Protein AF-S2JLK7-F1 (afdb_monomer)

Sequence (401 aa):
MAGFITQMRSQLANAAAAGDPSKQTARLAKLKKDISDSDHEYRQGIRILEFLRKKQVETAAHAMRHVEAILLGKSDAVKAVMVTLCKHEEDTLMSQVDLAKRSLDVVHRMDGKKDTDQFLLEYEKLGFIKPKPIYYDNFYYGRCKEILFGSNLNEYATEHQRTVPLLVTKCIEAVEVQGGLEKEGIYRISGRQSSIDQLKNEFERDEEAVELESKDVFIIAAVLKVYLRELKQPLFNLSMQDRIEYSKIKDDAQRRIMLQTKLSELSTPQRDTLEAVITHLAKVEGCSHVNKMTMKNLSVIFTPALFHDHNQAENNGEWYSDKVLEDLVLQHETLFENAEKQQHQLHMNTSPSASVLSLPFSVGVVGRKSSITRRPTVLKTPSSIPNFHNTTINTNNNPIQ

Structure (mmCIF, N/CA/C/O backbone):
data_AF-S2JLK7-F1
#
_entry.id   AF-S2JLK7-F1
#
loop_
_atom_site.group_PDB
_atom_site.id
_atom_site.type_symbol
_atom_site.label_atom_id
_atom_site.label_alt_id
_atom_site.label_comp_id
_atom_site.label_asym_id
_atom_site.label_entity_id
_atom_site.label_seq_id
_atom_site.pdbx_PDB_ins_code
_atom_site.Cartn_x
_atom_site.Cartn_y
_atom_site.Cartn_z
_atom_site.occupancy
_atom_site.B_iso_or_equiv
_atom_site.auth_seq_id
_atom_site.auth_comp_id
_atom_site.auth_asym_id
_atom_site.auth_atom_id
_atom_site.pdbx_PDB_model_num
ATOM 1 N N . MET A 1 1 ? 74.880 49.142 -81.798 1.00 57.38 1 MET A N 1
ATOM 2 C CA . MET A 1 1 ? 74.733 49.081 -83.273 1.00 57.38 1 MET A CA 1
ATOM 3 C C . MET A 1 1 ? 74.645 50.444 -83.947 1.00 57.38 1 MET A C 1
ATOM 5 O O . MET A 1 1 ? 75.381 50.649 -84.902 1.00 57.38 1 MET A O 1
ATOM 9 N N . ALA A 1 2 ? 73.822 51.382 -83.459 1.00 56.44 2 ALA A N 1
ATOM 10 C CA . ALA A 1 2 ? 73.712 52.723 -84.051 1.00 56.44 2 ALA A CA 1
ATOM 11 C C . ALA A 1 2 ? 75.075 53.436 -84.221 1.00 56.44 2 ALA A C 1
ATOM 13 O O . ALA A 1 2 ? 75.345 53.982 -85.283 1.00 56.44 2 ALA A O 1
ATOM 14 N N . GLY A 1 3 ? 75.977 53.341 -83.234 1.00 68.06 3 GLY A N 1
ATOM 15 C CA . GLY A 1 3 ? 77.322 53.932 -83.320 1.00 68.06 3 GLY A CA 1
ATOM 16 C C . GLY A 1 3 ? 78.235 53.323 -84.397 1.00 68.06 3 GLY A C 1
ATOM 17 O O . GLY A 1 3 ? 78.963 54.052 -85.062 1.00 68.06 3 GLY A O 1
ATOM 18 N N . PHE A 1 4 ? 78.149 52.010 -84.633 1.00 65.75 4 PHE A N 1
ATOM 19 C CA . PHE A 1 4 ? 78.971 51.311 -85.631 1.00 65.75 4 PHE A CA 1
ATOM 20 C C . PHE A 1 4 ? 78.533 51.641 -87.067 1.00 65.75 4 PHE A C 1
ATOM 22 O O . PHE A 1 4 ? 79.365 51.886 -87.938 1.00 65.75 4 PHE A O 1
ATOM 29 N N . ILE A 1 5 ? 77.219 51.749 -87.298 1.00 64.12 5 ILE A N 1
ATOM 30 C CA . ILE A 1 5 ? 76.653 52.163 -88.592 1.00 64.12 5 ILE A CA 1
ATOM 31 C C . ILE A 1 5 ? 77.060 53.608 -88.922 1.00 64.12 5 ILE A C 1
ATOM 33 O O . ILE A 1 5 ? 77.427 53.903 -90.059 1.00 64.12 5 ILE A O 1
ATOM 37 N N . THR A 1 6 ? 77.055 54.505 -87.933 1.00 70.19 6 THR A N 1
ATOM 38 C CA . THR A 1 6 ? 77.513 55.895 -88.101 1.00 70.19 6 THR A CA 1
ATOM 39 C C . THR A 1 6 ? 79.012 55.973 -88.414 1.00 70.19 6 THR A C 1
ATOM 41 O O . THR A 1 6 ? 79.416 56.727 -89.300 1.00 70.19 6 THR A O 1
ATOM 44 N N . GLN A 1 7 ? 79.835 55.150 -87.757 1.00 71.00 7 GLN A N 1
ATOM 45 C CA . GLN A 1 7 ? 81.278 55.067 -88.006 1.00 71.00 7 GLN A CA 1
ATOM 46 C C . GLN A 1 7 ? 81.595 54.542 -89.419 1.00 71.00 7 GLN A C 1
ATOM 48 O O . GLN A 1 7 ? 82.425 55.121 -90.118 1.00 71.00 7 GLN A O 1
ATOM 53 N N . MET A 1 8 ? 80.881 53.513 -89.883 1.00 65.62 8 MET A N 1
ATOM 54 C CA . MET A 1 8 ? 81.000 52.973 -91.246 1.00 65.62 8 MET A CA 1
ATOM 55 C C . MET A 1 8 ? 80.558 53.977 -92.322 1.00 65.62 8 MET A C 1
ATOM 57 O O . MET A 1 8 ? 81.232 54.121 -93.340 1.00 65.62 8 MET A O 1
ATOM 61 N N . ARG A 1 9 ? 79.470 54.732 -92.091 1.00 67.56 9 ARG A N 1
ATOM 62 C CA . ARG A 1 9 ? 79.025 55.808 -93.003 1.00 67.56 9 ARG A CA 1
ATOM 63 C C . ARG A 1 9 ? 80.085 56.900 -93.165 1.00 67.56 9 ARG A C 1
ATOM 65 O O . ARG A 1 9 ? 80.329 57.346 -94.282 1.00 67.56 9 ARG A O 1
ATOM 72 N N . SER A 1 10 ? 80.736 57.284 -92.068 1.00 70.19 10 SER A N 1
ATOM 73 C CA . SER A 1 10 ? 81.842 58.249 -92.074 1.00 70.19 10 SER A CA 1
ATOM 74 C C . SER A 1 10 ? 83.064 57.728 -92.849 1.00 70.19 10 SER A C 1
ATOM 76 O O . SER A 1 10 ? 83.635 58.440 -93.673 1.00 70.19 10 SER A O 1
ATOM 78 N N . GLN A 1 11 ? 83.422 56.449 -92.684 1.00 67.38 11 GLN A N 1
ATOM 79 C CA . GLN A 1 11 ? 84.517 55.833 -93.446 1.00 67.38 11 GLN A CA 1
ATOM 80 C C . GLN A 1 11 ? 84.219 55.704 -94.948 1.00 67.38 11 GLN A C 1
ATOM 82 O O . GLN A 1 11 ? 85.122 55.885 -95.766 1.00 67.38 11 GLN A O 1
ATOM 87 N N . LEU A 1 12 ? 82.963 55.449 -95.324 1.00 64.62 12 LEU A N 1
ATOM 88 C CA . LEU A 1 12 ? 82.526 55.381 -96.722 1.00 64.62 12 LEU A CA 1
ATOM 89 C C . LEU A 1 12 ? 82.585 56.758 -97.404 1.00 64.62 12 LEU A C 1
ATOM 91 O O . LEU A 1 12 ? 83.017 56.852 -98.552 1.00 64.62 12 LEU A O 1
ATOM 95 N N . ALA A 1 13 ? 82.229 57.823 -96.676 1.00 64.69 13 ALA A N 1
ATOM 96 C CA . ALA A 1 13 ? 82.384 59.203 -97.135 1.00 64.69 13 ALA A CA 1
ATOM 97 C C . ALA A 1 13 ? 83.866 59.585 -97.328 1.00 64.69 13 ALA A C 1
ATOM 99 O O . ALA A 1 13 ? 84.223 60.167 -98.349 1.00 64.69 13 ALA A O 1
ATOM 100 N N . ASN A 1 14 ? 84.749 59.182 -96.408 1.00 65.44 14 ASN A N 1
ATOM 101 C CA . ASN A 1 14 ? 86.185 59.476 -96.496 1.00 65.44 14 ASN A CA 1
ATOM 102 C C . ASN A 1 14 ? 86.913 58.669 -97.589 1.00 65.44 14 ASN A C 1
ATOM 104 O O . ASN A 1 14 ? 87.836 59.177 -98.225 1.00 65.44 14 ASN A O 1
ATOM 108 N N . ALA A 1 15 ? 86.493 57.430 -97.862 1.00 61.25 15 ALA A N 1
ATOM 109 C CA . ALA A 1 15 ? 87.040 56.621 -98.955 1.00 61.25 15 ALA A CA 1
ATOM 110 C C . ALA A 1 15 ? 86.713 57.190 -100.352 1.00 61.25 15 ALA A C 1
ATOM 112 O O . ALA A 1 15 ? 87.409 56.872 -101.315 1.00 61.25 15 ALA A O 1
ATOM 113 N N . ALA A 1 16 ? 85.695 58.051 -100.467 1.00 61.09 16 ALA A N 1
ATOM 114 C CA . ALA A 1 16 ? 85.311 58.723 -101.706 1.00 61.09 16 ALA A CA 1
ATOM 115 C C . ALA A 1 16 ? 86.138 59.992 -102.023 1.00 61.09 16 ALA A C 1
ATOM 117 O O . ALA A 1 16 ? 85.917 60.580 -103.077 1.00 61.09 16 ALA A O 1
ATOM 118 N N . ALA A 1 17 ? 87.093 60.402 -101.175 1.00 62.91 17 ALA A N 1
ATOM 119 C CA . ALA A 1 17 ? 87.798 61.688 -101.299 1.00 62.91 17 ALA A CA 1
ATOM 120 C C . ALA A 1 17 ? 89.317 61.613 -101.612 1.00 62.91 17 ALA A C 1
ATOM 122 O O . ALA A 1 17 ? 89.938 62.657 -101.791 1.00 62.91 17 ALA A O 1
ATOM 123 N N . ALA A 1 18 ? 89.947 60.430 -101.686 1.00 53.53 18 ALA A N 1
ATOM 124 C CA . ALA A 1 18 ? 91.415 60.301 -101.784 1.00 53.53 18 ALA A CA 1
ATOM 125 C C . ALA A 1 18 ? 91.920 59.823 -103.165 1.00 53.53 18 ALA A C 1
ATOM 127 O O . ALA A 1 18 ? 91.435 58.825 -103.698 1.00 53.53 18 ALA A O 1
ATOM 128 N N . GLY A 1 19 ? 92.924 60.532 -103.702 1.00 58.41 19 GLY A N 1
ATOM 129 C CA . GLY A 1 19 ? 93.452 60.422 -105.066 1.00 58.41 19 GLY A CA 1
ATOM 130 C C . GLY A 1 19 ? 94.170 59.112 -105.411 1.00 58.41 19 GLY A C 1
ATOM 131 O O . GLY A 1 19 ? 95.185 58.778 -104.809 1.00 58.41 19 GLY A O 1
ATOM 132 N N . ASP A 1 20 ? 93.591 58.404 -106.386 1.00 59.22 20 ASP A N 1
ATOM 133 C CA . ASP A 1 20 ? 94.146 57.507 -107.421 1.00 59.22 20 ASP A CA 1
ATOM 134 C C . ASP A 1 20 ? 92.937 56.650 -107.887 1.00 59.22 20 ASP A C 1
ATOM 136 O O . ASP A 1 20 ? 92.489 55.771 -107.136 1.00 59.22 20 ASP A O 1
ATOM 140 N N . PRO A 1 21 ? 92.310 56.934 -109.050 1.00 62.25 21 PRO A N 1
ATOM 141 C CA . PRO A 1 21 ? 90.945 56.486 -109.368 1.00 62.25 21 PRO A CA 1
ATOM 142 C C . PRO A 1 21 ? 90.759 54.958 -109.337 1.00 62.25 21 PRO A C 1
ATOM 144 O O . PRO A 1 21 ? 89.694 54.463 -108.963 1.00 62.25 21 PRO A O 1
ATOM 147 N N . SER A 1 22 ? 91.805 54.184 -109.636 1.00 63.03 22 SER A N 1
ATOM 148 C CA . SER A 1 22 ? 91.775 52.714 -109.582 1.00 63.03 22 SER A CA 1
ATOM 149 C C . SER A 1 22 ? 91.710 52.170 -108.142 1.00 63.03 22 SER A C 1
ATOM 151 O O . SER A 1 22 ? 90.880 51.314 -107.817 1.00 63.03 22 SER A O 1
ATOM 153 N N . LYS A 1 23 ? 92.517 52.722 -107.225 1.00 63.34 23 LYS A N 1
ATOM 154 C CA . LYS A 1 23 ? 92.561 52.297 -105.811 1.00 63.34 23 LYS A CA 1
ATOM 155 C C . LYS A 1 23 ? 91.342 52.774 -105.018 1.00 63.34 23 LYS A C 1
ATOM 157 O O . LYS A 1 23 ? 90.886 52.068 -104.117 1.00 63.34 23 LYS A O 1
ATOM 162 N N . GLN A 1 24 ? 90.796 53.940 -105.366 1.00 65.12 24 GLN A N 1
ATOM 163 C CA . GLN A 1 24 ? 89.570 54.491 -104.785 1.00 65.12 24 GLN A CA 1
ATOM 164 C C . GLN A 1 24 ? 88.354 53.606 -105.093 1.00 65.12 24 GLN A C 1
ATOM 166 O O . GLN A 1 24 ? 87.597 53.238 -104.193 1.00 65.12 24 GLN A O 1
ATOM 171 N N . THR A 1 25 ? 88.229 53.173 -106.349 1.00 68.56 25 THR A N 1
ATOM 172 C CA . THR A 1 25 ? 87.156 52.276 -106.796 1.00 68.56 25 THR A CA 1
ATOM 173 C C . THR A 1 25 ? 87.234 50.915 -106.094 1.00 68.56 25 THR A C 1
ATOM 175 O O . THR A 1 25 ? 86.217 50.402 -105.625 1.00 68.56 25 THR A O 1
ATOM 178 N N . ALA A 1 26 ? 88.442 50.367 -105.913 1.00 73.62 26 ALA A N 1
ATOM 179 C CA . ALA A 1 26 ? 88.656 49.103 -105.206 1.00 73.62 26 ALA A CA 1
ATOM 180 C C . ALA A 1 26 ? 88.318 49.173 -103.701 1.00 73.62 26 ALA A C 1
ATOM 182 O O . ALA A 1 26 ? 87.680 48.262 -103.168 1.00 73.62 26 ALA A O 1
ATOM 183 N N . ARG A 1 27 ? 88.696 50.258 -103.004 1.00 73.50 27 ARG A N 1
ATOM 184 C CA . ARG A 1 27 ? 88.351 50.458 -101.580 1.00 73.50 27 ARG A CA 1
ATOM 185 C C . ARG A 1 27 ? 86.850 50.631 -101.374 1.00 73.50 27 ARG A C 1
ATOM 187 O O . ARG A 1 27 ? 86.292 50.040 -100.455 1.00 73.50 27 ARG A O 1
ATOM 194 N N . LEU A 1 28 ? 86.194 51.397 -102.243 1.00 74.50 28 LEU A N 1
ATOM 195 C CA . LEU A 1 28 ? 84.753 51.637 -102.176 1.00 74.50 28 LEU A CA 1
ATOM 196 C C . LEU A 1 28 ? 83.956 50.362 -102.509 1.00 74.50 28 LEU A C 1
ATOM 198 O O . LEU A 1 28 ? 82.946 50.086 -101.864 1.00 74.50 28 LEU A O 1
ATOM 202 N N . ALA A 1 29 ? 84.439 49.535 -103.443 1.00 79.31 29 ALA A N 1
ATOM 203 C CA . ALA A 1 29 ? 83.877 48.212 -103.724 1.00 79.31 29 ALA A CA 1
ATOM 204 C C . ALA A 1 29 ? 84.030 47.244 -102.538 1.00 79.31 29 ALA A C 1
ATOM 206 O O . ALA A 1 29 ? 83.066 46.568 -102.181 1.00 79.31 29 ALA A O 1
ATOM 207 N N . LYS A 1 30 ? 85.202 47.221 -101.886 1.00 82.56 30 LYS A N 1
ATOM 208 C CA . LYS A 1 30 ? 85.429 46.419 -100.674 1.00 82.56 30 LYS A CA 1
ATOM 209 C C . LYS A 1 30 ? 84.490 46.836 -99.542 1.00 82.56 30 LYS A C 1
ATOM 211 O O . LYS A 1 30 ? 83.828 45.989 -98.966 1.00 82.56 30 LYS A O 1
ATOM 216 N N . LEU A 1 31 ? 84.355 48.135 -99.287 1.00 82.06 31 LEU A N 1
ATOM 217 C CA . LEU A 1 31 ? 83.518 48.639 -98.197 1.00 82.06 31 LEU A CA 1
ATOM 218 C C . LEU A 1 31 ? 82.016 48.426 -98.469 1.00 82.06 31 LEU A C 1
ATOM 220 O O . LEU A 1 31 ? 81.261 48.108 -97.556 1.00 82.06 31 LEU A O 1
ATOM 224 N N . LYS A 1 32 ? 81.574 48.512 -99.735 1.00 82.75 32 LYS A N 1
ATOM 225 C CA . LYS A 1 32 ? 80.217 48.099 -100.145 1.00 82.75 32 LYS A CA 1
ATOM 226 C C . LYS A 1 32 ? 79.972 46.606 -99.921 1.00 82.75 32 LYS A C 1
ATOM 228 O O . LYS A 1 32 ? 78.886 46.243 -99.475 1.00 82.75 32 LYS A O 1
ATOM 233 N N . LYS A 1 33 ? 80.963 45.762 -100.222 1.00 85.69 33 LYS A N 1
ATOM 234 C CA . LYS A 1 33 ? 80.898 44.325 -99.949 1.00 85.69 33 LYS A CA 1
ATOM 235 C C . LYS A 1 33 ? 80.813 44.058 -98.444 1.00 85.69 33 LYS A C 1
ATOM 237 O O . LYS A 1 33 ? 79.873 43.402 -98.027 1.00 85.69 33 LYS A O 1
ATOM 242 N N . ASP A 1 34 ? 81.683 44.665 -97.640 1.00 84.56 34 ASP A N 1
ATOM 243 C CA . ASP A 1 34 ? 81.695 44.497 -96.180 1.00 84.56 34 ASP A CA 1
ATOM 244 C C . ASP A 1 34 ? 80.371 44.956 -95.532 1.00 84.56 34 ASP A C 1
ATOM 246 O O . ASP A 1 34 ? 79.882 44.323 -94.597 1.00 84.56 34 ASP A O 1
ATOM 250 N N . ILE A 1 35 ? 79.742 46.023 -96.049 1.00 82.81 35 ILE A N 1
ATOM 251 C CA . ILE A 1 35 ? 78.399 46.458 -95.621 1.00 82.81 35 ILE A CA 1
ATOM 252 C C . ILE A 1 35 ? 77.334 45.428 -95.990 1.00 82.81 35 ILE A C 1
ATOM 254 O O . ILE A 1 35 ? 76.474 45.130 -95.165 1.00 82.81 35 ILE A O 1
ATOM 258 N N . SER A 1 36 ? 77.368 44.905 -97.217 1.00 86.62 36 SER A N 1
ATOM 259 C CA . SER A 1 36 ? 76.417 43.886 -97.669 1.00 86.62 36 SER A CA 1
ATOM 260 C C . SER A 1 36 ? 76.561 42.591 -96.867 1.00 86.62 36 SER A C 1
ATOM 262 O O . SER A 1 36 ? 75.555 42.011 -96.466 1.00 86.62 36 SER A O 1
ATOM 264 N N . ASP A 1 37 ? 77.795 42.167 -96.603 1.00 87.69 37 ASP A N 1
ATOM 265 C CA . ASP A 1 37 ? 78.111 40.970 -95.825 1.00 87.69 37 ASP A CA 1
ATOM 266 C C . ASP A 1 37 ? 77.666 41.165 -94.360 1.00 87.69 37 ASP A C 1
ATOM 268 O O . ASP A 1 37 ? 76.954 40.323 -93.814 1.00 87.69 37 ASP A O 1
ATOM 272 N N . SER A 1 38 ? 77.935 42.336 -93.761 1.00 85.88 38 SER A N 1
ATOM 273 C CA . SER A 1 38 ? 77.468 42.680 -92.404 1.00 85.88 38 SER A CA 1
ATOM 274 C C . SER A 1 38 ? 75.936 42.763 -92.294 1.00 85.88 38 SER A C 1
ATOM 276 O O . SER A 1 38 ? 75.361 42.331 -91.295 1.00 85.88 38 SER A O 1
ATOM 278 N N . ASP A 1 39 ? 75.246 43.324 -93.296 1.00 88.62 39 ASP A N 1
ATOM 279 C CA . ASP A 1 39 ? 73.774 43.367 -93.340 1.00 88.62 39 ASP A CA 1
ATOM 280 C C . ASP A 1 39 ? 73.187 41.958 -93.504 1.00 88.62 39 ASP A C 1
ATOM 282 O O . ASP A 1 39 ? 72.179 41.626 -92.877 1.00 88.62 39 ASP A O 1
ATOM 286 N N . HIS A 1 40 ? 73.838 41.097 -94.294 1.00 91.62 40 HIS A N 1
ATOM 287 C CA . HIS A 1 40 ? 73.449 39.698 -94.442 1.00 91.62 40 HIS A CA 1
ATOM 288 C C . HIS A 1 40 ? 73.554 38.938 -93.113 1.00 91.62 40 HIS A C 1
ATOM 290 O O . HIS A 1 40 ? 72.577 38.307 -92.694 1.00 91.62 40 HIS A O 1
ATOM 296 N N . GLU A 1 41 ? 74.692 39.052 -92.421 1.00 90.44 41 GLU A N 1
ATOM 297 C CA . GLU A 1 41 ? 74.910 38.460 -91.096 1.00 90.44 41 GLU A CA 1
ATOM 298 C C . GLU A 1 41 ? 73.913 39.001 -90.064 1.00 90.44 41 GLU A C 1
ATOM 300 O O . GLU A 1 41 ? 73.316 38.234 -89.304 1.00 90.44 41 GLU A O 1
ATOM 305 N N . TYR A 1 42 ? 73.647 40.312 -90.072 1.00 90.38 42 TYR A N 1
ATOM 306 C CA . TYR A 1 42 ? 72.665 40.914 -89.174 1.00 90.38 42 TYR A CA 1
ATOM 307 C C . TYR A 1 42 ? 71.252 40.382 -89.422 1.00 90.38 42 TYR A C 1
ATOM 309 O O . TYR A 1 42 ? 70.568 39.968 -88.482 1.00 90.38 42 TYR A O 1
ATOM 317 N N . ARG A 1 43 ? 70.811 40.327 -90.685 1.00 92.88 43 ARG A N 1
ATOM 318 C CA . ARG A 1 43 ? 69.511 39.740 -91.047 1.00 92.88 43 ARG A CA 1
ATOM 319 C C . ARG A 1 43 ? 69.425 38.284 -90.616 1.00 92.88 43 ARG A C 1
ATOM 321 O O . ARG A 1 43 ? 68.371 37.862 -90.147 1.00 92.88 43 ARG A O 1
ATOM 328 N N . GLN A 1 44 ? 70.506 37.519 -90.755 1.00 94.38 44 GLN A N 1
ATOM 329 C CA . GLN A 1 44 ? 70.560 36.139 -90.285 1.00 94.38 44 GLN A CA 1
ATOM 330 C C . GLN A 1 44 ? 70.416 36.060 -88.758 1.00 94.38 44 GLN A C 1
ATOM 332 O O . GLN A 1 44 ? 69.586 35.289 -88.277 1.00 94.38 44 GLN A O 1
ATOM 337 N N . GLY A 1 45 ? 71.124 36.907 -88.006 1.00 94.38 45 GLY A N 1
ATOM 338 C CA . GLY A 1 45 ? 70.996 37.003 -86.550 1.00 94.38 45 GLY A CA 1
ATOM 339 C C . GLY A 1 45 ? 69.575 37.351 -86.096 1.00 94.38 45 GLY A C 1
ATOM 340 O O . GLY A 1 45 ? 69.023 36.684 -85.222 1.00 94.38 45 GLY A O 1
ATOM 341 N N . ILE A 1 46 ? 68.929 38.329 -86.741 1.00 94.88 46 ILE A N 1
ATOM 342 C CA . ILE A 1 46 ? 67.536 38.702 -86.446 1.00 94.88 46 ILE A CA 1
ATOM 343 C C . ILE A 1 46 ? 66.563 37.561 -86.765 1.00 94.88 46 ILE A C 1
ATOM 345 O O . ILE A 1 46 ? 65.660 37.301 -85.971 1.00 94.88 46 ILE A O 1
ATOM 349 N N . ARG A 1 47 ? 66.752 36.828 -87.873 1.00 94.69 47 ARG A N 1
ATOM 350 C CA . ARG A 1 47 ? 65.927 35.644 -88.180 1.00 94.69 47 ARG A CA 1
ATOM 351 C C . ARG A 1 47 ? 66.050 34.571 -87.099 1.00 94.69 47 ARG A C 1
ATOM 353 O O . ARG A 1 47 ? 65.036 33.984 -86.731 1.00 94.69 47 ARG A O 1
ATOM 360 N N . ILE A 1 48 ? 67.258 34.332 -86.583 1.00 95.75 48 ILE A N 1
ATOM 361 C CA . ILE A 1 48 ? 67.487 33.377 -85.489 1.00 95.75 48 ILE A CA 1
ATOM 362 C C . ILE A 1 48 ? 66.790 33.854 -84.212 1.00 95.75 48 ILE A C 1
ATOM 364 O O . ILE A 1 48 ? 66.085 33.068 -83.584 1.00 95.75 48 ILE A O 1
ATOM 368 N N . LEU A 1 49 ? 66.924 35.133 -83.844 1.00 95.50 49 LEU A N 1
ATOM 369 C CA . LEU A 1 49 ? 66.260 35.684 -82.658 1.00 95.50 49 LEU A CA 1
ATOM 370 C C . LEU A 1 49 ? 64.729 35.609 -82.760 1.00 95.50 49 LEU A C 1
ATOM 372 O O . LEU A 1 49 ? 64.083 35.181 -81.806 1.00 95.50 49 LEU A O 1
ATOM 376 N N . GLU A 1 50 ? 64.137 35.939 -83.912 1.00 95.38 50 GLU A N 1
ATOM 377 C CA . GLU A 1 50 ? 62.691 35.783 -84.126 1.00 95.38 50 GLU A CA 1
ATOM 378 C C . GLU A 1 50 ? 62.254 34.313 -84.114 1.00 95.38 50 GLU A C 1
ATOM 380 O O . GLU A 1 50 ? 61.197 33.991 -83.569 1.00 95.38 50 GLU A O 1
ATOM 385 N N . PHE A 1 51 ? 63.062 33.404 -84.665 1.00 96.62 51 PHE A N 1
ATOM 386 C CA . PHE A 1 51 ? 62.809 31.967 -84.573 1.00 96.62 51 PHE A CA 1
ATOM 387 C C . PHE A 1 51 ? 62.807 31.490 -83.114 1.00 96.62 51 PHE A C 1
ATOM 389 O O . PHE A 1 51 ? 61.872 30.807 -82.696 1.00 96.62 51 PHE A O 1
ATOM 396 N N . LEU A 1 52 ? 63.801 31.897 -82.317 1.00 96.38 52 LEU A N 1
ATOM 397 C CA . LEU A 1 52 ? 63.879 31.569 -80.893 1.00 96.38 52 LEU A CA 1
ATOM 398 C C . LEU A 1 52 ? 62.707 32.167 -80.107 1.00 96.38 52 LEU A C 1
ATOM 400 O O . LEU A 1 52 ? 62.113 31.456 -79.301 1.00 96.38 52 LEU A O 1
ATOM 404 N N . ARG A 1 53 ? 62.320 33.422 -80.378 1.00 97.19 53 ARG A N 1
ATOM 405 C CA . ARG A 1 53 ? 61.154 34.065 -79.749 1.00 97.19 53 ARG A CA 1
ATOM 406 C C . ARG A 1 53 ? 59.869 33.294 -80.044 1.00 97.19 53 ARG A C 1
ATOM 408 O O . ARG A 1 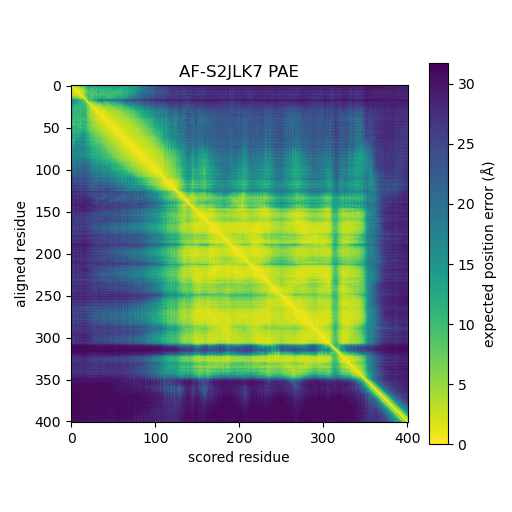53 ? 59.119 32.988 -79.120 1.00 97.19 53 ARG A O 1
ATOM 415 N N . LYS A 1 54 ? 59.623 32.936 -81.311 1.00 96.31 54 LYS A N 1
ATOM 416 C CA . LYS A 1 54 ? 58.455 32.129 -81.708 1.00 96.31 54 LYS A CA 1
ATOM 417 C C . LYS A 1 54 ? 58.465 30.761 -81.029 1.00 96.31 54 LYS A C 1
ATOM 419 O O . LYS A 1 54 ? 57.459 30.382 -80.440 1.00 96.31 54 LYS A O 1
ATOM 424 N N . LYS A 1 55 ? 59.613 30.075 -81.026 1.00 96.88 55 LYS A N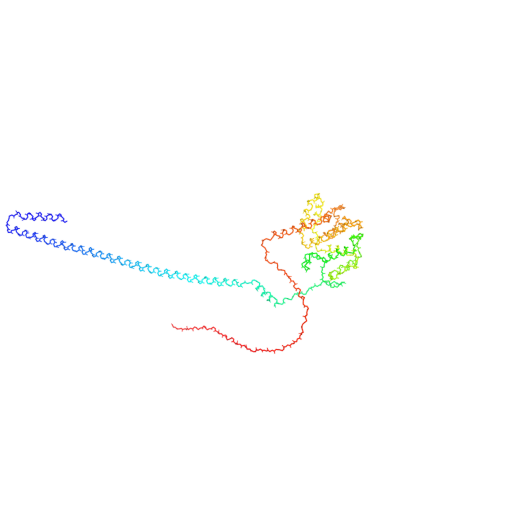 1
ATOM 425 C CA . LYS A 1 55 ? 59.781 28.778 -80.360 1.00 96.88 55 LYS A CA 1
ATOM 426 C C . LYS A 1 55 ? 59.549 28.871 -78.851 1.00 96.88 55 LYS A C 1
ATOM 428 O O . LYS A 1 55 ? 58.934 27.977 -78.276 1.00 96.88 55 LYS A O 1
ATOM 433 N N . GLN A 1 56 ? 60.007 29.941 -78.202 1.00 96.38 56 GLN A N 1
ATOM 434 C CA . GLN A 1 56 ? 59.788 30.169 -76.773 1.00 96.38 56 GLN A CA 1
ATOM 435 C C . GLN A 1 56 ? 58.300 30.367 -76.461 1.00 96.38 56 GLN A C 1
ATOM 437 O O . GLN A 1 56 ? 57.791 29.732 -75.542 1.00 96.38 56 GLN A O 1
ATOM 442 N N . VAL A 1 57 ? 57.597 31.194 -77.244 1.00 97.00 57 VAL A N 1
ATOM 443 C CA . VAL A 1 57 ? 56.147 31.410 -77.093 1.00 97.00 57 VAL A CA 1
ATOM 444 C C . VAL A 1 57 ? 55.373 30.112 -77.325 1.00 97.00 57 VAL A C 1
ATOM 446 O O . VAL A 1 57 ? 54.495 29.772 -76.537 1.00 97.00 57 VAL A O 1
ATOM 449 N N . GLU A 1 58 ? 55.726 29.352 -78.360 1.00 96.50 58 GLU A N 1
ATOM 450 C CA . GLU A 1 58 ? 55.101 28.063 -78.663 1.00 96.50 58 GLU A CA 1
ATOM 451 C C . GLU A 1 58 ? 55.338 27.031 -77.550 1.00 96.50 58 GLU A C 1
ATOM 453 O O . GLU A 1 58 ? 54.401 26.365 -77.106 1.00 96.50 58 GLU A O 1
ATOM 458 N N . THR A 1 59 ? 56.569 26.951 -77.034 1.00 96.06 59 THR A N 1
ATOM 459 C CA . THR A 1 59 ? 56.925 26.053 -75.925 1.00 96.06 59 THR A CA 1
ATOM 460 C C . THR A 1 59 ? 56.176 26.434 -74.648 1.00 96.06 59 THR A C 1
ATOM 462 O O . THR A 1 59 ? 55.647 25.557 -73.967 1.00 96.06 59 THR A O 1
ATOM 465 N N . ALA A 1 60 ? 56.071 27.731 -74.338 1.00 96.69 60 ALA A N 1
ATOM 466 C CA . ALA A 1 60 ? 55.305 28.218 -73.195 1.00 96.69 60 ALA A CA 1
ATOM 467 C C . ALA A 1 60 ? 53.809 27.887 -73.335 1.00 96.69 60 ALA A C 1
ATOM 469 O O . ALA A 1 60 ? 53.211 27.357 -72.402 1.00 96.69 60 ALA A O 1
ATOM 470 N N . ALA A 1 61 ? 53.219 28.108 -74.514 1.00 96.50 61 ALA A N 1
ATOM 471 C CA . ALA A 1 61 ? 51.822 27.766 -74.780 1.00 96.50 61 ALA A CA 1
ATOM 472 C C . ALA A 1 61 ? 51.558 26.251 -74.679 1.00 96.50 61 ALA A C 1
ATOM 474 O O . ALA A 1 61 ? 50.518 25.830 -74.174 1.00 96.50 61 ALA A O 1
ATOM 475 N N . HIS A 1 62 ? 52.493 25.411 -75.135 1.00 96.88 62 HIS A N 1
ATOM 476 C CA . HIS A 1 62 ? 52.404 23.961 -74.956 1.00 96.88 62 HIS A CA 1
ATOM 477 C C . HIS A 1 62 ? 52.495 23.562 -73.475 1.00 96.88 62 HIS A C 1
ATOM 479 O O . HIS A 1 62 ? 51.679 22.771 -73.004 1.00 96.88 62 HIS A O 1
ATOM 485 N N . ALA A 1 63 ? 53.440 24.138 -72.726 1.00 96.69 63 ALA A N 1
ATOM 486 C CA . ALA A 1 63 ? 53.586 23.882 -71.296 1.00 96.69 63 ALA A CA 1
ATOM 487 C C . ALA A 1 63 ? 52.323 24.276 -70.511 1.00 96.69 63 ALA A C 1
ATOM 489 O O . ALA A 1 63 ? 51.860 23.496 -69.683 1.00 96.69 63 ALA A O 1
ATOM 490 N N . MET A 1 64 ? 51.719 25.432 -70.813 1.00 96.62 64 MET A N 1
ATOM 491 C CA . MET A 1 64 ? 50.480 25.876 -70.162 1.00 96.62 64 MET A CA 1
ATOM 492 C C . MET A 1 64 ? 49.308 24.934 -70.448 1.00 96.62 64 MET A C 1
ATOM 494 O O . MET A 1 64 ? 48.639 24.517 -69.507 1.00 96.62 64 MET A O 1
ATOM 498 N N 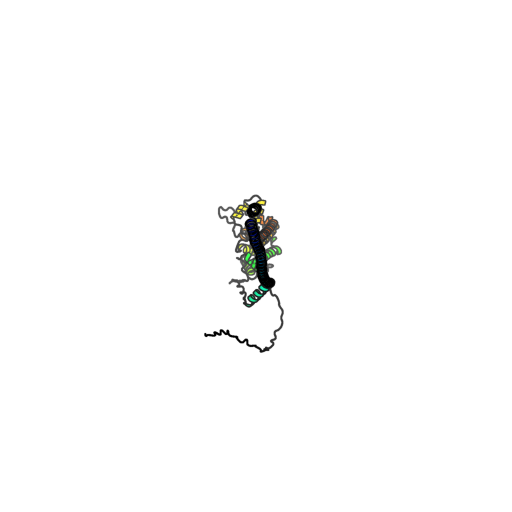. ARG A 1 65 ? 49.109 24.519 -71.709 1.00 96.38 65 ARG A N 1
ATOM 499 C CA . ARG A 1 65 ? 48.070 23.532 -72.063 1.00 96.38 65 ARG A CA 1
ATOM 500 C C . ARG A 1 65 ? 48.270 22.195 -71.349 1.00 96.38 65 ARG A C 1
ATOM 502 O O . ARG A 1 65 ? 47.304 21.557 -70.945 1.00 96.38 65 ARG A O 1
ATOM 509 N N . HIS A 1 66 ? 49.520 21.769 -71.172 1.00 97.12 66 HIS A N 1
ATOM 510 C CA . HIS A 1 66 ? 49.813 20.540 -70.441 1.00 97.12 66 HIS A CA 1
ATOM 511 C C . HIS A 1 66 ? 49.493 20.663 -68.944 1.00 97.12 66 HIS A C 1
ATOM 513 O O . HIS A 1 66 ? 48.878 19.763 -68.377 1.00 97.12 66 HIS A O 1
ATOM 519 N N . VAL A 1 67 ? 49.854 21.786 -68.313 1.00 97.44 67 VAL A N 1
ATOM 520 C CA . VAL A 1 67 ? 49.505 22.062 -66.909 1.00 97.44 67 VAL A CA 1
ATOM 521 C C . VAL A 1 67 ? 47.989 22.117 -66.727 1.00 97.44 67 VAL A C 1
ATOM 523 O O . VAL A 1 67 ? 47.479 21.507 -65.793 1.00 97.44 67 VAL A O 1
ATOM 526 N N . GLU A 1 68 ? 47.267 22.779 -67.631 1.00 96.94 68 GLU A N 1
ATOM 527 C CA . GLU A 1 68 ? 45.802 22.830 -67.622 1.00 96.94 68 GLU A CA 1
ATOM 528 C C . GLU A 1 68 ? 45.187 21.425 -67.687 1.00 96.94 68 GLU A C 1
ATOM 530 O O . GLU A 1 68 ? 44.361 21.078 -66.843 1.00 96.94 68 GLU A O 1
ATOM 535 N N . ALA A 1 69 ? 45.654 20.574 -68.607 1.00 96.25 69 ALA A N 1
ATOM 536 C CA . ALA A 1 69 ? 45.191 19.192 -68.716 1.00 96.25 69 ALA A CA 1
ATOM 537 C C . ALA A 1 69 ? 45.466 18.373 -67.440 1.00 96.25 69 ALA A C 1
ATOM 539 O O . ALA A 1 69 ? 44.610 17.602 -67.005 1.00 96.25 69 ALA A O 1
ATOM 540 N N . ILE A 1 70 ? 46.631 18.558 -66.805 1.00 97.44 70 ILE A N 1
ATOM 541 C CA . ILE A 1 70 ? 46.954 17.901 -65.529 1.00 97.44 70 ILE A CA 1
ATOM 542 C C . ILE A 1 70 ? 46.033 18.397 -64.411 1.00 97.44 70 ILE A C 1
ATOM 544 O O . ILE A 1 70 ? 45.564 17.592 -63.607 1.00 97.44 70 ILE A O 1
ATOM 548 N N . LEU A 1 71 ? 45.792 19.707 -64.326 1.00 97.00 71 LEU A N 1
ATOM 549 C CA . LEU A 1 71 ? 44.931 20.288 -63.296 1.00 97.00 71 LEU A CA 1
ATOM 550 C C . LEU A 1 71 ? 43.487 19.801 -63.439 1.00 97.00 71 LEU A C 1
ATOM 552 O O . LEU A 1 71 ? 42.893 19.398 -62.439 1.00 97.00 71 LEU A O 1
ATOM 556 N N . LEU A 1 72 ? 42.961 19.759 -64.666 1.00 97.00 72 LEU A N 1
ATOM 557 C CA . LEU A 1 72 ? 41.643 19.194 -64.956 1.00 97.00 72 LEU A CA 1
ATOM 558 C C . LEU A 1 72 ? 41.583 17.710 -64.581 1.00 97.00 72 LEU A C 1
ATOM 560 O O . LEU A 1 72 ? 40.729 17.322 -63.790 1.00 97.00 72 LEU A O 1
ATOM 564 N N . GLY A 1 73 ? 42.552 16.905 -65.029 1.00 97.12 73 GLY A N 1
ATOM 565 C CA . GLY A 1 73 ? 42.600 15.477 -64.703 1.00 97.12 73 GLY A CA 1
ATOM 566 C C . GLY A 1 73 ? 42.673 15.201 -63.196 1.00 97.12 73 GLY A C 1
ATOM 567 O O . GLY A 1 73 ? 42.018 14.287 -62.698 1.00 97.12 73 GLY A O 1
ATOM 568 N N . LYS A 1 74 ? 43.416 16.019 -62.437 1.00 97.25 74 LYS A N 1
ATOM 569 C CA . LYS A 1 74 ? 43.439 15.939 -60.967 1.00 97.25 74 LYS A CA 1
ATOM 570 C C . LYS A 1 74 ? 42.097 16.325 -60.351 1.00 97.25 74 LYS A C 1
ATOM 572 O O . LYS A 1 74 ? 41.658 15.652 -59.424 1.00 97.25 74 LYS A O 1
ATOM 577 N N . SER A 1 75 ? 41.459 17.388 -60.839 1.00 97.25 75 SER A N 1
ATOM 578 C CA . SER A 1 75 ? 40.153 17.829 -60.341 1.00 97.25 75 SER A CA 1
ATOM 579 C C . SER A 1 75 ? 39.083 16.759 -60.562 1.00 97.25 75 SER A C 1
ATOM 581 O O . SER A 1 75 ? 38.362 16.416 -59.623 1.00 97.25 75 SER A O 1
ATOM 583 N N . ASP A 1 76 ? 39.053 16.153 -61.750 1.00 97.12 76 ASP A N 1
ATOM 584 C CA . ASP A 1 76 ? 38.132 15.066 -62.082 1.00 97.12 76 ASP A CA 1
ATOM 585 C C . ASP A 1 76 ? 38.392 13.817 -61.234 1.00 97.12 76 ASP A C 1
ATOM 587 O O . ASP A 1 76 ? 37.448 13.219 -60.714 1.00 97.12 76 ASP A O 1
ATOM 591 N N . ALA A 1 77 ? 39.662 13.456 -61.013 1.00 96.94 77 ALA A N 1
ATOM 592 C CA . ALA A 1 77 ? 40.025 12.340 -60.142 1.00 96.94 77 ALA A CA 1
ATOM 593 C C . ALA A 1 77 ? 39.591 12.580 -58.686 1.00 96.94 77 ALA A C 1
ATOM 595 O O . ALA A 1 77 ? 38.975 11.708 -58.073 1.00 96.94 77 ALA A O 1
ATOM 596 N N . VAL A 1 78 ? 39.854 13.773 -58.137 1.00 97.81 78 VAL A N 1
ATOM 597 C CA . VAL A 1 78 ? 39.432 14.143 -56.775 1.00 97.81 78 VAL A CA 1
ATOM 598 C C . VAL A 1 78 ? 37.911 14.119 -56.659 1.00 97.81 78 VAL A C 1
ATOM 600 O O . VAL A 1 78 ? 37.378 13.562 -55.702 1.00 97.81 78 VAL A O 1
ATOM 603 N N . LYS A 1 79 ? 37.198 14.664 -57.649 1.00 97.81 79 LYS A N 1
ATOM 604 C CA . LYS A 1 79 ? 35.735 14.634 -57.690 1.00 97.81 79 LYS A CA 1
ATOM 605 C C . LYS A 1 79 ? 35.204 13.200 -57.715 1.00 97.81 79 LYS A C 1
ATOM 607 O O . LYS A 1 79 ? 34.286 12.893 -56.961 1.00 97.81 79 LYS A O 1
ATOM 612 N N . ALA A 1 80 ? 35.776 12.324 -58.541 1.00 97.19 80 ALA A N 1
ATOM 613 C CA . ALA A 1 80 ? 35.360 10.926 -58.630 1.00 97.19 80 ALA A CA 1
ATOM 614 C C . ALA A 1 80 ? 35.528 10.190 -57.290 1.00 97.19 80 ALA A C 1
ATOM 616 O O . ALA A 1 80 ? 34.617 9.480 -56.854 1.00 97.19 80 ALA A O 1
ATOM 617 N N . VAL A 1 81 ? 36.653 10.411 -56.601 1.00 97.81 81 VAL A N 1
ATOM 618 C CA . VAL A 1 81 ? 36.894 9.851 -55.263 1.00 97.81 81 VAL A CA 1
ATOM 619 C C . VAL A 1 81 ? 35.898 10.410 -54.248 1.00 97.81 81 VAL A C 1
ATOM 621 O O . VAL A 1 81 ? 35.268 9.634 -53.536 1.00 97.81 81 VAL A O 1
ATOM 624 N N . MET A 1 82 ? 35.693 11.731 -54.219 1.00 97.38 82 MET A N 1
ATOM 625 C CA . MET A 1 82 ? 34.777 12.374 -53.270 1.00 97.38 82 MET A CA 1
ATOM 626 C C . MET A 1 82 ? 33.336 11.877 -53.441 1.00 97.38 82 MET A C 1
ATOM 628 O O . MET A 1 82 ? 32.679 11.542 -52.464 1.00 97.38 82 MET A O 1
ATOM 632 N N . VAL A 1 83 ? 32.858 11.755 -54.685 1.00 97.88 83 VAL A N 1
ATOM 633 C CA . VAL A 1 83 ? 31.521 11.210 -54.977 1.00 97.88 83 VAL A CA 1
ATOM 634 C C . VAL A 1 83 ? 31.395 9.769 -54.490 1.00 97.88 83 VAL A C 1
ATOM 636 O O . VAL A 1 83 ? 30.350 9.391 -53.966 1.00 97.88 83 VAL A O 1
ATOM 639 N N . THR A 1 84 ? 32.444 8.962 -54.653 1.00 97.50 84 THR A N 1
ATOM 640 C CA . THR A 1 84 ? 32.443 7.568 -54.191 1.00 97.50 84 THR A CA 1
ATOM 641 C C . THR A 1 84 ? 32.386 7.492 -52.665 1.00 97.50 84 THR A C 1
ATOM 643 O O . THR A 1 84 ? 31.611 6.703 -52.131 1.00 97.50 84 THR A O 1
ATOM 646 N N . LEU A 1 85 ? 33.146 8.344 -51.967 1.00 97.81 85 LEU A N 1
ATOM 647 C CA . LEU A 1 85 ? 33.113 8.438 -50.505 1.00 97.81 85 LEU A CA 1
ATOM 648 C C . LEU A 1 85 ? 31.732 8.861 -49.996 1.00 97.81 85 LEU A C 1
ATOM 650 O O . LEU A 1 85 ? 31.160 8.153 -49.174 1.00 97.81 85 LEU A O 1
ATOM 654 N N . CYS A 1 86 ? 31.158 9.942 -50.535 1.00 97.12 86 CYS A N 1
ATOM 655 C CA . CYS A 1 86 ? 29.836 10.413 -50.113 1.00 97.12 86 CYS A CA 1
ATOM 656 C C . CYS A 1 86 ? 28.741 9.357 -50.329 1.00 97.12 86 CYS A C 1
ATOM 658 O O . CYS A 1 86 ? 27.884 9.191 -49.469 1.00 97.12 86 CYS A O 1
ATOM 660 N N . LYS A 1 87 ? 28.783 8.608 -51.441 1.00 97.31 87 LYS A N 1
ATOM 661 C CA . LYS A 1 87 ? 27.840 7.502 -51.682 1.00 97.31 87 LYS A CA 1
ATOM 662 C C . LYS A 1 87 ? 27.989 6.379 -50.658 1.00 97.31 87 LYS A C 1
ATOM 664 O O . LYS A 1 87 ? 26.996 5.866 -50.162 1.00 97.31 87 LYS A O 1
ATOM 669 N N . HIS A 1 88 ? 29.224 6.011 -50.320 1.00 97.38 88 HIS A N 1
ATOM 670 C CA . HIS A 1 88 ? 29.466 4.970 -49.324 1.00 97.38 88 HIS A CA 1
ATOM 671 C C . HIS A 1 88 ? 28.992 5.382 -47.920 1.00 97.38 88 HIS A C 1
ATOM 673 O O . HIS A 1 88 ? 28.439 4.561 -47.183 1.00 97.38 88 HIS A O 1
ATOM 679 N N . GLU A 1 89 ? 29.183 6.653 -47.555 1.00 97.00 89 GLU A N 1
ATOM 680 C CA . GLU A 1 89 ? 28.647 7.219 -46.314 1.00 97.00 89 GLU A CA 1
ATOM 681 C C . GLU A 1 89 ? 27.114 7.199 -46.303 1.00 97.00 89 GLU A C 1
ATOM 683 O O . GLU A 1 89 ? 26.523 6.769 -45.312 1.00 97.00 89 GLU A O 1
ATOM 688 N N . GLU A 1 90 ? 26.472 7.592 -47.408 1.00 96.81 90 GLU A N 1
ATOM 689 C CA . GLU A 1 90 ? 25.015 7.536 -47.572 1.00 96.81 90 GLU A CA 1
ATOM 690 C C . GLU A 1 90 ? 24.482 6.108 -47.375 1.00 96.81 90 GLU A C 1
ATOM 692 O O . GLU A 1 90 ? 23.615 5.891 -46.525 1.00 96.81 90 GLU A O 1
ATOM 697 N N . ASP A 1 91 ? 25.055 5.120 -48.068 1.00 96.62 91 ASP A N 1
ATOM 698 C CA . ASP A 1 91 ? 24.661 3.709 -47.956 1.00 96.62 91 ASP A CA 1
ATOM 699 C C . ASP A 1 91 ? 24.807 3.183 -46.516 1.00 96.62 91 ASP A C 1
ATOM 701 O O . ASP A 1 91 ? 23.928 2.492 -45.988 1.00 96.62 91 ASP A O 1
ATOM 705 N N . THR A 1 92 ? 25.909 3.541 -45.850 1.00 97.00 92 THR A N 1
ATOM 706 C CA . THR A 1 92 ? 26.177 3.138 -44.463 1.00 97.00 92 THR A CA 1
ATOM 707 C C . THR A 1 92 ? 25.150 3.740 -43.505 1.00 97.00 92 THR A C 1
ATOM 709 O O . THR A 1 92 ? 24.605 3.032 -42.652 1.00 97.00 92 THR A O 1
ATOM 712 N N . LEU A 1 93 ? 24.847 5.033 -43.654 1.00 96.56 93 LEU A N 1
ATOM 713 C CA . LEU A 1 93 ? 23.853 5.720 -42.832 1.00 96.56 93 LEU A CA 1
ATOM 714 C C . LEU A 1 93 ? 22.449 5.151 -43.054 1.00 96.56 93 LEU A C 1
ATOM 716 O O . LEU A 1 93 ? 21.733 4.921 -42.078 1.00 96.56 93 LEU A O 1
ATOM 720 N N . MET A 1 94 ? 22.064 4.847 -44.297 1.00 97.06 94 MET A N 1
ATOM 721 C CA . MET A 1 94 ? 20.782 4.191 -44.571 1.00 97.06 94 MET A CA 1
ATOM 722 C C . MET A 1 94 ? 20.672 2.838 -43.859 1.00 97.06 94 MET A C 1
ATOM 724 O O . MET A 1 94 ? 19.661 2.566 -43.209 1.00 97.06 94 MET A O 1
ATOM 728 N N . SER A 1 95 ? 21.729 2.018 -43.895 1.00 95.94 95 SER A N 1
ATOM 729 C CA . SER A 1 95 ? 21.739 0.732 -43.187 1.00 95.94 95 SER A CA 1
ATOM 730 C C . SER A 1 95 ? 21.593 0.895 -41.669 1.00 95.94 95 SER A C 1
ATOM 732 O O . SER A 1 95 ? 20.945 0.066 -41.025 1.00 95.94 95 SER A O 1
ATOM 734 N N . GLN A 1 96 ? 22.185 1.935 -41.077 1.00 96.25 96 GLN A N 1
ATOM 735 C CA . GLN A 1 96 ? 22.034 2.222 -39.646 1.00 96.25 96 GLN A CA 1
ATOM 736 C C . GLN A 1 96 ? 20.614 2.677 -39.302 1.00 96.25 96 GLN A C 1
ATOM 738 O O . GLN A 1 96 ? 20.050 2.226 -38.303 1.00 96.25 96 GLN A O 1
ATOM 743 N N . VAL A 1 97 ? 20.015 3.526 -40.141 1.00 97.00 97 VAL A N 1
ATOM 744 C CA . VAL A 1 97 ? 18.620 3.960 -39.987 1.00 97.00 97 VAL A CA 1
ATOM 745 C C . VAL A 1 97 ? 17.677 2.758 -40.031 1.00 97.00 97 VAL A C 1
ATOM 747 O O . VAL A 1 97 ? 16.766 2.663 -39.208 1.00 97.00 97 VAL A O 1
ATOM 750 N N . ASP A 1 98 ? 17.906 1.809 -40.935 1.00 95.88 98 ASP A N 1
ATOM 751 C CA . ASP A 1 98 ? 17.095 0.595 -41.018 1.00 95.88 98 ASP A CA 1
ATOM 752 C C . ASP A 1 98 ? 17.251 -0.303 -39.789 1.00 95.88 98 ASP A C 1
ATOM 754 O O . ASP A 1 98 ? 16.260 -0.854 -39.303 1.00 95.88 98 ASP A O 1
ATOM 758 N N . LEU A 1 99 ? 18.465 -0.424 -39.243 1.00 95.69 99 LEU A N 1
ATOM 759 C CA . LEU A 1 99 ? 18.687 -1.139 -37.987 1.00 95.69 99 LEU A CA 1
ATOM 760 C C . LEU A 1 99 ? 17.934 -0.468 -36.830 1.00 95.69 99 LEU A C 1
ATOM 762 O O . LEU A 1 99 ? 17.229 -1.147 -36.085 1.00 95.69 99 LEU A O 1
ATOM 766 N N . ALA A 1 100 ? 18.021 0.859 -36.714 1.00 94.50 100 ALA A N 1
ATOM 767 C CA . ALA A 1 100 ? 17.324 1.619 -35.679 1.00 94.50 100 ALA A CA 1
ATOM 768 C C . ALA A 1 100 ? 15.795 1.475 -35.785 1.00 94.50 100 ALA A C 1
ATOM 770 O O . ALA A 1 100 ? 15.129 1.259 -34.772 1.00 94.50 100 ALA A O 1
ATOM 771 N N . LYS A 1 101 ? 15.236 1.512 -37.003 1.00 95.69 101 LYS A N 1
ATOM 772 C CA . LYS A 1 101 ? 13.803 1.272 -37.246 1.00 95.69 101 LYS A CA 1
ATOM 773 C C . LYS A 1 101 ? 13.365 -0.120 -36.790 1.00 95.69 101 LYS A C 1
ATOM 775 O O . LYS A 1 101 ? 12.317 -0.244 -36.165 1.00 95.69 101 LYS A O 1
ATOM 780 N N . ARG A 1 102 ? 14.159 -1.162 -37.070 1.00 95.00 102 ARG A N 1
ATOM 781 C CA . ARG A 1 102 ? 13.859 -2.531 -36.610 1.00 95.00 102 ARG A CA 1
ATOM 782 C C . ARG A 1 102 ? 13.901 -2.635 -35.089 1.00 95.00 102 ARG A C 1
ATOM 784 O O . ARG A 1 102 ? 13.007 -3.236 -34.506 1.00 95.00 102 ARG A O 1
ATOM 791 N N . SER A 1 103 ? 14.898 -2.028 -34.446 1.00 94.12 103 SER A N 1
ATOM 792 C CA . SER A 1 103 ? 14.976 -1.985 -32.981 1.00 94.12 103 SER A CA 1
ATOM 793 C C . SER A 1 103 ? 13.761 -1.281 -32.374 1.00 94.12 103 SER A C 1
ATOM 795 O O . SER A 1 103 ? 13.196 -1.765 -31.397 1.00 94.12 103 SER A O 1
ATOM 797 N N . LEU A 1 104 ? 13.313 -0.181 -32.984 1.00 94.69 104 LEU A N 1
ATOM 798 C CA . LEU A 1 104 ? 12.120 0.539 -32.548 1.00 94.69 104 LEU A CA 1
ATOM 799 C C . LEU A 1 104 ? 10.841 -0.299 -32.711 1.00 94.69 104 LEU A C 1
ATOM 801 O O . LEU A 1 104 ? 10.006 -0.309 -31.812 1.00 94.69 104 LEU A O 1
ATOM 805 N N . ASP A 1 105 ? 10.699 -1.042 -33.812 1.00 94.56 105 ASP A N 1
ATOM 806 C CA . ASP A 1 105 ? 9.570 -1.960 -34.018 1.00 94.56 105 ASP A CA 1
ATOM 807 C C . ASP A 1 105 ? 9.522 -3.063 -32.947 1.00 94.56 105 ASP A C 1
ATOM 809 O O . ASP A 1 105 ? 8.452 -3.379 -32.431 1.00 94.56 105 ASP A O 1
ATOM 813 N N . VAL A 1 106 ? 10.676 -3.604 -32.538 1.00 92.38 106 VAL A N 1
ATOM 814 C CA . VAL A 1 106 ? 10.742 -4.567 -31.425 1.00 92.38 106 VAL A CA 1
ATOM 815 C C . VAL A 1 106 ? 10.261 -3.927 -30.122 1.00 92.38 106 VAL A C 1
ATOM 817 O O . VAL A 1 106 ? 9.444 -4.525 -29.426 1.00 92.38 106 VAL A O 1
ATOM 820 N N . VAL A 1 107 ? 10.701 -2.703 -29.817 1.00 92.00 107 VAL A N 1
ATOM 821 C CA . VAL A 1 107 ? 10.265 -1.976 -28.613 1.00 92.00 107 VAL A CA 1
ATOM 822 C C . VAL A 1 107 ? 8.763 -1.680 -28.648 1.00 92.00 107 VAL A C 1
ATOM 824 O O . VAL A 1 107 ? 8.086 -1.852 -27.640 1.00 92.00 107 VAL A O 1
ATOM 827 N N . HIS A 1 108 ? 8.205 -1.312 -29.803 1.00 91.50 108 HIS A N 1
ATOM 828 C CA . HIS A 1 108 ? 6.763 -1.083 -29.951 1.00 91.50 108 HIS A CA 1
ATOM 829 C C . HIS A 1 108 ? 5.907 -2.333 -29.729 1.00 91.50 108 HIS A C 1
ATOM 831 O O . HIS A 1 108 ? 4.721 -2.212 -29.424 1.00 91.50 108 HIS A O 1
ATOM 837 N N . ARG A 1 109 ? 6.487 -3.526 -29.881 1.00 90.50 109 ARG A N 1
ATOM 838 C CA . ARG A 1 109 ? 5.801 -4.796 -29.623 1.00 90.50 109 ARG A CA 1
ATOM 839 C C . ARG A 1 109 ? 5.849 -5.221 -28.154 1.00 90.50 109 ARG A C 1
ATOM 841 O O . ARG A 1 109 ? 5.118 -6.144 -27.801 1.00 90.50 109 ARG A O 1
ATOM 848 N N . MET A 1 110 ? 6.681 -4.590 -27.321 1.00 91.00 110 MET A N 1
ATOM 849 C CA . MET A 1 110 ? 6.748 -4.883 -25.887 1.00 91.00 110 MET A CA 1
ATOM 850 C C . MET A 1 110 ? 5.456 -4.424 -25.202 1.00 91.00 110 MET A C 1
ATOM 852 O O . MET A 1 110 ? 5.048 -3.270 -25.331 1.00 91.00 110 MET A O 1
ATOM 856 N N . ASP A 1 111 ? 4.808 -5.329 -24.471 1.00 90.62 111 ASP A N 1
ATOM 857 C CA . ASP A 1 111 ? 3.545 -5.074 -23.780 1.00 90.62 111 ASP A CA 1
ATOM 858 C C . ASP A 1 111 ? 3.617 -5.685 -22.383 1.00 90.62 111 ASP A C 1
ATOM 860 O O . ASP A 1 111 ? 3.455 -6.893 -22.200 1.00 90.62 111 ASP A O 1
ATOM 864 N N . GLY A 1 112 ? 3.828 -4.824 -21.386 1.00 91.19 112 GLY A N 1
ATOM 865 C CA . GLY A 1 112 ? 4.014 -5.257 -20.006 1.00 91.19 112 GLY A CA 1
ATOM 866 C C . GLY A 1 112 ? 2.844 -6.074 -19.456 1.00 91.19 112 GLY A C 1
ATOM 867 O O . GLY A 1 112 ? 3.063 -6.916 -18.588 1.00 91.19 112 GLY A O 1
ATOM 868 N N . LYS A 1 113 ? 1.613 -5.892 -19.965 1.00 90.94 113 LYS A N 1
ATOM 869 C CA . LYS A 1 113 ? 0.473 -6.718 -19.538 1.00 90.94 113 LYS A CA 1
ATOM 870 C C . LYS A 1 113 ? 0.617 -8.147 -20.042 1.00 90.94 113 LYS A C 1
ATOM 872 O O . LYS A 1 113 ? 0.536 -9.069 -19.242 1.00 90.94 113 LYS A O 1
ATOM 877 N N . LYS A 1 114 ? 0.911 -8.326 -21.332 1.00 90.19 114 LYS A N 1
ATOM 878 C CA . LYS A 1 114 ? 1.104 -9.659 -21.926 1.00 90.19 114 LYS A CA 1
ATOM 879 C C . LYS A 1 114 ? 2.296 -10.388 -21.322 1.00 90.19 114 LYS A C 1
ATOM 881 O O . LYS A 1 114 ? 2.196 -11.583 -21.064 1.00 90.19 114 LYS A O 1
ATOM 886 N N . ASP A 1 115 ? 3.390 -9.674 -21.067 1.00 90.44 115 ASP A N 1
ATOM 887 C CA . ASP A 1 115 ? 4.581 -10.250 -20.438 1.00 90.44 115 ASP A CA 1
ATOM 888 C C . ASP A 1 115 ? 4.276 -10.712 -19.005 1.00 90.44 115 ASP A C 1
ATOM 890 O O . ASP A 1 115 ? 4.672 -11.805 -18.596 1.00 90.44 115 ASP A O 1
ATOM 894 N N . THR A 1 116 ? 3.502 -9.915 -18.258 1.00 91.50 116 THR A N 1
ATOM 895 C CA . THR A 1 116 ? 3.042 -10.279 -16.909 1.00 91.50 116 THR A CA 1
ATOM 896 C C . THR A 1 116 ? 2.091 -11.471 -16.949 1.00 91.50 116 THR A C 1
ATOM 898 O O . THR A 1 116 ? 2.247 -12.396 -16.157 1.00 91.50 116 THR A O 1
ATOM 901 N N . ASP A 1 117 ? 1.139 -11.494 -17.882 1.00 91.88 117 ASP A N 1
ATOM 902 C CA . ASP A 1 117 ? 0.190 -12.598 -18.039 1.00 91.88 117 ASP A CA 1
ATOM 903 C C . ASP A 1 117 ? 0.911 -13.907 -18.394 1.00 91.88 117 ASP A C 1
ATOM 905 O O . ASP A 1 117 ? 0.613 -14.960 -17.827 1.00 91.88 117 ASP A O 1
ATOM 909 N N . GLN A 1 118 ? 1.907 -13.843 -19.283 1.00 90.69 118 GLN A N 1
ATOM 910 C CA . GLN A 1 118 ? 2.753 -14.985 -19.627 1.00 90.69 118 GLN A CA 1
ATOM 911 C C . GLN A 1 118 ? 3.534 -15.484 -18.406 1.00 90.69 118 GLN A C 1
ATOM 913 O O . GLN A 1 118 ? 3.559 -16.688 -18.143 1.00 90.69 118 GLN A O 1
ATOM 918 N N . PHE A 1 119 ? 4.132 -14.569 -17.639 1.00 89.81 119 PHE A N 1
ATOM 919 C CA . PHE A 1 119 ? 4.844 -14.908 -16.410 1.00 89.81 119 PHE A CA 1
ATOM 920 C C . PHE A 1 119 ? 3.919 -15.559 -15.375 1.00 89.81 119 PHE A C 1
ATOM 922 O O . PHE A 1 119 ? 4.262 -16.594 -14.809 1.00 89.81 119 PHE A O 1
ATOM 929 N N . LEU A 1 120 ? 2.730 -14.994 -15.145 1.00 89.75 120 LEU A N 1
ATOM 930 C CA . LEU A 1 120 ? 1.751 -15.534 -14.200 1.00 89.75 120 LEU A CA 1
ATOM 931 C C . LEU A 1 120 ? 1.276 -16.928 -14.616 1.00 89.75 120 LEU A C 1
ATOM 933 O O . LEU A 1 120 ? 1.181 -17.814 -13.769 1.00 89.75 120 LEU A O 1
ATOM 937 N N . LEU A 1 121 ? 1.047 -17.152 -15.913 1.00 88.75 121 LEU A N 1
ATOM 938 C CA . LEU A 1 121 ? 0.677 -18.462 -16.445 1.00 88.75 121 LEU A CA 1
ATOM 939 C C . LEU A 1 121 ? 1.783 -19.505 -16.222 1.00 88.75 121 LEU A C 1
ATOM 941 O O . LEU A 1 121 ? 1.501 -20.667 -15.930 1.00 88.75 121 LEU A O 1
ATOM 945 N N . GLU A 1 122 ? 3.049 -19.123 -16.381 1.00 87.81 122 GLU A N 1
ATOM 946 C CA . GLU A 1 122 ? 4.184 -20.001 -16.083 1.00 87.81 122 GLU A CA 1
ATOM 947 C C . GLU A 1 122 ? 4.346 -20.247 -14.583 1.00 87.81 122 GLU A C 1
ATOM 949 O O . GLU A 1 122 ? 4.577 -21.385 -14.172 1.00 87.81 122 GLU A O 1
ATOM 954 N N . TYR A 1 123 ? 4.150 -19.218 -13.764 1.00 83.06 123 TYR A N 1
ATOM 955 C CA . TYR A 1 123 ? 4.179 -19.329 -12.312 1.00 83.06 123 TYR A CA 1
ATOM 956 C C . TYR A 1 123 ? 3.081 -20.264 -11.785 1.00 83.06 123 TYR A C 1
ATOM 958 O O . TYR A 1 123 ? 3.340 -21.100 -10.921 1.00 83.06 123 TYR A O 1
ATOM 966 N N . GLU A 1 124 ? 1.873 -20.204 -12.349 1.00 83.19 124 GLU A N 1
ATOM 967 C CA . GLU A 1 124 ? 0.773 -21.106 -11.991 1.00 83.19 124 GLU A CA 1
ATOM 968 C C . GLU A 1 124 ? 1.107 -22.574 -12.318 1.00 83.19 124 GLU A C 1
ATOM 970 O O . GLU A 1 124 ? 0.810 -23.474 -11.528 1.00 83.19 124 GLU A O 1
ATOM 975 N N . LYS A 1 125 ? 1.816 -22.832 -13.429 1.00 86.88 125 LYS A N 1
ATOM 976 C CA . LYS A 1 125 ? 2.275 -24.186 -13.804 1.00 86.88 125 LYS A CA 1
ATOM 977 C C . LYS A 1 125 ? 3.288 -24.777 -12.828 1.00 86.88 125 LYS A C 1
ATOM 979 O O . LYS A 1 125 ? 3.371 -26.001 -12.738 1.00 86.88 125 LYS A O 1
ATOM 984 N N . LEU A 1 126 ? 4.039 -23.949 -12.096 1.00 83.12 126 LEU A N 1
ATOM 985 C CA . LEU A 1 126 ? 4.951 -24.424 -11.048 1.00 83.12 126 LEU A CA 1
ATOM 986 C C . LEU A 1 126 ? 4.198 -25.053 -9.866 1.00 83.12 126 LEU A C 1
ATOM 988 O O . LEU A 1 126 ? 4.820 -25.702 -9.028 1.00 83.12 126 LEU A O 1
ATOM 992 N N . GLY A 1 127 ? 2.868 -24.907 -9.813 1.00 81.19 127 GLY A N 1
ATOM 993 C CA . GLY A 1 127 ? 2.027 -25.622 -8.866 1.00 81.19 127 GLY A CA 1
ATOM 994 C C . GLY A 1 127 ? 2.285 -25.184 -7.432 1.00 81.19 127 GLY A C 1
ATOM 995 O O . GLY A 1 127 ? 2.406 -26.033 -6.552 1.00 81.19 127 GLY A O 1
ATOM 996 N N . PHE A 1 128 ? 2.389 -23.872 -7.184 1.00 80.38 128 PHE A N 1
ATOM 997 C CA . PHE A 1 128 ? 2.462 -23.356 -5.819 1.00 80.38 128 PHE A CA 1
ATOM 998 C C . PHE A 1 128 ? 1.211 -23.787 -5.042 1.00 80.38 128 PHE A C 1
ATOM 1000 O O . PHE A 1 128 ? 0.108 -23.276 -5.238 1.00 80.38 128 PHE A O 1
ATOM 1007 N N . ILE A 1 129 ? 1.384 -24.754 -4.145 1.00 79.31 129 ILE A N 1
ATOM 1008 C CA . ILE A 1 129 ? 0.326 -25.195 -3.246 1.00 79.31 129 ILE A CA 1
ATOM 1009 C C . ILE A 1 129 ? 0.323 -24.221 -2.074 1.00 79.31 129 ILE A C 1
ATOM 1011 O O . ILE A 1 129 ? 1.212 -24.277 -1.223 1.00 79.31 129 ILE A O 1
ATOM 1015 N N . LYS A 1 130 ? -0.683 -23.337 -2.012 1.00 77.94 130 LYS A N 1
ATOM 1016 C CA . LYS A 1 130 ? -0.886 -22.481 -0.837 1.00 77.94 130 LYS A CA 1
ATOM 1017 C C . LYS A 1 130 ? -0.976 -23.385 0.403 1.00 77.94 130 LYS A C 1
ATOM 1019 O O . LYS A 1 130 ? -1.846 -24.265 0.432 1.00 77.94 130 LYS A O 1
ATOM 1024 N N . PRO A 1 131 ? -0.094 -23.217 1.406 1.00 85.38 131 PRO A N 1
ATOM 1025 C CA . PRO A 1 131 ? -0.139 -24.040 2.603 1.00 85.38 131 PRO A CA 1
ATOM 1026 C C . PRO A 1 131 ? -1.494 -23.869 3.289 1.00 85.38 131 PRO A C 1
ATOM 1028 O O . PRO A 1 131 ? -2.079 -22.782 3.298 1.00 85.38 131 PRO A O 1
ATOM 1031 N N . LYS A 1 132 ? -2.019 -24.969 3.833 1.00 84.44 132 LYS A N 1
ATOM 1032 C CA . LYS A 1 132 ? -3.270 -24.928 4.592 1.00 84.44 132 LYS A CA 1
ATOM 1033 C C . LYS A 1 132 ? -3.046 -24.085 5.856 1.00 84.44 132 LYS A C 1
ATOM 1035 O O . LYS A 1 132 ? -2.011 -24.282 6.494 1.00 84.44 132 LYS A O 1
ATOM 1040 N N . PRO A 1 133 ? -3.987 -23.201 6.231 1.00 83.00 133 PRO A N 1
ATOM 1041 C CA . PRO A 1 133 ? -3.907 -22.477 7.494 1.00 83.00 133 PRO A CA 1
ATOM 1042 C C . PRO A 1 133 ? -3.763 -23.452 8.664 1.00 83.00 133 PRO A C 1
ATOM 1044 O O . PRO A 1 133 ? -4.451 -24.479 8.715 1.00 83.00 133 PRO A O 1
ATOM 1047 N N . ILE A 1 134 ? -2.838 -23.142 9.570 1.00 87.19 134 ILE A N 1
ATOM 1048 C CA . ILE A 1 134 ? -2.637 -23.889 10.810 1.00 87.19 134 ILE A CA 1
ATOM 1049 C C . ILE A 1 134 ? -3.432 -23.162 11.879 1.00 87.19 134 ILE A C 1
ATOM 1051 O O . ILE A 1 134 ? -3.208 -21.983 12.128 1.00 87.19 134 ILE A O 1
ATOM 1055 N N . TYR A 1 135 ? -4.363 -23.882 12.482 1.00 86.50 135 TYR A N 1
ATOM 1056 C CA . TYR A 1 135 ? -5.250 -23.340 13.494 1.00 86.50 135 TYR A CA 1
ATOM 1057 C C . TYR A 1 135 ? -4.712 -23.647 14.880 1.00 86.50 135 TYR A C 1
ATOM 1059 O O . TYR A 1 135 ? -4.033 -24.657 15.083 1.00 86.50 135 TYR A O 1
ATOM 1067 N N . TYR A 1 136 ? -5.020 -22.770 15.826 1.00 85.00 136 TYR A N 1
ATOM 1068 C CA . TYR A 1 136 ? -4.668 -22.98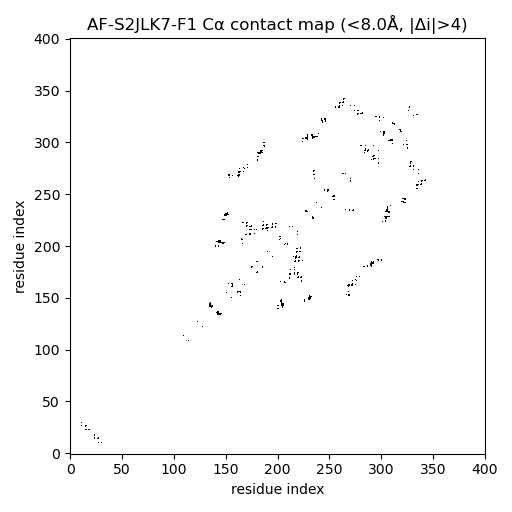4 17.217 1.00 85.00 136 TYR A CA 1
ATOM 1069 C C . TYR A 1 136 ? -5.654 -23.978 17.839 1.00 85.00 136 TYR A C 1
ATOM 1071 O O . TYR A 1 136 ? -6.842 -23.692 17.949 1.00 85.00 136 TYR A O 1
ATOM 1079 N N . ASP A 1 137 ? -5.173 -25.155 18.235 1.00 84.38 137 ASP A N 1
ATOM 1080 C CA . ASP A 1 137 ? -5.984 -26.148 18.941 1.00 84.38 137 ASP A CA 1
ATOM 1081 C C . ASP A 1 137 ? -5.798 -25.984 20.454 1.00 84.38 137 ASP A C 1
ATOM 1083 O O . ASP A 1 137 ? -4.778 -26.374 21.030 1.00 84.38 137 ASP A O 1
ATOM 1087 N N . ASN A 1 138 ? -6.798 -25.405 21.115 1.00 85.06 138 ASN A N 1
ATOM 1088 C CA . ASN A 1 138 ? -6.826 -25.290 22.565 1.00 85.06 138 ASN A CA 1
ATOM 1089 C C . ASN A 1 138 ? -7.307 -26.607 23.204 1.00 85.06 138 ASN A C 1
ATOM 1091 O O . ASN A 1 138 ? -8.332 -27.162 22.808 1.00 85.06 138 ASN A O 1
ATOM 1095 N N . PHE A 1 139 ? -6.612 -27.080 24.245 1.00 81.25 139 PHE A N 1
ATOM 1096 C CA . PHE A 1 139 ? -6.937 -28.337 24.935 1.00 81.25 139 PHE A CA 1
ATOM 1097 C C . PHE A 1 139 ? -8.362 -28.379 25.519 1.00 81.25 139 PHE A C 1
ATOM 1099 O O . PHE A 1 139 ? -8.995 -29.431 25.510 1.00 81.25 139 PHE A O 1
ATOM 1106 N N . TYR A 1 140 ? -8.871 -27.253 26.025 1.00 78.50 140 TYR A N 1
ATOM 1107 C CA . TYR A 1 140 ? -10.174 -27.187 26.693 1.00 78.50 140 TYR A CA 1
ATOM 1108 C C . TYR A 1 140 ? -11.322 -26.841 25.743 1.00 78.50 140 TYR A C 1
ATOM 1110 O O . TYR A 1 140 ? -12.449 -27.281 25.962 1.00 78.50 140 TYR A O 1
ATOM 1118 N N . TYR A 1 141 ? -11.048 -26.053 24.702 1.00 74.50 141 TYR A N 1
ATOM 1119 C CA . TYR A 1 141 ? -12.092 -25.417 23.886 1.00 74.50 141 TYR A CA 1
ATOM 1120 C C . TYR A 1 141 ? -12.104 -25.874 22.421 1.00 74.50 141 TYR A C 1
ATOM 1122 O O . TYR A 1 141 ? -13.051 -25.577 21.692 1.00 74.50 141 TYR A O 1
ATOM 1130 N N . GLY A 1 142 ? -11.106 -26.656 22.006 1.00 83.06 142 GLY A N 1
ATOM 1131 C CA . GLY A 1 142 ? -10.983 -27.176 20.650 1.00 83.06 142 GLY A CA 1
ATOM 1132 C C . GLY A 1 142 ? -10.299 -26.198 19.698 1.00 83.06 142 GLY A C 1
ATOM 1133 O O . GLY A 1 142 ? -9.482 -25.374 20.104 1.00 83.06 142 GLY A O 1
ATOM 1134 N N . ARG A 1 143 ? -10.611 -26.332 18.408 1.00 83.69 143 ARG A N 1
ATOM 1135 C CA . ARG A 1 143 ? -9.962 -25.590 17.325 1.00 83.69 143 ARG A CA 1
ATOM 1136 C C . ARG A 1 143 ? -10.445 -24.144 17.268 1.00 83.69 143 ARG A C 1
ATOM 1138 O O . ARG A 1 143 ? -11.606 -23.906 16.938 1.00 83.69 143 ARG A O 1
ATOM 1145 N N . CYS A 1 144 ? -9.542 -23.206 17.522 1.00 84.06 144 CYS A N 1
ATOM 1146 C CA . CYS A 1 144 ? -9.739 -21.779 17.312 1.00 84.06 144 CYS A CA 1
ATOM 1147 C C . CYS A 1 144 ? -9.369 -21.422 15.874 1.00 84.06 144 CYS A C 1
ATOM 1149 O O . CYS A 1 144 ? -8.267 -21.733 15.406 1.00 84.06 144 CYS A O 1
ATOM 1151 N N . LYS A 1 145 ? -10.311 -20.808 15.155 1.00 82.19 145 LYS A N 1
ATOM 1152 C CA . LYS A 1 145 ? -10.078 -20.349 13.786 1.00 82.19 145 LYS A CA 1
ATOM 1153 C C . LYS A 1 145 ? -9.110 -19.167 13.779 1.00 82.19 145 LYS A C 1
ATOM 1155 O O . LYS A 1 145 ? -8.252 -19.116 12.908 1.00 82.19 145 LYS A O 1
ATOM 1160 N N . GLU A 1 146 ? -9.216 -18.308 14.790 1.00 79.19 146 GLU A N 1
ATOM 1161 C CA . GLU A 1 146 ? -8.472 -17.059 14.902 1.00 79.19 146 GLU A CA 1
ATOM 1162 C C . GLU A 1 146 ? -7.829 -16.931 16.290 1.00 79.19 146 GLU A C 1
ATOM 1164 O O . GLU A 1 146 ? -8.353 -17.434 17.286 1.00 79.19 146 GLU A O 1
ATOM 1169 N N . ILE A 1 147 ? -6.701 -16.222 16.369 1.00 86.00 147 ILE A N 1
ATOM 1170 C CA . ILE A 1 147 ? -6.104 -15.790 17.641 1.00 86.00 147 ILE A CA 1
ATOM 1171 C C . ILE A 1 147 ? -6.437 -14.308 17.788 1.00 86.00 147 ILE A C 1
ATOM 1173 O O . ILE A 1 147 ? -5.711 -13.457 17.285 1.00 86.00 147 ILE A O 1
ATOM 1177 N N . LEU A 1 148 ? -7.574 -13.995 18.414 1.00 88.81 148 LEU A N 1
ATOM 1178 C CA . LEU A 1 148 ? -8.066 -12.615 18.511 1.00 88.81 148 LEU A CA 1
ATOM 1179 C C . LEU A 1 148 ? -7.447 -11.872 19.696 1.00 88.81 148 LEU A C 1
ATOM 1181 O O . LEU A 1 148 ? -6.974 -10.742 19.551 1.00 88.81 148 LEU A O 1
ATOM 1185 N N . PHE A 1 149 ? -7.431 -12.492 20.872 1.00 90.50 149 PHE A N 1
ATOM 1186 C CA . PHE A 1 149 ? -6.845 -11.900 22.071 1.00 90.50 149 PHE A CA 1
ATOM 1187 C C . PHE A 1 149 ? -5.315 -12.031 22.012 1.00 90.50 149 PHE A C 1
ATOM 1189 O O . PHE A 1 149 ? -4.792 -13.060 21.593 1.00 90.50 149 PHE A O 1
ATOM 1196 N N . GLY A 1 150 ? -4.565 -10.989 22.383 1.00 89.38 150 GLY A N 1
ATOM 1197 C CA . GLY A 1 150 ? -3.101 -10.985 22.228 1.00 89.38 150 GLY A CA 1
ATOM 1198 C C . GLY A 1 150 ? -2.600 -10.595 20.836 1.00 89.38 150 GLY A C 1
ATOM 1199 O O . GLY A 1 150 ? -1.387 -10.531 20.629 1.00 89.38 150 GLY A O 1
ATOM 1200 N N . SER A 1 151 ? -3.492 -10.343 19.874 1.00 89.69 151 SER A N 1
ATOM 1201 C CA . SER A 1 151 ? -3.118 -10.076 18.480 1.00 89.69 151 SER A CA 1
ATOM 1202 C C . SER A 1 151 ? -2.773 -8.607 18.208 1.00 89.69 151 SER A C 1
ATOM 1204 O O . SER A 1 151 ? -3.029 -7.708 19.018 1.00 89.69 151 SER A O 1
ATOM 1206 N N . ASN A 1 152 ? -2.128 -8.356 17.064 1.00 91.94 152 ASN A N 1
ATOM 1207 C CA . ASN A 1 152 ? -1.855 -7.006 16.579 1.00 91.94 152 ASN A CA 1
ATOM 1208 C C . ASN A 1 152 ? -3.012 -6.525 15.691 1.00 91.94 152 ASN A C 1
ATOM 1210 O O . ASN A 1 152 ? -3.337 -7.177 14.701 1.00 91.94 152 ASN A O 1
ATOM 1214 N N . LEU A 1 153 ? -3.575 -5.348 15.984 1.00 91.44 153 LEU A N 1
ATOM 1215 C CA . LEU A 1 153 ? -4.665 -4.766 15.189 1.00 91.44 153 LEU A CA 1
ATOM 1216 C C . LEU A 1 153 ? -4.313 -4.586 13.705 1.00 91.44 153 LEU A C 1
ATOM 1218 O O . LEU A 1 153 ? -5.175 -4.757 12.850 1.00 91.44 153 LEU A O 1
ATOM 1222 N N . ASN A 1 154 ? -3.056 -4.275 13.381 1.00 91.50 154 ASN A N 1
ATOM 1223 C CA . ASN A 1 154 ? -2.625 -4.113 11.991 1.00 91.50 154 ASN A CA 1
ATOM 1224 C C . ASN A 1 154 ? -2.568 -5.454 11.243 1.00 91.50 154 ASN A C 1
ATOM 1226 O O . ASN A 1 154 ? -2.898 -5.512 10.057 1.00 91.50 154 ASN A O 1
ATOM 1230 N N . GLU A 1 155 ? -2.162 -6.528 11.930 1.00 90.94 155 GLU A N 1
ATOM 1231 C CA . GLU A 1 155 ? -2.157 -7.887 11.372 1.00 90.94 155 GLU A CA 1
ATOM 1232 C C . GLU A 1 155 ? -3.601 -8.338 11.109 1.00 90.94 155 GLU A C 1
ATOM 1234 O O . GLU A 1 155 ? -3.926 -8.699 9.977 1.00 90.94 155 GLU A O 1
ATOM 1239 N N . TYR A 1 156 ? -4.487 -8.170 12.100 1.00 91.44 156 TYR A N 1
ATOM 1240 C CA . TYR A 1 156 ? -5.919 -8.453 11.966 1.00 91.44 156 TYR A CA 1
ATOM 1241 C C . TYR A 1 156 ? -6.548 -7.684 10.793 1.00 91.44 156 TYR A C 1
ATOM 1243 O O . TYR A 1 156 ? -7.248 -8.261 9.961 1.00 91.44 156 TYR A O 1
ATOM 1251 N N . ALA A 1 157 ? -6.264 -6.383 10.675 1.00 91.94 157 ALA A N 1
ATOM 1252 C CA . ALA A 1 157 ? -6.843 -5.561 9.619 1.00 91.94 157 ALA A CA 1
ATOM 1253 C C . ALA A 1 157 ? -6.417 -5.996 8.211 1.00 91.94 157 ALA A C 1
ATOM 1255 O O . ALA A 1 157 ? -7.205 -5.915 7.266 1.00 91.94 157 ALA A O 1
ATOM 1256 N N . THR A 1 158 ? -5.184 -6.485 8.077 1.00 89.69 158 THR A N 1
ATOM 1257 C CA . THR A 1 158 ? -4.650 -6.992 6.808 1.00 89.69 158 THR A CA 1
ATOM 1258 C C . THR A 1 158 ? -5.294 -8.325 6.426 1.00 89.69 158 THR A C 1
ATOM 1260 O O . THR A 1 158 ? -5.626 -8.534 5.259 1.00 89.69 158 THR A O 1
ATOM 1263 N N . GLU A 1 159 ? -5.492 -9.215 7.398 1.00 88.56 159 GLU A N 1
ATOM 1264 C CA . GLU A 1 159 ? -6.089 -10.536 7.189 1.00 88.56 159 GLU A CA 1
ATOM 1265 C C . GLU A 1 159 ? -7.582 -10.457 6.847 1.00 88.56 159 GLU A C 1
ATOM 1267 O O . GLU A 1 159 ? -8.029 -11.056 5.866 1.00 88.56 159 GLU A O 1
ATOM 1272 N N . HIS A 1 160 ? -8.340 -9.655 7.599 1.00 87.88 160 HIS A N 1
ATOM 1273 C CA . HIS A 1 160 ? -9.795 -9.550 7.461 1.00 87.88 160 HIS A CA 1
ATOM 1274 C C . HIS A 1 160 ? -10.258 -8.418 6.532 1.00 87.88 160 HIS A C 1
ATOM 1276 O O . HIS A 1 160 ? -11.456 -8.296 6.277 1.00 87.88 160 HIS A O 1
ATOM 1282 N N . GLN A 1 161 ? -9.336 -7.595 6.013 1.00 89.88 161 GLN A N 1
ATOM 1283 C CA . GLN A 1 161 ? -9.626 -6.428 5.163 1.00 89.88 161 GLN A CA 1
ATOM 1284 C C . GLN A 1 161 ? -10.619 -5.444 5.812 1.00 89.88 161 GLN A C 1
ATOM 1286 O O . GLN A 1 161 ? -11.499 -4.891 5.150 1.00 89.88 161 GLN A O 1
ATOM 1291 N N . ARG A 1 162 ? -10.496 -5.237 7.128 1.00 90.75 162 ARG A N 1
ATOM 1292 C CA . ARG A 1 162 ? -11.351 -4.354 7.939 1.00 90.75 162 ARG A CA 1
ATOM 1293 C C . ARG A 1 162 ? -10.495 -3.565 8.918 1.00 90.75 162 ARG A C 1
ATOM 1295 O O . ARG A 1 162 ? -9.613 -4.139 9.539 1.00 90.75 162 ARG A O 1
ATOM 1302 N N . THR A 1 163 ? -10.753 -2.271 9.085 1.00 91.31 163 THR A N 1
ATOM 1303 C CA . THR A 1 163 ? -9.960 -1.435 10.003 1.00 91.31 163 THR A CA 1
ATOM 1304 C C . THR A 1 163 ? -10.372 -1.611 11.464 1.00 91.31 163 THR A C 1
ATOM 1306 O O . THR A 1 163 ? -9.507 -1.630 12.335 1.00 91.31 163 THR A O 1
ATOM 1309 N N . VAL A 1 164 ? -11.665 -1.818 11.732 1.00 94.94 164 VAL A N 1
ATOM 1310 C CA . VAL A 1 164 ? -12.196 -2.101 13.074 1.00 94.94 164 VAL A CA 1
ATOM 1311 C C . VAL A 1 164 ? -12.466 -3.603 13.236 1.00 94.94 164 VAL A C 1
ATOM 1313 O O . VAL A 1 164 ? -13.152 -4.183 12.386 1.00 94.94 164 VAL A O 1
ATOM 1316 N N . PRO A 1 165 ? -11.977 -4.251 14.312 1.00 95.38 165 PRO A N 1
ATOM 1317 C CA . PRO A 1 165 ? -12.267 -5.653 14.588 1.00 95.38 165 PRO A CA 1
ATOM 1318 C C . PRO A 1 165 ? -13.753 -5.957 14.746 1.00 95.38 165 PRO A C 1
ATOM 1320 O O . PRO A 1 165 ? -14.468 -5.252 15.460 1.00 95.38 165 PRO A O 1
ATOM 1323 N N . LEU A 1 166 ? -14.205 -7.068 14.154 1.00 94.75 166 LEU A N 1
ATOM 1324 C CA . LEU A 1 166 ? -15.611 -7.474 14.197 1.00 94.75 166 LEU A CA 1
ATOM 1325 C C . LEU A 1 166 ? -16.098 -7.688 15.634 1.00 94.75 166 LEU A C 1
ATOM 1327 O O . LEU A 1 166 ? -17.229 -7.329 15.957 1.00 94.75 166 LEU A O 1
ATOM 1331 N N . LEU A 1 167 ? -15.237 -8.223 16.508 1.00 95.56 167 LEU A N 1
ATOM 1332 C CA . LEU A 1 167 ? -15.511 -8.357 17.940 1.00 95.56 167 LEU A CA 1
ATOM 1333 C C . LEU A 1 167 ? -15.883 -7.008 18.568 1.00 95.56 167 LEU A C 1
ATOM 1335 O O . LEU A 1 167 ? -16.865 -6.939 19.307 1.00 95.56 167 LEU A O 1
ATOM 1339 N N . VAL A 1 168 ? -15.142 -5.939 18.256 1.00 96.69 168 VAL A N 1
ATOM 1340 C CA . VAL A 1 168 ? -15.380 -4.597 18.808 1.00 96.69 168 VAL A CA 1
ATOM 1341 C C . VAL A 1 168 ? -16.721 -4.060 18.322 1.00 96.69 168 VAL A C 1
ATOM 1343 O O . VAL A 1 168 ? -17.546 -3.667 19.146 1.00 96.69 168 VAL A O 1
ATOM 1346 N N . THR A 1 169 ? -16.978 -4.121 17.013 1.00 95.94 169 THR A N 1
ATOM 1347 C CA . THR A 1 169 ? -18.243 -3.662 16.423 1.00 95.94 169 THR A CA 1
ATOM 1348 C C . THR A 1 169 ? -19.439 -4.428 16.986 1.00 95.94 169 THR A C 1
ATOM 1350 O O . THR A 1 169 ? -20.376 -3.801 17.474 1.00 95.94 169 THR A O 1
ATOM 1353 N N . LYS A 1 170 ? -19.385 -5.770 17.012 1.00 95.69 170 LYS A N 1
ATOM 1354 C CA . LYS A 1 170 ? -20.463 -6.611 17.555 1.00 95.69 170 LYS A CA 1
ATOM 1355 C C . LYS A 1 170 ? -20.720 -6.322 19.033 1.00 95.69 170 LYS A C 1
ATOM 1357 O O . LYS A 1 170 ? -21.874 -6.226 19.437 1.00 95.69 170 LYS A O 1
ATOM 1362 N N . CYS A 1 171 ? -19.672 -6.183 19.850 1.00 96.69 171 CYS A N 1
ATOM 1363 C CA . CYS A 1 171 ? -19.842 -5.892 21.275 1.00 96.69 171 CYS A CA 1
ATOM 1364 C C . CYS A 1 171 ? -20.482 -4.519 21.504 1.00 96.69 171 CYS A C 1
ATOM 1366 O O . CYS A 1 171 ? -21.408 -4.417 22.304 1.00 96.69 171 CYS A O 1
ATOM 1368 N N . ILE A 1 172 ? -20.009 -3.483 20.803 1.00 97.06 172 ILE A N 1
ATOM 1369 C CA . ILE A 1 172 ? -20.555 -2.122 20.897 1.00 97.06 172 ILE A CA 1
ATOM 1370 C C . ILE A 1 172 ? -22.027 -2.110 20.475 1.00 97.06 172 ILE A C 1
ATOM 1372 O O . ILE A 1 172 ? -22.880 -1.648 21.230 1.00 97.06 172 ILE A O 1
ATOM 1376 N N . GLU A 1 173 ? -22.334 -2.677 19.308 1.00 95.94 173 GLU A N 1
ATOM 1377 C CA . GLU A 1 173 ? -23.693 -2.738 18.773 1.00 95.94 173 GLU A CA 1
ATOM 1378 C C . GLU A 1 173 ? -24.630 -3.513 19.705 1.00 95.94 173 GLU A C 1
ATOM 1380 O O . GLU A 1 173 ? -25.712 -3.032 20.031 1.00 95.94 173 GLU A O 1
ATOM 1385 N N . ALA A 1 174 ? -24.201 -4.670 20.216 1.00 95.31 174 ALA A N 1
ATOM 1386 C CA . ALA A 1 174 ? -25.013 -5.463 21.131 1.00 95.31 174 ALA A CA 1
ATOM 1387 C C . ALA A 1 174 ? -25.290 -4.733 22.456 1.00 95.31 174 ALA A C 1
ATOM 1389 O O . ALA A 1 174 ? -26.409 -4.805 22.963 1.00 95.31 174 ALA A O 1
ATOM 1390 N N . VAL A 1 175 ? -24.313 -4.000 23.006 1.00 95.69 175 VAL A N 1
ATOM 1391 C CA . VAL A 1 175 ? -24.525 -3.180 24.211 1.00 95.69 175 VAL A CA 1
ATOM 1392 C C . VAL A 1 175 ? -25.533 -2.061 23.940 1.00 95.69 175 VAL A C 1
ATOM 1394 O O . VAL A 1 175 ? -26.392 -1.807 24.782 1.00 95.69 175 VAL A O 1
ATOM 1397 N N . GLU A 1 176 ? -25.471 -1.405 22.781 1.00 94.81 176 GLU A N 1
ATOM 1398 C CA . GLU A 1 176 ? -26.412 -0.336 22.425 1.00 94.81 176 GLU A CA 1
ATOM 1399 C C . GLU A 1 176 ? -27.831 -0.872 22.165 1.00 94.81 176 GLU A C 1
ATOM 1401 O O . GLU A 1 176 ? -28.792 -0.378 22.756 1.00 94.81 176 GLU A O 1
ATOM 1406 N N . VAL A 1 177 ? -27.968 -1.919 21.346 1.00 94.44 177 VAL A N 1
ATOM 1407 C CA . VAL A 1 177 ? -29.262 -2.484 20.923 1.00 94.44 177 VAL A CA 1
ATOM 1408 C C . VAL A 1 177 ? -30.008 -3.163 22.075 1.00 94.44 177 VAL A C 1
ATOM 1410 O O . VAL A 1 177 ? -31.228 -3.052 22.167 1.00 94.44 177 VAL A O 1
ATOM 1413 N N . GLN A 1 178 ? -29.304 -3.828 22.996 1.00 92.88 178 GLN A N 1
ATOM 1414 C CA . GLN A 1 178 ? -29.928 -4.522 24.134 1.00 92.88 178 GLN A CA 1
ATOM 1415 C C . GLN A 1 178 ? -30.266 -3.592 25.317 1.00 92.88 178 GLN A C 1
ATOM 1417 O O . GLN A 1 178 ? -30.544 -4.059 26.426 1.00 92.88 178 GLN A O 1
ATOM 1422 N N . GLY A 1 179 ? -30.228 -2.269 25.115 1.00 91.50 179 GLY A N 1
ATOM 1423 C CA . GLY A 1 179 ? -30.535 -1.279 26.151 1.00 91.50 179 GLY A CA 1
ATOM 1424 C C . GLY A 1 179 ? -29.452 -1.158 27.226 1.00 91.50 179 GLY A C 1
ATOM 1425 O O . GLY A 1 179 ? -29.724 -0.714 28.341 1.00 91.50 179 GLY A O 1
ATOM 1426 N N . GLY A 1 180 ? -28.212 -1.549 26.920 1.00 91.56 180 GLY A N 1
ATOM 1427 C CA . GLY A 1 180 ? -27.072 -1.451 27.832 1.00 91.56 180 GLY A CA 1
ATOM 1428 C C . GLY A 1 180 ? -26.730 -0.022 28.246 1.00 91.56 180 GLY A C 1
ATOM 1429 O O . GLY A 1 180 ? -26.233 0.183 29.351 1.00 91.56 180 GLY A O 1
ATOM 1430 N N . LEU A 1 181 ? -27.068 0.967 27.412 1.00 94.31 181 LEU A N 1
ATOM 1431 C CA . LEU A 1 181 ? -26.891 2.391 27.718 1.00 94.31 181 LEU A CA 1
ATOM 1432 C C . LEU A 1 181 ? -27.704 2.849 28.939 1.00 94.31 181 LEU A C 1
ATOM 1434 O O . LEU A 1 181 ? -27.300 3.795 29.609 1.00 94.31 181 LEU A O 1
ATOM 1438 N N . GLU A 1 182 ? -28.807 2.170 29.261 1.00 93.31 182 GLU A N 1
ATOM 1439 C CA . GLU A 1 182 ? -29.676 2.484 30.404 1.00 93.31 182 GLU A CA 1
ATOM 1440 C C . GLU A 1 182 ? -29.407 1.580 31.621 1.00 93.31 182 GLU A C 1
ATOM 1442 O O . GLU A 1 182 ? -29.964 1.793 32.699 1.00 93.31 182 GLU A O 1
ATOM 1447 N N . LYS A 1 183 ? -28.543 0.563 31.490 1.00 94.00 183 LYS A N 1
ATOM 1448 C CA . LYS A 1 183 ? -28.229 -0.366 32.584 1.00 94.00 183 LYS A CA 1
ATOM 1449 C C . LYS A 1 183 ? -27.293 0.283 33.596 1.00 94.00 183 LYS A C 1
ATOM 1451 O O . LYS A 1 183 ? -26.166 0.657 33.274 1.00 94.00 183 LYS A O 1
ATOM 1456 N N . GLU A 1 184 ? -27.741 0.358 34.846 1.00 94.88 184 GLU A N 1
ATOM 1457 C CA . GLU A 1 184 ? -26.932 0.887 35.942 1.00 94.88 184 GLU A CA 1
ATOM 1458 C C . GLU A 1 184 ? -25.603 0.129 36.080 1.00 94.88 184 GLU A C 1
ATOM 1460 O O . GLU A 1 184 ? -25.568 -1.098 36.165 1.00 94.88 184 GLU A O 1
ATOM 1465 N N . GLY A 1 185 ? -24.496 0.873 36.091 1.00 93.12 185 GLY A N 1
ATOM 1466 C CA . GLY A 1 185 ? -23.160 0.317 36.258 1.00 93.12 185 GLY A CA 1
ATOM 1467 C C . GLY A 1 185 ? -22.606 -0.421 35.036 1.00 93.12 185 GLY A C 1
ATOM 1468 O O . GLY A 1 185 ? -21.684 -1.223 35.206 1.00 93.12 185 GLY A O 1
ATOM 1469 N N . ILE A 1 186 ? -23.119 -0.178 33.823 1.00 95.31 186 ILE A N 1
ATOM 1470 C CA . ILE A 1 186 ? -22.538 -0.721 32.583 1.00 95.31 186 ILE A CA 1
ATOM 1471 C C . ILE A 1 186 ? -21.023 -0.444 32.512 1.00 95.31 186 ILE A C 1
ATOM 1473 O O . ILE A 1 186 ? -20.549 0.604 32.943 1.00 95.31 186 ILE A O 1
ATOM 1477 N N . TYR A 1 187 ? -20.230 -1.418 32.054 1.00 94.94 187 TYR A N 1
ATOM 1478 C CA . TYR A 1 187 ? -18.755 -1.446 32.120 1.00 94.94 187 TYR A CA 1
ATOM 1479 C C . TYR A 1 187 ? -18.114 -1.472 33.517 1.00 94.94 187 TYR A C 1
ATOM 1481 O O . TYR A 1 187 ? -16.974 -1.927 33.629 1.00 94.94 187 TYR A O 1
ATOM 1489 N N . ARG A 1 188 ? -18.796 -1.061 34.589 1.00 93.38 188 ARG A N 1
ATOM 1490 C CA . ARG A 1 188 ? -18.293 -1.172 35.969 1.00 93.38 188 ARG A CA 1
ATOM 1491 C C . ARG A 1 188 ? -18.579 -2.542 36.574 1.00 93.38 188 ARG A C 1
ATOM 1493 O O . ARG A 1 188 ? -17.689 -3.143 37.171 1.00 93.38 188 ARG A O 1
ATOM 1500 N N . ILE A 1 189 ? -19.813 -3.014 36.433 1.00 91.19 189 ILE A N 1
ATOM 1501 C CA . ILE A 1 189 ? -20.252 -4.326 36.906 1.00 91.19 189 ILE A CA 1
ATOM 1502 C C . ILE A 1 189 ? -19.781 -5.370 35.893 1.00 91.19 189 ILE A C 1
ATOM 1504 O O . ILE A 1 189 ? -20.067 -5.264 34.701 1.00 91.19 189 ILE A O 1
ATOM 1508 N N . SER A 1 190 ? -19.041 -6.370 36.368 1.00 86.19 190 SER A N 1
ATOM 1509 C CA . SER A 1 190 ? -18.633 -7.518 35.557 1.00 86.19 190 SER A CA 1
ATOM 1510 C C . SER A 1 190 ? -19.569 -8.693 35.820 1.00 86.19 190 SER A C 1
ATOM 1512 O O . SER A 1 190 ? -19.899 -8.980 36.972 1.00 86.19 190 SER A O 1
ATOM 1514 N N . GLY A 1 191 ? -19.966 -9.389 34.754 1.00 85.81 191 GLY A N 1
ATOM 1515 C CA . GLY A 1 191 ? -20.657 -10.674 34.861 1.00 85.81 191 GLY A CA 1
ATOM 1516 C C . GLY A 1 191 ? -19.769 -11.773 35.465 1.00 85.81 191 GLY A C 1
ATOM 1517 O O . GLY A 1 191 ? -18.627 -11.545 35.866 1.00 85.81 191 GLY A O 1
ATOM 1518 N N . ARG A 1 192 ? -20.285 -13.006 35.519 1.00 91.69 192 ARG A N 1
ATOM 1519 C CA . ARG A 1 192 ? -19.514 -14.164 36.006 1.00 91.69 192 ARG A CA 1
ATOM 1520 C C . ARG A 1 192 ? -18.297 -14.411 35.108 1.00 91.69 192 ARG A C 1
ATOM 1522 O O . ARG A 1 192 ? -18.459 -14.536 33.897 1.00 91.69 192 ARG A O 1
ATOM 1529 N N . GLN A 1 193 ? -17.111 -14.564 35.707 1.00 91.00 193 GLN A N 1
ATOM 1530 C CA . GLN A 1 193 ? -15.856 -14.776 34.972 1.00 91.00 193 GLN A CA 1
ATOM 1531 C C . GLN A 1 193 ? -15.929 -15.971 34.013 1.00 91.00 193 GLN A C 1
ATOM 1533 O O . GLN A 1 193 ? -15.533 -15.849 32.862 1.00 91.00 193 GLN A O 1
ATOM 1538 N N . SER A 1 194 ? -16.546 -17.078 34.435 1.00 92.19 194 SER A N 1
ATOM 1539 C CA . SER A 1 194 ? -16.730 -18.258 33.581 1.00 92.19 194 SER A CA 1
ATOM 1540 C C . SER A 1 194 ? -17.517 -17.967 32.301 1.00 92.19 194 SER A C 1
ATOM 1542 O O . SER A 1 194 ? -17.231 -18.544 31.258 1.00 92.19 194 SER A O 1
ATOM 1544 N N . SER A 1 195 ? -18.500 -17.067 32.359 1.00 93.19 195 SER A N 1
ATOM 1545 C CA . SER A 1 195 ? -19.290 -16.682 31.190 1.00 93.19 195 SER A CA 1
ATOM 1546 C C . SER A 1 195 ? -18.558 -15.678 30.296 1.00 93.19 195 SER A C 1
ATOM 1548 O O . SER A 1 195 ? -18.765 -15.690 29.086 1.00 93.19 195 SER A O 1
ATOM 1550 N N . ILE A 1 196 ? -17.683 -14.846 30.874 1.00 94.12 196 ILE A N 1
ATOM 1551 C CA . ILE A 1 196 ? -16.759 -13.983 30.121 1.00 94.12 196 ILE A CA 1
ATOM 1552 C C . ILE A 1 196 ? -15.780 -14.862 29.344 1.00 94.12 196 ILE A C 1
ATOM 1554 O O . ILE A 1 196 ? -15.685 -14.722 28.130 1.00 94.12 196 ILE A O 1
ATOM 1558 N N . ASP A 1 197 ? -15.126 -15.813 30.015 1.00 91.94 197 ASP A N 1
ATOM 1559 C CA . ASP A 1 197 ? -14.175 -16.735 29.388 1.00 91.94 197 ASP A CA 1
ATOM 1560 C C . ASP A 1 197 ? -14.854 -17.568 28.293 1.00 91.94 197 ASP A C 1
ATOM 1562 O O . ASP A 1 197 ? -14.320 -17.702 27.195 1.00 91.94 197 ASP A O 1
ATOM 1566 N N . GLN A 1 198 ? -16.079 -18.049 28.537 1.00 92.38 198 GLN A N 1
ATOM 1567 C CA . GLN A 1 198 ? -16.863 -18.746 27.519 1.00 92.38 198 GLN A CA 1
ATOM 1568 C C . GLN A 1 198 ? -17.099 -17.876 26.275 1.00 92.38 198 GLN A C 1
ATOM 1570 O O . GLN A 1 198 ? -16.913 -18.358 25.159 1.00 92.38 198 GLN A O 1
ATOM 1575 N N . LEU A 1 199 ? -17.491 -16.609 26.448 1.00 94.00 199 LEU A N 1
ATOM 1576 C CA . LEU A 1 199 ? -17.733 -15.712 25.320 1.00 94.00 199 LEU A CA 1
ATOM 1577 C C . LEU A 1 199 ? -16.430 -15.350 24.584 1.00 94.00 199 LEU A C 1
ATOM 1579 O O . LEU A 1 199 ? -16.432 -15.317 23.357 1.00 94.00 199 LEU A O 1
ATOM 1583 N N . LYS A 1 200 ? -15.306 -15.163 25.294 1.00 92.88 200 LYS A N 1
ATOM 1584 C CA . LYS A 1 200 ? -13.979 -14.999 24.665 1.00 92.88 200 LYS A CA 1
ATOM 1585 C C . LYS A 1 200 ? -13.658 -16.176 23.739 1.00 92.88 200 LYS A C 1
ATOM 1587 O O . LYS A 1 200 ? -13.291 -15.972 22.587 1.00 92.88 200 LYS A O 1
ATOM 1592 N N . ASN A 1 201 ? -13.863 -17.398 24.224 1.00 90.06 201 ASN A N 1
ATOM 1593 C CA . ASN A 1 201 ? -13.585 -18.610 23.455 1.00 90.06 201 ASN A CA 1
ATOM 1594 C C . ASN A 1 201 ? -14.529 -18.771 22.255 1.00 90.06 201 ASN A C 1
ATOM 1596 O O . ASN A 1 201 ? -14.116 -19.261 21.208 1.00 90.06 201 ASN A O 1
ATOM 1600 N N . GLU A 1 202 ? -15.798 -18.369 22.386 1.00 92.19 202 GLU A N 1
ATOM 1601 C CA . GLU A 1 202 ? -16.740 -18.357 21.261 1.00 92.19 202 GLU A CA 1
ATOM 1602 C C . GLU A 1 202 ? -16.240 -17.440 20.130 1.00 92.19 202 GLU A C 1
ATOM 1604 O O . GLU A 1 202 ? -16.295 -17.848 18.969 1.00 92.19 202 GLU A O 1
ATOM 1609 N N . PHE A 1 203 ? -15.672 -16.273 20.465 1.00 93.56 203 PHE A N 1
ATOM 1610 C CA . PHE A 1 203 ? -15.042 -15.374 19.492 1.00 93.56 203 PHE A CA 1
ATOM 1611 C C . PHE A 1 203 ? -13.785 -15.964 18.841 1.00 93.56 203 PHE A C 1
ATOM 1613 O O . PHE A 1 203 ? -13.662 -15.894 17.623 1.00 93.56 203 PHE A O 1
ATOM 1620 N N . GLU A 1 204 ? -12.872 -16.576 19.603 1.00 91.44 204 GLU A N 1
ATOM 1621 C CA . GLU A 1 204 ? -11.666 -17.205 19.025 1.00 91.44 204 GLU A CA 1
ATOM 1622 C C . GLU A 1 204 ? -11.987 -18.426 18.149 1.00 91.44 204 GLU A C 1
ATOM 1624 O O . GLU A 1 204 ? -11.273 -18.738 17.190 1.00 91.44 204 GLU A O 1
ATOM 1629 N N . ARG A 1 205 ? -13.085 -19.131 18.450 1.00 89.50 205 ARG A N 1
ATOM 1630 C CA . ARG A 1 205 ? -13.535 -20.259 17.634 1.00 89.50 205 ARG A CA 1
ATOM 1631 C C . ARG A 1 205 ? -13.999 -19.805 16.259 1.00 89.50 205 ARG A C 1
ATOM 1633 O O . ARG A 1 205 ? -13.568 -20.399 15.276 1.00 89.50 205 ARG A O 1
ATOM 1640 N N . ASP A 1 206 ? -14.889 -18.817 16.200 1.00 89.62 206 ASP A N 1
ATOM 1641 C CA . ASP A 1 206 ? -15.364 -18.224 14.947 1.00 89.62 206 ASP A CA 1
ATOM 1642 C C . ASP A 1 206 ? -16.111 -16.907 15.218 1.00 89.62 206 ASP A C 1
ATOM 1644 O O . ASP A 1 206 ? -17.303 -16.923 15.532 1.00 89.62 206 ASP A O 1
ATOM 1648 N N . GLU A 1 207 ? -15.432 -15.764 15.081 1.00 91.19 207 GLU A N 1
ATOM 1649 C CA . GLU A 1 207 ? -16.018 -14.439 15.344 1.00 91.19 207 GLU A CA 1
ATOM 1650 C C . GLU A 1 207 ? -17.283 -14.148 14.523 1.00 91.19 207 GLU A C 1
ATOM 1652 O O . GLU A 1 207 ? -18.186 -13.445 14.993 1.00 91.19 207 GLU A O 1
ATOM 1657 N N . GLU A 1 208 ? -17.389 -14.700 13.312 1.00 90.38 208 GLU A N 1
ATOM 1658 C CA . GLU A 1 208 ? -18.529 -14.473 12.426 1.00 90.38 208 GLU A CA 1
ATOM 1659 C C . GLU A 1 208 ? -19.785 -15.165 12.962 1.00 90.38 208 GLU A C 1
ATOM 1661 O O . GLU A 1 208 ? -20.863 -14.566 12.942 1.00 90.38 208 GLU A O 1
ATOM 1666 N N . ALA A 1 209 ? -19.630 -16.362 13.531 1.00 90.50 209 ALA A N 1
ATOM 1667 C CA . ALA A 1 209 ? -20.718 -17.184 14.053 1.00 90.50 209 ALA A CA 1
ATOM 1668 C C . ALA A 1 209 ? -21.182 -16.799 15.472 1.00 90.50 209 ALA A C 1
ATOM 1670 O O . ALA A 1 209 ? -22.154 -17.369 15.964 1.00 90.50 209 ALA A O 1
ATOM 1671 N N . VAL A 1 210 ? -20.503 -15.868 16.156 1.00 92.38 210 VAL A N 1
ATOM 1672 C CA . VAL A 1 210 ? -20.919 -15.430 17.499 1.00 92.38 210 VAL A CA 1
ATOM 1673 C C . VAL A 1 210 ? -22.199 -14.600 17.427 1.00 92.38 210 VAL A C 1
ATOM 1675 O O . VAL A 1 210 ? -22.218 -13.526 16.815 1.00 92.38 210 VAL A O 1
ATOM 1678 N N . GLU A 1 211 ? -23.231 -15.074 18.124 1.00 91.75 211 GLU A N 1
ATOM 1679 C CA . GLU A 1 211 ? -24.505 -14.392 18.353 1.00 91.75 211 GLU A CA 1
ATOM 1680 C C . GLU A 1 211 ? -24.546 -13.825 19.781 1.00 91.75 211 GLU A C 1
ATOM 1682 O O . GLU A 1 211 ? -24.355 -14.547 20.764 1.00 91.75 211 GLU A O 1
ATOM 1687 N N . LEU A 1 212 ? -24.784 -12.516 19.906 1.00 93.12 212 LEU A N 1
ATOM 1688 C CA . LEU A 1 212 ? -24.751 -11.811 21.195 1.00 93.12 212 LEU A CA 1
ATOM 1689 C C . LEU A 1 212 ? -26.138 -11.533 21.787 1.00 93.12 212 LEU A C 1
ATOM 1691 O O . LEU A 1 212 ? -26.222 -11.181 22.960 1.00 93.12 212 LEU A O 1
ATOM 1695 N N . GLU A 1 213 ? -27.219 -11.706 21.021 1.00 88.56 213 GLU A N 1
ATOM 1696 C CA . GLU A 1 213 ? -28.594 -11.335 21.407 1.00 88.56 213 GLU A CA 1
ATOM 1697 C C . GLU A 1 213 ? -29.077 -11.998 22.705 1.00 88.56 213 GLU A C 1
ATOM 1699 O O . GLU A 1 213 ? -29.838 -11.406 23.465 1.00 88.56 213 GLU A O 1
ATOM 1704 N N . SER A 1 214 ? -28.618 -13.221 22.985 1.00 87.25 214 SER A N 1
ATOM 1705 C CA . SER A 1 214 ? -29.009 -13.983 24.175 1.00 87.25 214 SER A CA 1
ATOM 1706 C C . SER A 1 214 ? -28.027 -13.859 25.348 1.00 87.25 214 SER A C 1
ATOM 1708 O O . SER A 1 214 ? -28.194 -14.549 26.357 1.00 87.25 214 SER A O 1
ATOM 1710 N N . LYS A 1 215 ? -26.946 -13.083 25.207 1.00 92.06 215 LYS A N 1
ATOM 1711 C CA . LYS A 1 215 ? -25.885 -12.957 26.218 1.00 92.06 215 LYS A CA 1
ATOM 1712 C C . LYS A 1 215 ? -26.165 -11.751 27.116 1.00 92.06 215 LYS A C 1
ATOM 1714 O O . LYS A 1 215 ? -26.707 -10.750 26.675 1.00 92.06 215 LYS A O 1
ATOM 1719 N N . ASP A 1 216 ? -25.773 -11.834 28.387 1.00 93.75 216 ASP A N 1
ATOM 1720 C CA . ASP A 1 216 ? -25.903 -10.700 29.311 1.00 93.75 216 ASP A CA 1
ATOM 1721 C C . ASP A 1 216 ? -24.983 -9.549 28.875 1.00 93.75 216 ASP A C 1
ATOM 1723 O O . ASP A 1 216 ? -23.776 -9.733 28.689 1.00 93.75 216 ASP A O 1
ATOM 1727 N N . VAL A 1 217 ? -25.548 -8.349 28.775 1.00 94.69 217 VAL A N 1
ATOM 1728 C CA . VAL A 1 217 ? -24.852 -7.109 28.427 1.00 94.69 217 VAL A CA 1
ATOM 1729 C C . VAL A 1 217 ? -23.622 -6.865 29.312 1.00 94.69 217 VAL A C 1
ATOM 1731 O O . VAL A 1 217 ? -22.594 -6.409 28.812 1.00 94.69 217 VAL A O 1
ATOM 1734 N N . PHE A 1 218 ? -23.659 -7.222 30.604 1.00 95.25 218 PHE A N 1
ATOM 1735 C CA . PHE A 1 218 ? -22.492 -7.079 31.488 1.00 95.25 218 PHE A CA 1
ATOM 1736 C C . PHE A 1 218 ? -21.331 -8.008 31.105 1.00 95.25 218 PHE A C 1
ATOM 1738 O O . PHE A 1 218 ? -20.166 -7.674 31.333 1.00 95.25 218 PHE A O 1
ATOM 1745 N N . ILE A 1 219 ? -21.627 -9.170 30.514 1.00 95.75 219 ILE A N 1
ATOM 1746 C CA . ILE A 1 219 ? -20.617 -10.099 29.993 1.00 95.75 219 ILE A CA 1
ATOM 1747 C C . ILE A 1 219 ? -20.027 -9.535 28.699 1.00 95.75 219 ILE A C 1
ATOM 1749 O O . ILE A 1 219 ? -18.806 -9.499 28.565 1.00 95.75 219 ILE A O 1
ATOM 1753 N N . ILE A 1 220 ? -20.869 -9.042 27.786 1.00 96.06 220 ILE A N 1
ATOM 1754 C CA . ILE A 1 220 ? -20.438 -8.443 26.510 1.00 96.06 220 ILE A CA 1
ATOM 1755 C C . ILE A 1 220 ? -19.511 -7.246 26.770 1.00 96.06 220 ILE A C 1
ATOM 1757 O O . ILE A 1 220 ? -18.392 -7.188 26.259 1.00 96.06 220 ILE A O 1
ATOM 1761 N N . ALA A 1 221 ? -19.933 -6.337 27.653 1.00 95.50 221 ALA A N 1
ATOM 1762 C CA . ALA A 1 221 ? -19.145 -5.183 28.074 1.00 95.50 221 ALA A CA 1
ATOM 1763 C C . ALA A 1 221 ? -17.808 -5.589 28.718 1.00 95.50 221 ALA A C 1
ATOM 1765 O O . ALA A 1 221 ? -16.786 -4.923 28.534 1.00 95.50 221 ALA A O 1
ATOM 1766 N N . ALA A 1 222 ? -17.789 -6.687 29.479 1.00 95.50 222 ALA A N 1
ATOM 1767 C CA . ALA A 1 222 ? -16.559 -7.209 30.057 1.00 95.50 222 ALA A CA 1
ATOM 1768 C C . ALA A 1 222 ? -15.615 -7.792 28.996 1.00 95.50 222 ALA A C 1
ATOM 1770 O O . ALA A 1 222 ? -14.423 -7.495 29.050 1.00 95.50 222 ALA A O 1
ATOM 1771 N N . VAL A 1 223 ? -16.124 -8.547 28.018 1.00 96.44 223 VAL A N 1
ATOM 1772 C CA . VAL A 1 223 ? -15.317 -9.093 26.914 1.00 96.44 223 VAL A CA 1
ATOM 1773 C C . VAL A 1 223 ? -14.684 -7.983 26.082 1.00 96.44 223 VAL A C 1
ATOM 1775 O O . VAL A 1 223 ? -13.489 -8.068 25.808 1.00 96.44 223 VAL A O 1
ATOM 1778 N N . LEU A 1 224 ? -15.419 -6.909 25.771 1.00 96.25 224 LEU A N 1
ATOM 1779 C CA . LEU A 1 224 ? -14.862 -5.753 25.059 1.00 96.25 224 LEU A CA 1
ATOM 1780 C C . LEU A 1 224 ? -13.658 -5.153 25.803 1.00 96.25 224 LEU A C 1
ATOM 1782 O O . LEU A 1 224 ? -12.597 -4.959 25.216 1.00 96.25 224 LEU A O 1
ATOM 1786 N N . LYS A 1 225 ? -13.786 -4.918 27.116 1.00 94.50 225 LYS A N 1
ATOM 1787 C CA . LYS A 1 225 ? -12.674 -4.404 27.938 1.00 94.50 225 LYS A CA 1
ATOM 1788 C C . LYS A 1 225 ? -11.481 -5.356 27.954 1.00 94.50 225 LYS A C 1
ATOM 1790 O O . LYS A 1 225 ? -10.338 -4.910 27.906 1.00 94.50 225 LYS A O 1
ATOM 1795 N N . VAL A 1 226 ? -11.746 -6.657 28.073 1.00 94.38 226 VAL A N 1
ATOM 1796 C CA . VAL A 1 226 ? -10.697 -7.680 28.098 1.00 94.38 226 VAL A CA 1
ATOM 1797 C C . VAL A 1 226 ? -9.961 -7.718 26.763 1.00 94.38 226 VAL A C 1
ATOM 1799 O O . VAL A 1 226 ? -8.738 -7.743 26.776 1.00 94.38 226 VAL A O 1
ATOM 1802 N N . TYR A 1 227 ? -10.678 -7.643 25.641 1.00 95.62 227 TYR A N 1
ATOM 1803 C CA . TYR A 1 227 ? -10.082 -7.591 24.308 1.00 95.62 227 TYR A CA 1
ATOM 1804 C C . TYR A 1 227 ? -9.126 -6.406 24.164 1.00 95.62 227 TYR A C 1
ATOM 1806 O O . TYR A 1 227 ? -7.959 -6.607 23.845 1.00 95.62 227 TYR A O 1
ATOM 1814 N N . LEU A 1 228 ? -9.585 -5.192 24.492 1.00 94.69 228 LEU A N 1
ATOM 1815 C CA . LEU A 1 228 ? -8.762 -3.980 24.415 1.00 94.69 228 LEU A CA 1
ATOM 1816 C C . LEU A 1 228 ? -7.497 -4.080 25.281 1.00 94.69 228 LEU A C 1
ATOM 1818 O O . LEU A 1 228 ? -6.403 -3.742 24.831 1.00 94.69 228 LEU A O 1
ATOM 1822 N N . ARG A 1 229 ? -7.634 -4.611 26.501 1.00 93.12 229 ARG A N 1
ATOM 1823 C CA . ARG A 1 229 ? -6.519 -4.794 27.439 1.00 93.12 229 ARG A CA 1
ATOM 1824 C C . ARG A 1 229 ? -5.530 -5.880 27.009 1.00 93.12 229 ARG A C 1
ATOM 1826 O O . ARG A 1 229 ? -4.367 -5.813 27.382 1.00 93.12 229 ARG A O 1
ATOM 1833 N N . GLU A 1 230 ? -5.992 -6.896 26.292 1.00 93.19 230 GLU A N 1
ATOM 1834 C CA . GLU A 1 230 ? -5.165 -8.019 25.842 1.00 93.19 230 GLU A CA 1
ATOM 1835 C C . GLU A 1 230 ? -4.584 -7.806 24.442 1.00 93.19 230 GLU A C 1
ATOM 1837 O O . GLU A 1 230 ? -3.907 -8.696 23.946 1.00 93.19 230 GLU A O 1
ATOM 1842 N N . LEU A 1 231 ? -4.803 -6.663 23.786 1.00 93.25 231 LEU A N 1
ATOM 1843 C CA . LEU A 1 231 ? -4.108 -6.348 22.534 1.00 93.25 231 LEU A CA 1
ATOM 1844 C C . LEU A 1 231 ? -2.581 -6.440 22.710 1.00 93.25 231 LEU A C 1
ATOM 1846 O O . LEU A 1 231 ? -2.041 -6.163 23.778 1.00 93.25 231 LEU A O 1
ATOM 1850 N N . LYS A 1 232 ? -1.850 -6.786 21.644 1.00 91.56 232 LYS A N 1
ATOM 1851 C CA . LYS A 1 232 ? -0.373 -6.861 21.686 1.00 91.56 232 LYS A CA 1
ATOM 1852 C C . LYS A 1 232 ? 0.292 -5.521 22.024 1.00 91.56 232 LYS A C 1
ATOM 1854 O O . LYS A 1 232 ? 1.398 -5.487 22.556 1.00 91.56 232 LYS A O 1
ATOM 1859 N N . GLN A 1 233 ? -0.355 -4.427 21.636 1.00 90.62 233 GLN A N 1
ATOM 1860 C CA . GLN A 1 233 ? 0.043 -3.050 21.915 1.00 90.62 233 GLN A CA 1
ATOM 1861 C C . GLN A 1 233 ? -1.190 -2.276 22.389 1.00 90.62 233 GLN A C 1
ATOM 1863 O O . GLN A 1 233 ? -2.298 -2.624 21.965 1.00 90.62 233 GLN A O 1
ATOM 1868 N N . PRO A 1 234 ? -1.026 -1.240 23.229 1.00 91.38 234 PRO A N 1
ATOM 1869 C CA . PRO A 1 234 ? -2.145 -0.412 23.663 1.00 91.38 234 PRO A CA 1
ATOM 1870 C C . PRO A 1 234 ? -2.861 0.195 22.457 1.00 91.38 234 PRO A C 1
ATOM 1872 O O . PRO A 1 234 ? -2.226 0.551 21.459 1.00 91.38 234 PRO A O 1
ATOM 1875 N N . LEU A 1 235 ? -4.190 0.318 22.549 1.00 92.31 235 LEU A N 1
ATOM 1876 C CA . LEU A 1 235 ? -4.999 0.898 21.474 1.00 92.31 235 LEU A CA 1
ATOM 1877 C C . LEU A 1 235 ? -4.564 2.338 21.188 1.00 92.31 235 LEU A C 1
ATOM 1879 O O . LEU A 1 235 ? -4.487 2.746 20.031 1.00 92.31 235 LEU A O 1
ATOM 1883 N N . PHE A 1 236 ? -4.233 3.077 22.249 1.00 92.06 236 PHE A N 1
ATOM 1884 C CA . PHE A 1 236 ? -3.613 4.385 22.147 1.00 92.06 236 PHE A CA 1
ATOM 1885 C C . PHE A 1 236 ? -2.263 4.367 22.867 1.00 92.06 236 PHE A C 1
ATOM 1887 O O . PHE A 1 236 ? -2.199 4.366 24.094 1.00 92.06 236 PHE A O 1
ATOM 1894 N N . ASN A 1 237 ? -1.171 4.337 22.103 1.00 86.94 237 ASN A N 1
ATOM 1895 C CA . ASN A 1 237 ? 0.182 4.312 22.653 1.00 86.94 237 ASN A CA 1
ATOM 1896 C C . ASN A 1 237 ? 0.618 5.706 23.135 1.00 86.94 237 ASN A C 1
ATOM 1898 O O . ASN A 1 237 ? 1.355 6.413 22.449 1.00 86.94 237 ASN A O 1
ATOM 1902 N N . LEU A 1 238 ? 0.128 6.108 24.306 1.00 87.38 238 LEU A N 1
ATOM 1903 C CA . LEU A 1 238 ? 0.497 7.351 24.976 1.00 87.38 238 LEU A CA 1
ATOM 1904 C C . LEU A 1 238 ? 1.026 7.019 26.371 1.00 87.38 238 LEU A C 1
ATOM 1906 O O . LEU A 1 238 ? 0.308 6.428 27.180 1.00 87.38 238 LEU A O 1
ATOM 1910 N N . SER A 1 239 ? 2.282 7.372 26.655 1.00 86.69 239 SER A N 1
ATOM 1911 C CA . SER A 1 239 ? 2.903 7.006 27.928 1.00 86.69 239 SER A CA 1
ATOM 1912 C C . SER A 1 239 ? 2.241 7.736 29.100 1.00 86.69 239 SER A C 1
ATOM 1914 O O . SER A 1 239 ? 1.718 8.842 28.955 1.00 86.69 239 SER A O 1
ATOM 1916 N N . MET A 1 240 ? 2.305 7.154 30.301 1.00 83.12 240 MET A N 1
ATOM 1917 C CA . MET A 1 240 ? 1.797 7.805 31.515 1.00 83.12 240 MET A CA 1
ATOM 1918 C C . MET A 1 240 ? 2.405 9.204 31.726 1.00 83.12 240 MET A C 1
ATOM 1920 O O . MET A 1 240 ? 1.704 10.119 32.154 1.00 83.12 240 MET A O 1
ATOM 1924 N N . GLN A 1 241 ? 3.688 9.391 31.394 1.00 83.88 241 GLN A N 1
ATOM 1925 C CA . GLN A 1 241 ? 4.360 10.690 31.496 1.00 83.88 241 GLN A CA 1
ATOM 1926 C C . GLN A 1 241 ? 3.741 11.709 30.534 1.00 83.88 241 GLN A C 1
ATOM 1928 O O . GLN A 1 241 ? 3.355 12.792 30.976 1.00 83.88 241 GLN A O 1
ATOM 1933 N N . ASP A 1 242 ? 3.535 11.325 29.271 1.00 87.19 242 ASP A N 1
ATOM 1934 C CA . ASP A 1 242 ? 2.897 12.183 28.266 1.00 87.19 242 ASP A CA 1
ATOM 1935 C C . ASP A 1 242 ? 1.469 12.569 28.679 1.00 87.19 242 ASP A C 1
ATOM 1937 O O . ASP A 1 242 ? 1.060 13.717 28.510 1.00 87.19 242 ASP A O 1
ATOM 1941 N N . ARG A 1 243 ? 0.710 11.640 29.284 1.00 86.75 243 ARG A N 1
ATOM 1942 C CA . ARG A 1 243 ? -0.647 11.908 29.800 1.00 86.75 243 ARG A CA 1
ATOM 1943 C C . ARG A 1 243 ? -0.646 12.895 30.969 1.00 86.75 243 ARG A C 1
ATOM 1945 O O . ARG A 1 243 ? -1.524 13.762 31.058 1.00 86.75 243 ARG A O 1
ATOM 1952 N N . ILE A 1 244 ? 0.333 12.794 31.870 1.00 85.00 244 ILE A N 1
ATOM 1953 C CA . ILE A 1 244 ? 0.490 13.728 32.995 1.00 85.00 244 ILE A CA 1
ATOM 1954 C C . ILE A 1 244 ? 0.874 15.118 32.483 1.00 85.00 244 ILE A C 1
ATOM 1956 O O . ILE A 1 244 ? 0.319 16.115 32.948 1.00 85.00 244 ILE A O 1
ATOM 1960 N N . GLU A 1 245 ? 1.807 15.205 31.535 1.00 86.88 245 GLU A N 1
ATOM 1961 C CA . GLU A 1 245 ? 2.193 16.470 30.908 1.00 86.88 245 GLU A CA 1
ATOM 1962 C C . GLU A 1 245 ? 1.021 17.109 30.168 1.00 86.88 245 GLU A C 1
ATOM 1964 O O . GLU A 1 245 ? 0.723 18.281 30.402 1.00 86.88 245 GLU A O 1
ATOM 1969 N N . TYR A 1 246 ? 0.283 16.317 29.388 1.00 88.19 246 TYR A N 1
ATOM 1970 C CA . TYR A 1 246 ? -0.949 16.737 28.729 1.00 88.19 246 TYR A CA 1
ATOM 1971 C C . TYR A 1 246 ? -1.955 17.325 29.727 1.00 88.19 246 TYR A C 1
ATOM 1973 O O . TYR A 1 246 ? -2.491 18.414 29.524 1.00 88.19 246 TYR A O 1
ATOM 1981 N N . SER A 1 247 ? -2.163 16.651 30.860 1.00 86.88 247 SER A N 1
ATOM 1982 C CA . SER A 1 247 ? -3.144 17.063 31.872 1.00 86.88 247 SER A CA 1
ATOM 1983 C C . SER A 1 247 ? -2.749 18.341 32.632 1.00 86.88 247 SER A C 1
ATOM 1985 O O . SER A 1 247 ? -3.614 18.993 33.225 1.00 86.88 247 SER A O 1
ATOM 1987 N N . LYS A 1 248 ? -1.465 18.738 32.601 1.00 87.62 248 LYS A N 1
ATOM 1988 C CA . LYS A 1 248 ? -0.968 20.010 33.165 1.00 87.62 248 LYS A CA 1
ATOM 1989 C C . LYS A 1 248 ? -1.228 21.214 32.254 1.00 87.62 248 LYS A C 1
ATOM 1991 O O . LYS A 1 248 ? -1.190 22.350 32.736 1.00 87.62 248 LYS A O 1
ATOM 1996 N N . ILE A 1 249 ? -1.489 20.999 30.964 1.00 88.06 249 ILE A N 1
ATOM 1997 C CA . ILE A 1 249 ? -1.759 22.073 30.004 1.00 88.06 249 ILE A CA 1
ATOM 1998 C C . ILE A 1 249 ? -3.121 22.702 30.329 1.00 88.06 249 ILE A C 1
ATOM 2000 O O . ILE A 1 249 ? -4.156 22.036 30.342 1.00 88.06 249 ILE A O 1
ATOM 2004 N N . LYS A 1 250 ? -3.123 24.009 30.612 1.00 86.38 250 LYS A N 1
ATOM 2005 C CA . LYS A 1 250 ? -4.347 24.758 30.949 1.00 86.38 250 LYS A CA 1
ATOM 2006 C C . LYS A 1 250 ? -5.125 25.228 29.722 1.00 86.38 250 LYS A C 1
ATOM 2008 O O . LYS A 1 250 ? -6.327 25.428 29.834 1.00 86.38 250 LYS A O 1
ATOM 2013 N N . ASP A 1 251 ? -4.446 25.428 28.594 1.00 90.06 251 ASP A N 1
ATOM 2014 C CA . ASP A 1 251 ? -5.078 25.863 27.350 1.00 90.06 251 ASP A CA 1
ATOM 2015 C C . ASP A 1 251 ? -5.723 24.678 26.617 1.00 90.06 251 ASP A C 1
ATOM 2017 O O . ASP A 1 251 ? -5.041 23.756 26.160 1.00 90.06 251 ASP A O 1
ATOM 2021 N N . ASP A 1 252 ? -7.050 24.719 26.491 1.00 86.31 252 ASP A N 1
ATOM 2022 C CA . ASP A 1 252 ? -7.838 23.711 25.783 1.00 86.31 252 ASP A CA 1
ATOM 2023 C C . ASP A 1 252 ? -7.474 23.634 24.292 1.00 86.31 252 ASP A C 1
ATOM 2025 O O . ASP A 1 252 ? -7.539 22.558 23.698 1.00 86.31 252 ASP A O 1
ATOM 2029 N N . ALA A 1 253 ? -7.088 24.753 23.666 1.00 86.81 253 ALA A N 1
ATOM 2030 C CA . ALA A 1 253 ? -6.716 24.764 22.252 1.00 86.81 253 ALA A CA 1
ATOM 2031 C C . ALA A 1 253 ? -5.391 24.032 22.018 1.00 86.81 253 ALA A C 1
ATOM 2033 O O . ALA A 1 253 ? -5.305 23.180 21.132 1.00 86.81 253 ALA A O 1
ATOM 2034 N N . GLN A 1 254 ? -4.386 24.307 22.852 1.00 88.44 254 GLN A N 1
ATOM 2035 C CA . GLN A 1 254 ? -3.109 23.601 22.816 1.00 88.44 254 GLN A CA 1
ATOM 2036 C C . GLN A 1 254 ? -3.274 22.096 23.085 1.00 88.44 254 GLN A C 1
ATOM 2038 O O . GLN A 1 254 ? -2.673 21.284 22.378 1.00 88.44 254 GLN A O 1
ATOM 2043 N N . ARG A 1 255 ? -4.125 21.712 24.049 1.00 89.00 255 ARG A N 1
ATOM 2044 C CA . ARG A 1 255 ? -4.465 20.303 24.318 1.00 89.00 255 ARG A CA 1
ATOM 2045 C C . ARG A 1 255 ? -5.073 19.612 23.102 1.00 89.00 255 ARG A C 1
ATOM 2047 O O . ARG A 1 255 ? -4.574 18.568 22.689 1.00 89.00 255 ARG A O 1
ATOM 2054 N N . ARG A 1 256 ? -6.069 20.234 22.463 1.00 86.94 256 ARG A N 1
ATOM 2055 C CA . ARG A 1 256 ? -6.677 19.704 21.231 1.00 86.94 256 ARG A CA 1
ATOM 2056 C C . ARG A 1 256 ? -5.656 19.443 20.133 1.00 86.94 256 ARG A C 1
ATOM 2058 O O . ARG A 1 256 ? -5.662 18.363 19.554 1.00 86.94 256 ARG A O 1
ATOM 2065 N N . ILE A 1 257 ? -4.777 20.406 19.858 1.00 87.62 257 ILE A N 1
ATOM 2066 C CA . ILE A 1 257 ? -3.758 20.271 18.806 1.00 87.62 257 ILE A CA 1
ATOM 2067 C C . ILE A 1 257 ? -2.804 19.114 19.127 1.00 87.62 257 ILE A C 1
ATOM 2069 O O . ILE A 1 257 ? -2.513 18.300 18.256 1.00 87.62 257 ILE A O 1
ATOM 2073 N N . MET A 1 258 ? -2.342 19.009 20.376 1.00 89.38 258 MET A N 1
ATOM 2074 C CA . MET A 1 258 ? -1.460 17.919 20.803 1.00 89.38 258 MET A CA 1
ATOM 2075 C C . MET A 1 258 ? -2.125 16.549 20.629 1.00 89.38 258 MET A C 1
ATOM 2077 O O . MET A 1 258 ? -1.500 15.625 20.110 1.00 89.38 258 MET A O 1
ATOM 2081 N N . LEU A 1 259 ? -3.396 16.429 21.017 1.00 89.81 259 LEU A N 1
ATOM 2082 C CA . LEU A 1 259 ? -4.157 15.190 20.898 1.00 89.81 259 LEU A CA 1
ATOM 2083 C C . LEU A 1 259 ? -4.411 14.816 19.431 1.00 89.81 259 LEU A C 1
ATOM 2085 O O . LEU A 1 259 ? -4.213 13.664 19.063 1.00 89.81 259 LEU A O 1
ATOM 2089 N N . GLN A 1 260 ? -4.760 15.784 18.576 1.00 89.25 260 GLN A N 1
ATOM 2090 C CA . GLN A 1 260 ? -4.921 15.571 17.130 1.00 89.25 260 GLN A CA 1
ATOM 2091 C C . GLN A 1 260 ? -3.632 15.070 16.474 1.00 89.25 260 GLN A C 1
ATOM 2093 O O . GLN A 1 260 ? -3.682 14.124 15.692 1.00 89.25 260 GLN A O 1
ATOM 2098 N N . THR A 1 261 ? -2.483 15.652 16.827 1.00 88.88 261 THR A N 1
ATOM 2099 C CA . THR A 1 261 ? -1.174 15.184 16.346 1.00 88.88 261 THR A CA 1
ATOM 2100 C C . THR A 1 261 ? -0.906 13.746 16.789 1.00 88.88 261 THR A C 1
ATOM 2102 O O . THR A 1 261 ? -0.490 12.914 15.993 1.00 88.88 261 THR A O 1
ATOM 2105 N N . LYS A 1 262 ? -1.198 13.410 18.050 1.00 90.88 262 LYS A N 1
ATOM 2106 C CA . LYS A 1 262 ? -1.009 12.041 18.550 1.00 90.88 262 LYS A CA 1
ATOM 2107 C C . LYS A 1 262 ? -1.958 11.035 17.898 1.00 90.88 262 LYS A C 1
ATOM 2109 O O . LYS A 1 262 ? -1.554 9.906 17.652 1.00 90.88 262 LYS A O 1
ATOM 2114 N N . LEU A 1 263 ? -3.185 11.439 17.575 1.00 91.25 263 LEU A N 1
ATOM 2115 C CA . LEU A 1 263 ? -4.139 10.611 16.834 1.00 91.25 263 LEU A CA 1
ATOM 2116 C C . LEU A 1 263 ? -3.719 10.408 15.372 1.00 91.25 263 LEU A C 1
ATOM 2118 O O . LEU A 1 263 ? -3.928 9.323 14.836 1.00 91.25 263 LEU A O 1
ATOM 2122 N N . SER A 1 264 ? -3.106 11.408 14.728 1.00 88.44 264 SER A N 1
ATOM 2123 C CA . SER A 1 264 ? -2.615 11.279 13.349 1.00 88.44 264 SER A CA 1
ATOM 2124 C C . SER A 1 264 ? -1.328 10.447 13.228 1.00 88.44 264 SER A C 1
ATOM 2126 O O . SER A 1 264 ? -1.015 9.961 12.141 1.00 88.44 264 SER A O 1
ATOM 2128 N N . GLU A 1 265 ? -0.621 10.208 14.336 1.00 90.50 265 GLU A N 1
ATOM 2129 C CA . GLU A 1 265 ? 0.506 9.266 14.422 1.00 90.50 265 GLU A CA 1
ATOM 2130 C C . GLU A 1 265 ? 0.063 7.786 14.502 1.00 90.50 265 GLU A C 1
ATOM 2132 O O . GLU A 1 265 ? 0.872 6.896 14.231 1.00 90.50 265 GLU A O 1
ATOM 2137 N N . LEU A 1 266 ? -1.197 7.496 14.858 1.00 91.12 266 LEU A N 1
ATOM 2138 C CA . LEU A 1 266 ? -1.711 6.123 14.983 1.00 91.12 266 LEU A CA 1
ATOM 2139 C C . LEU A 1 266 ? -1.931 5.458 13.621 1.00 91.12 266 LEU A C 1
ATOM 2141 O O . LEU A 1 266 ? -2.236 6.119 12.628 1.00 91.12 266 LEU A O 1
ATOM 2145 N N . SER A 1 267 ? -1.847 4.126 13.564 1.00 92.31 267 SER A N 1
ATOM 2146 C CA . SER A 1 267 ? -2.247 3.408 12.350 1.00 92.31 267 SER A CA 1
ATOM 2147 C C . SER A 1 267 ? -3.756 3.537 12.105 1.00 92.31 267 SER A C 1
ATOM 2149 O O . SER A 1 267 ? -4.534 3.704 13.045 1.00 92.31 267 SER A O 1
ATOM 2151 N N . THR A 1 268 ? -4.194 3.418 10.846 1.00 91.94 268 THR A N 1
ATOM 2152 C CA . THR A 1 268 ? -5.625 3.479 10.495 1.00 91.94 268 THR A CA 1
ATOM 2153 C C . THR A 1 268 ? -6.472 2.491 11.314 1.00 91.94 268 THR A C 1
ATOM 2155 O O . THR A 1 268 ? -7.455 2.931 11.902 1.00 91.94 268 THR A O 1
ATOM 2158 N N . PRO A 1 269 ? -6.080 1.207 11.487 1.00 94.00 269 PRO A N 1
ATOM 2159 C CA . PRO A 1 269 ? -6.833 0.283 12.340 1.00 94.00 269 PRO A CA 1
ATOM 2160 C C . PRO A 1 269 ? -6.921 0.715 13.810 1.00 94.00 269 PRO A C 1
ATOM 2162 O O . PRO A 1 269 ? -7.970 0.570 14.434 1.00 94.00 269 PRO A O 1
ATOM 2165 N N . GLN A 1 270 ? -5.838 1.261 14.377 1.00 93.94 270 GLN A N 1
ATOM 2166 C CA . GLN A 1 270 ? -5.829 1.746 15.762 1.00 93.94 270 GLN A CA 1
ATOM 2167 C C . GLN A 1 270 ? -6.748 2.953 15.934 1.00 93.94 270 GLN A C 1
ATOM 2169 O O . GLN A 1 270 ? -7.553 2.979 16.861 1.00 93.94 270 GLN A O 1
ATOM 2174 N N . ARG A 1 271 ? -6.644 3.931 15.032 1.00 94.00 271 ARG A N 1
ATOM 2175 C C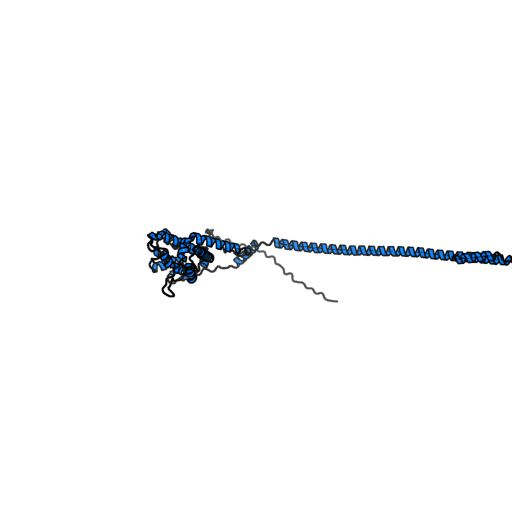A . ARG A 1 271 ? -7.441 5.156 15.067 1.00 94.00 271 ARG A CA 1
ATOM 2176 C C . ARG A 1 271 ? -8.929 4.859 14.907 1.00 94.00 271 ARG A C 1
ATOM 2178 O O . ARG A 1 271 ? -9.702 5.300 15.747 1.00 94.00 271 ARG A O 1
ATOM 2185 N N . ASP A 1 272 ? -9.315 4.081 13.899 1.00 94.31 272 ASP A N 1
ATOM 2186 C CA . ASP A 1 272 ? -10.724 3.767 13.630 1.00 94.31 272 ASP A CA 1
ATOM 2187 C C . ASP A 1 272 ? -11.331 2.929 14.773 1.00 94.31 272 ASP A C 1
ATOM 2189 O O . ASP A 1 272 ? -12.472 3.135 15.189 1.00 94.31 272 ASP A O 1
ATOM 2193 N N . THR A 1 273 ? -10.554 1.997 15.341 1.00 96.06 273 THR A N 1
ATOM 2194 C CA . THR A 1 273 ? -10.992 1.213 16.508 1.00 96.06 273 THR A CA 1
ATOM 2195 C C . THR A 1 273 ? -11.130 2.097 17.749 1.00 96.06 273 THR A C 1
ATOM 2197 O O . THR A 1 273 ? -12.088 1.947 18.510 1.00 96.06 273 THR A O 1
ATOM 2200 N N . LEU A 1 274 ? -10.201 3.036 17.959 1.00 95.38 274 LEU A N 1
ATOM 2201 C CA . LEU A 1 274 ? -10.278 4.016 19.041 1.00 95.38 274 LEU A CA 1
ATOM 2202 C C . LEU A 1 274 ? -11.502 4.918 18.869 1.00 95.38 274 LEU A C 1
ATOM 2204 O O . LEU A 1 274 ? -12.250 5.090 19.824 1.00 95.38 274 LEU A O 1
ATOM 2208 N N . GLU A 1 275 ? -11.752 5.431 17.669 1.00 95.12 275 GLU A N 1
ATOM 2209 C CA . GLU A 1 275 ? -12.927 6.243 17.355 1.00 95.12 275 GLU A CA 1
ATOM 2210 C C . GLU A 1 275 ? -14.229 5.499 17.658 1.00 95.12 275 GLU A C 1
ATOM 2212 O O . GLU A 1 275 ? -15.099 6.049 18.336 1.00 95.12 275 GLU A O 1
ATOM 2217 N N . ALA A 1 276 ? -14.342 4.232 17.245 1.00 96.06 276 ALA A N 1
ATOM 2218 C CA . ALA A 1 276 ? -15.515 3.408 17.527 1.00 96.06 276 ALA A CA 1
ATOM 2219 C C . ALA A 1 276 ? -15.759 3.263 19.041 1.00 96.06 276 ALA A C 1
ATOM 2221 O O . ALA A 1 276 ? -16.882 3.450 19.518 1.00 96.06 276 ALA A O 1
ATOM 2222 N N . VAL A 1 277 ? -14.704 2.981 19.814 1.00 96.50 277 VAL A N 1
ATOM 2223 C CA . VAL A 1 277 ? -14.794 2.839 21.275 1.00 96.50 277 VAL A CA 1
ATOM 2224 C C . VAL A 1 277 ? -15.124 4.174 21.947 1.00 96.50 277 VAL A C 1
ATOM 2226 O O . VAL A 1 277 ? -16.025 4.221 22.781 1.00 96.50 277 VAL A O 1
ATOM 2229 N N . ILE A 1 278 ? -14.441 5.264 21.592 1.00 95.94 278 ILE A N 1
ATOM 2230 C CA . ILE A 1 278 ? -14.656 6.587 22.198 1.00 95.94 278 ILE A CA 1
ATOM 2231 C C . ILE A 1 278 ? -16.058 7.119 21.880 1.00 95.94 278 ILE A C 1
ATOM 2233 O O . ILE A 1 278 ? -16.742 7.602 22.782 1.00 95.94 278 ILE A O 1
ATOM 2237 N N . THR A 1 279 ? -16.523 6.964 20.639 1.00 95.62 279 THR A N 1
ATOM 2238 C CA . THR A 1 279 ? -17.885 7.338 20.226 1.00 95.62 279 THR A CA 1
ATOM 2239 C C . THR A 1 279 ? -18.936 6.566 21.023 1.00 95.62 279 THR A C 1
ATOM 2241 O O . THR A 1 279 ? -19.924 7.139 21.484 1.00 95.62 279 THR A O 1
ATOM 2244 N N . HIS A 1 280 ? -18.714 5.270 21.262 1.00 96.25 280 HIS A N 1
ATOM 2245 C CA . HIS A 1 280 ? -19.590 4.483 22.125 1.00 96.25 280 HIS A CA 1
ATOM 2246 C C . HIS A 1 280 ? -19.574 4.978 23.582 1.00 96.25 280 HIS A C 1
ATOM 2248 O O . HIS A 1 280 ? -20.630 5.141 24.196 1.00 96.25 280 HIS A O 1
ATOM 2254 N N . LEU A 1 281 ? -18.396 5.275 24.142 1.00 95.62 281 LEU A N 1
ATOM 2255 C CA . LEU A 1 281 ? -18.279 5.806 25.504 1.00 95.62 281 LEU A CA 1
ATOM 2256 C C . LEU A 1 281 ? -18.963 7.166 25.670 1.00 95.62 281 LEU A C 1
ATOM 2258 O O . LEU A 1 281 ? -19.563 7.403 26.719 1.00 95.62 281 LEU A O 1
ATOM 2262 N N . ALA A 1 282 ? -18.948 8.017 24.641 1.00 95.12 282 ALA A N 1
ATOM 2263 C CA . ALA A 1 282 ? -19.682 9.280 24.637 1.00 95.12 282 ALA A CA 1
ATOM 2264 C C . ALA A 1 282 ? -21.198 9.067 24.778 1.00 95.12 282 ALA A C 1
ATOM 2266 O O . ALA A 1 282 ? -21.854 9.758 25.558 1.00 95.12 282 ALA A O 1
ATOM 2267 N N . LYS A 1 283 ? -21.761 8.050 24.111 1.00 95.06 283 LYS A N 1
ATOM 2268 C CA . LYS A 1 283 ? -23.180 7.680 24.270 1.00 95.06 283 LYS A CA 1
ATOM 2269 C C . LYS A 1 283 ? -23.494 7.169 25.680 1.00 95.06 283 LYS A C 1
ATOM 2271 O O . LYS A 1 283 ? -24.545 7.497 26.233 1.00 95.06 283 LYS A O 1
ATOM 2276 N N . VAL A 1 284 ? -22.593 6.379 26.273 1.00 95.50 284 VAL A N 1
ATOM 2277 C CA . VAL A 1 284 ? -22.738 5.876 27.653 1.00 95.50 284 VAL A CA 1
ATOM 2278 C C . VAL A 1 284 ? -22.737 7.035 28.651 1.00 95.50 284 VAL A C 1
ATOM 2280 O O . VAL A 1 284 ? -23.604 7.085 29.524 1.00 95.50 284 VAL A O 1
ATOM 2283 N N . GLU A 1 285 ? -21.803 7.977 28.506 1.00 94.56 285 GLU A N 1
ATOM 2284 C CA . GLU A 1 285 ? -21.695 9.169 29.355 1.00 94.56 285 GLU A CA 1
ATOM 2285 C C . GLU A 1 285 ? -22.920 10.089 29.207 1.00 94.56 285 GLU A C 1
ATOM 2287 O O . GLU A 1 285 ? -23.478 10.529 30.214 1.00 94.56 285 GLU A O 1
ATOM 2292 N N . GLY A 1 286 ? -23.450 10.255 27.989 1.00 93.75 286 GLY A N 1
ATOM 2293 C CA . GLY A 1 286 ? -24.700 10.988 27.751 1.00 93.75 286 GLY A CA 1
ATOM 2294 C C . GLY A 1 286 ? -25.914 10.401 28.492 1.00 93.75 286 GLY A C 1
ATOM 2295 O O . GLY A 1 286 ? -26.832 11.128 28.883 1.00 93.75 286 GLY A O 1
ATOM 2296 N N . CYS A 1 287 ? -25.897 9.095 28.781 1.00 94.00 287 CYS A N 1
ATOM 2297 C CA . CYS A 1 287 ? -26.916 8.400 29.577 1.00 94.00 287 CYS A CA 1
ATOM 2298 C C . CYS A 1 287 ? -26.552 8.272 31.074 1.00 94.00 287 CYS A C 1
ATOM 2300 O O . CYS A 1 287 ? -27.232 7.556 31.818 1.00 94.00 287 CYS A O 1
ATOM 2302 N N . SER A 1 288 ? -25.524 8.989 31.548 1.00 94.25 288 SER A N 1
ATOM 2303 C CA . SER A 1 288 ? -25.006 8.925 32.929 1.00 94.25 288 SER A CA 1
ATOM 2304 C C . SER A 1 288 ? -26.053 9.186 34.014 1.00 94.25 288 SER A C 1
ATOM 2306 O O . SER A 1 288 ? -25.961 8.648 35.120 1.00 94.25 288 SER A O 1
ATOM 2308 N N . HIS A 1 289 ? -27.093 9.962 33.704 1.00 93.81 289 HIS A N 1
ATOM 2309 C CA . HIS A 1 289 ? -28.211 10.223 34.609 1.00 93.81 289 HIS A CA 1
ATOM 2310 C C . HIS A 1 289 ? -29.016 8.954 34.960 1.00 93.81 289 HIS A C 1
ATOM 2312 O O . HIS A 1 289 ? -29.496 8.837 36.097 1.00 93.81 289 HIS A O 1
ATOM 2318 N N . VAL A 1 290 ? -29.103 7.985 34.038 1.00 94.81 290 VAL A N 1
ATOM 2319 C CA . VAL A 1 290 ? -29.742 6.674 34.249 1.00 94.81 290 VAL A CA 1
ATOM 2320 C C . VAL A 1 290 ? -28.713 5.640 34.690 1.00 94.81 290 VAL A C 1
ATOM 2322 O O . VAL A 1 290 ? -28.811 5.121 35.799 1.00 94.81 290 VAL A O 1
ATOM 2325 N N . ASN A 1 291 ? -27.690 5.388 33.869 1.00 94.75 291 ASN A N 1
ATOM 2326 C CA . ASN A 1 291 ? -26.752 4.285 34.088 1.00 94.75 291 ASN A CA 1
ATOM 2327 C C . ASN A 1 291 ? -25.709 4.542 35.200 1.00 94.75 291 ASN A C 1
ATOM 2329 O O . ASN A 1 291 ? -24.966 3.634 35.575 1.00 94.75 291 ASN A O 1
ATOM 2333 N N . LYS A 1 292 ? -25.646 5.766 35.745 1.00 94.56 292 LYS A N 1
ATOM 2334 C CA . LYS A 1 292 ? -24.723 6.204 36.814 1.00 94.56 292 LYS A CA 1
ATOM 2335 C C . LYS A 1 292 ? -23.231 6.149 36.448 1.00 94.56 292 LYS A C 1
ATOM 2337 O O . LYS A 1 292 ? -22.365 6.245 37.326 1.00 94.56 292 LYS A O 1
ATOM 2342 N N . MET A 1 293 ? -22.905 6.042 35.164 1.00 94.44 293 MET A N 1
ATOM 2343 C CA . MET A 1 293 ? -21.540 6.032 34.643 1.00 94.44 293 MET A CA 1
ATOM 2344 C C . MET A 1 293 ? -21.129 7.432 34.187 1.00 94.44 293 MET A C 1
ATOM 2346 O O . MET A 1 293 ? -21.326 7.812 33.041 1.00 94.44 293 MET A O 1
ATOM 2350 N N . THR A 1 294 ? -20.554 8.212 35.106 1.00 93.25 294 THR A N 1
ATOM 2351 C CA . THR A 1 294 ? -19.952 9.517 34.787 1.00 93.25 294 THR A CA 1
ATOM 2352 C C . THR A 1 294 ? -18.624 9.351 34.051 1.00 93.25 294 THR A C 1
ATOM 2354 O O . THR A 1 294 ? -17.978 8.306 34.169 1.00 93.25 294 THR A O 1
ATOM 2357 N N . MET A 1 295 ? -18.152 10.409 33.382 1.00 91.31 295 MET A N 1
ATOM 2358 C CA . MET A 1 295 ? -16.847 10.400 32.710 1.00 91.31 295 MET A CA 1
ATOM 2359 C C . MET A 1 295 ? -15.711 9.945 33.639 1.00 91.31 295 MET A C 1
ATOM 2361 O O . MET A 1 295 ? -14.919 9.081 33.283 1.00 91.31 295 MET A O 1
ATOM 2365 N N . LYS A 1 296 ? -15.691 10.413 34.894 1.00 89.06 296 LYS A N 1
ATOM 2366 C CA . LYS A 1 296 ? -14.702 9.969 35.893 1.00 89.06 296 LYS A CA 1
ATOM 2367 C C . LYS A 1 296 ? -14.754 8.459 36.151 1.00 89.06 296 LYS A C 1
ATOM 2369 O O . LYS A 1 296 ? -13.706 7.831 36.267 1.00 89.06 296 LYS A O 1
ATOM 2374 N N . ASN A 1 297 ? -15.954 7.876 36.227 1.00 91.12 297 ASN A N 1
ATOM 2375 C CA . ASN A 1 297 ? -16.121 6.434 36.424 1.00 91.12 297 ASN A CA 1
ATOM 2376 C C . ASN A 1 297 ? -15.631 5.649 35.201 1.00 91.12 297 ASN A C 1
ATOM 2378 O O . ASN A 1 297 ? -14.966 4.627 35.362 1.00 91.12 297 ASN A O 1
ATOM 2382 N N . LEU A 1 298 ? -15.937 6.130 33.992 1.00 91.88 298 LEU A N 1
ATOM 2383 C CA . LEU A 1 298 ? -15.483 5.515 32.746 1.00 91.88 298 LEU A CA 1
ATOM 2384 C C . LEU A 1 298 ? -13.961 5.605 32.593 1.00 91.88 298 LEU A C 1
ATOM 2386 O O . LEU A 1 298 ? -13.346 4.598 32.249 1.00 91.88 298 LEU A O 1
ATOM 2390 N N . SER A 1 299 ? -13.342 6.739 32.941 1.00 88.94 299 SER A N 1
ATOM 2391 C CA . SER A 1 299 ? -11.884 6.906 32.891 1.00 88.94 299 SER A CA 1
ATOM 2392 C C . SER A 1 299 ? -11.150 5.875 33.739 1.00 88.94 299 SER A C 1
ATOM 2394 O O . SER A 1 299 ? -10.240 5.211 33.257 1.00 88.94 299 SER A O 1
ATOM 2396 N N . VAL A 1 300 ? -11.598 5.647 34.975 1.00 88.12 300 VAL A N 1
ATOM 2397 C CA . VAL A 1 300 ? -10.983 4.643 35.863 1.00 88.12 300 VAL A CA 1
ATOM 2398 C C . VAL A 1 300 ? -11.019 3.233 35.253 1.00 88.12 300 VAL A C 1
ATOM 2400 O O . VAL A 1 300 ? -10.106 2.442 35.477 1.00 88.12 300 VAL A O 1
ATOM 2403 N N . ILE A 1 301 ? -12.061 2.909 34.485 1.00 90.62 301 ILE A N 1
ATOM 2404 C CA . ILE A 1 301 ? -12.274 1.573 33.913 1.00 90.62 301 ILE A CA 1
ATOM 2405 C C . ILE A 1 301 ? -11.543 1.399 32.578 1.00 90.62 301 ILE A C 1
ATOM 2407 O O . ILE A 1 301 ? -10.976 0.333 32.335 1.00 90.62 301 ILE A O 1
ATOM 2411 N N . PHE A 1 302 ? -11.580 2.412 31.709 1.00 92.12 302 PHE A N 1
ATOM 2412 C CA . PHE A 1 302 ? -11.072 2.319 30.340 1.00 92.12 302 PHE A CA 1
ATOM 2413 C C . PHE A 1 302 ? -9.623 2.767 30.181 1.00 92.12 302 PHE A C 1
ATOM 2415 O O . PHE A 1 302 ? -8.979 2.276 29.259 1.00 92.12 302 PHE A O 1
ATOM 2422 N N . THR A 1 303 ? -9.064 3.590 31.075 1.00 89.75 303 THR A N 1
ATOM 2423 C CA . THR A 1 303 ? -7.631 3.931 31.023 1.00 89.75 303 THR A CA 1
ATOM 2424 C C . THR A 1 303 ? -6.757 2.660 30.995 1.00 89.75 303 THR A C 1
ATOM 2426 O O . THR A 1 303 ? -5.996 2.502 30.039 1.00 89.75 303 THR A O 1
ATOM 2429 N N . PRO A 1 304 ? -6.956 1.654 31.879 1.00 88.88 304 PRO A N 1
ATOM 2430 C CA . PRO A 1 304 ? -6.180 0.413 31.804 1.00 88.88 304 PRO A CA 1
ATOM 2431 C C . PRO A 1 304 ? -6.445 -0.461 30.583 1.00 88.88 304 PRO A C 1
ATOM 2433 O O . PRO A 1 304 ? -5.593 -1.266 30.210 1.00 88.88 304 PRO A O 1
ATOM 2436 N N . ALA A 1 305 ? -7.618 -0.336 29.966 1.00 91.12 305 ALA A N 1
ATOM 2437 C CA . ALA A 1 305 ? -7.946 -1.079 28.757 1.00 91.12 305 ALA A CA 1
ATOM 2438 C C . ALA A 1 305 ? -7.323 -0.441 27.503 1.00 91.12 305 ALA A C 1
ATOM 2440 O O . ALA A 1 305 ? -6.913 -1.164 26.603 1.00 91.12 305 ALA A O 1
ATOM 2441 N N . LEU A 1 306 ? -7.236 0.891 27.448 1.00 92.19 306 LEU A N 1
ATOM 2442 C CA . LEU A 1 306 ? -6.781 1.640 26.273 1.00 92.19 306 LEU A CA 1
ATOM 2443 C C . LEU A 1 306 ? -5.262 1.843 26.233 1.00 92.19 306 LEU A C 1
ATOM 2445 O O . LEU A 1 306 ? -4.672 1.739 25.158 1.00 92.19 306 LEU A O 1
ATOM 2449 N N . PHE A 1 307 ? -4.645 2.111 27.387 1.00 90.00 307 PHE A N 1
ATOM 2450 C CA . PHE A 1 307 ? -3.219 2.446 27.505 1.00 90.00 307 PHE A CA 1
ATOM 2451 C C . PHE A 1 307 ? -2.370 1.293 28.064 1.00 90.00 307 PHE A C 1
ATOM 2453 O O . PHE A 1 307 ? -1.151 1.410 28.142 1.00 90.00 307 PHE A O 1
ATOM 2460 N N . HIS A 1 308 ? -3.004 0.178 28.461 1.00 88.06 308 HIS A N 1
ATOM 2461 C CA . HIS A 1 308 ? -2.375 -0.968 29.148 1.00 88.06 308 HIS A CA 1
ATOM 2462 C C . HIS A 1 308 ? -1.652 -0.612 30.451 1.00 88.06 308 HIS A C 1
ATOM 2464 O O . HIS A 1 308 ? -0.922 -1.432 31.006 1.00 88.06 308 HIS A O 1
ATOM 2470 N N . ASP A 1 309 ? -1.902 0.577 30.994 1.00 79.44 309 ASP A N 1
ATOM 2471 C CA . ASP A 1 309 ? -1.368 1.007 32.271 1.00 79.44 309 ASP A CA 1
ATOM 2472 C C . ASP A 1 309 ? -2.438 0.950 33.357 1.00 79.44 309 ASP A C 1
ATOM 2474 O O . ASP A 1 309 ? -3.603 1.298 33.199 1.00 79.44 309 ASP A O 1
ATOM 2478 N N . HIS A 1 310 ? -2.060 0.445 34.519 1.00 62.81 310 HIS A N 1
ATOM 2479 C CA . HIS A 1 310 ? -2.896 0.653 35.689 1.00 62.81 310 HIS A CA 1
ATOM 2480 C C . HIS A 1 310 ? -2.510 2.032 36.206 1.00 62.81 310 HIS A C 1
ATOM 2482 O O . HIS A 1 310 ? -1.320 2.314 36.326 1.00 62.81 310 HIS A O 1
ATOM 2488 N N . ASN A 1 311 ? -3.487 2.890 36.504 1.00 56.81 311 ASN A N 1
ATOM 2489 C CA . ASN A 1 311 ? -3.258 4.188 37.142 1.00 56.81 311 ASN A CA 1
ATOM 2490 C C . ASN A 1 311 ? -2.788 3.952 38.602 1.00 56.81 311 ASN A C 1
ATOM 2492 O O . ASN A 1 311 ? -3.495 4.248 39.563 1.00 56.81 311 ASN A O 1
ATOM 2496 N N . GLN A 1 312 ? -1.639 3.289 38.773 1.00 51.38 312 GLN A N 1
ATOM 2497 C CA . GLN A 1 312 ? -1.058 2.927 40.055 1.00 51.38 312 GLN A CA 1
ATOM 2498 C C . GLN A 1 312 ? -0.274 4.117 40.586 1.00 51.38 312 GLN A C 1
ATOM 2500 O O . GLN A 1 312 ? 0.464 4.789 39.866 1.00 51.38 312 GLN A O 1
ATOM 2505 N N . ALA A 1 313 ? -0.452 4.365 41.877 1.00 47.88 313 ALA A N 1
ATOM 2506 C CA . ALA A 1 313 ? 0.335 5.313 42.635 1.00 47.88 313 ALA A CA 1
ATOM 2507 C C . ALA A 1 313 ? 1.770 4.788 42.778 1.00 47.88 313 ALA A C 1
ATOM 2509 O O . ALA A 1 313 ? 2.115 4.219 43.809 1.00 47.88 313 ALA A O 1
ATOM 2510 N N . GLU A 1 314 ? 2.609 4.938 41.753 1.00 48.69 314 GLU A N 1
ATOM 2511 C CA . GLU A 1 314 ? 3.982 4.431 41.842 1.00 48.69 314 GLU A CA 1
ATOM 2512 C C . GLU A 1 314 ? 4.927 5.312 42.656 1.00 48.69 314 GLU A C 1
ATOM 2514 O O . GLU A 1 314 ? 6.015 4.856 42.961 1.00 48.69 314 GLU A O 1
ATOM 2519 N N . ASN A 1 315 ? 4.522 6.498 43.118 1.00 46.00 315 ASN A N 1
ATOM 2520 C CA . ASN A 1 315 ? 5.196 7.206 44.210 1.00 46.00 315 ASN A CA 1
ATOM 2521 C C . ASN A 1 315 ? 4.214 8.202 44.855 1.00 46.00 315 ASN A C 1
ATOM 2523 O O . ASN A 1 315 ? 3.652 9.046 44.166 1.00 46.00 315 ASN A O 1
ATOM 2527 N N . ASN A 1 316 ? 4.028 8.122 46.177 1.00 48.22 316 ASN A N 1
ATOM 2528 C CA . ASN A 1 316 ? 3.295 9.073 47.043 1.00 48.22 316 ASN A CA 1
ATOM 2529 C C . ASN A 1 316 ? 1.759 8.992 47.150 1.00 48.22 316 ASN A C 1
ATOM 2531 O O . ASN A 1 316 ? 1.173 9.839 47.819 1.00 48.22 316 ASN A O 1
ATOM 2535 N N . GLY A 1 317 ? 1.078 7.985 46.597 1.00 51.56 317 GLY A N 1
ATOM 2536 C CA . GLY A 1 317 ? -0.371 7.836 46.831 1.00 51.56 317 GLY A CA 1
ATOM 2537 C C . GLY A 1 317 ? -1.250 8.911 46.171 1.00 51.56 317 GLY A C 1
ATOM 2538 O O . GLY A 1 317 ? -2.450 8.959 46.439 1.00 51.56 317 GLY A O 1
ATOM 2539 N N . GLU A 1 318 ? -0.687 9.759 45.304 1.00 54.69 318 GLU A N 1
ATOM 2540 C CA . GLU A 1 318 ? -1.446 10.759 44.554 1.00 54.69 318 GLU A CA 1
ATOM 2541 C C . GLU A 1 318 ? -2.009 10.145 43.269 1.00 54.69 318 GLU A C 1
ATOM 2543 O O . GLU A 1 318 ? -1.281 9.698 42.384 1.00 54.69 318 GLU A O 1
ATOM 2548 N N . TRP A 1 319 ? -3.337 10.125 43.164 1.00 61.38 319 TRP A N 1
ATOM 2549 C CA . TRP A 1 319 ? -4.029 9.774 41.931 1.00 61.38 319 TRP A CA 1
ATOM 2550 C C . TRP A 1 319 ? -3.870 10.914 40.919 1.00 61.38 319 TRP A C 1
ATOM 2552 O O . TRP A 1 319 ? -4.362 12.022 41.148 1.00 61.38 319 TRP A O 1
ATOM 2562 N N . TYR A 1 320 ? -3.214 10.658 39.788 1.00 64.62 320 TYR A N 1
ATOM 2563 C CA . TYR A 1 320 ? -3.096 11.661 38.732 1.00 64.62 320 TYR A CA 1
ATOM 2564 C C . TYR A 1 320 ? -4.438 11.851 38.013 1.00 64.62 320 TYR A C 1
ATOM 2566 O O . TYR A 1 320 ? -5.096 10.892 37.603 1.00 64.62 320 TYR A O 1
ATOM 2574 N N . SER A 1 321 ? -4.846 13.112 37.856 1.00 66.44 321 SER A N 1
ATOM 2575 C CA . SER A 1 321 ? -5.996 13.482 37.028 1.00 66.44 321 SER A CA 1
ATOM 2576 C C . SER A 1 321 ? -5.640 13.266 35.559 1.00 66.44 321 SER A C 1
ATOM 2578 O O . SER A 1 321 ? -4.945 14.098 34.985 1.00 66.44 321 SER A O 1
ATOM 2580 N N . ASP A 1 322 ? -6.121 12.182 34.957 1.00 79.31 322 ASP A N 1
ATOM 2581 C CA . ASP A 1 322 ? -6.006 11.937 33.518 1.00 79.31 322 ASP A CA 1
ATOM 2582 C C . ASP A 1 322 ? -7.169 12.606 32.776 1.00 79.31 322 ASP A C 1
ATOM 2584 O O . ASP A 1 322 ? -8.316 12.165 32.877 1.00 79.31 322 ASP A O 1
ATOM 2588 N N . LYS A 1 323 ? -6.865 13.690 32.055 1.00 85.06 323 LYS A N 1
ATOM 2589 C CA . LYS A 1 323 ? -7.837 14.420 31.227 1.00 85.06 323 LYS A CA 1
ATOM 2590 C C . LYS A 1 323 ? -7.914 13.915 29.788 1.00 85.06 323 LYS A C 1
ATOM 2592 O O . LYS A 1 323 ? -8.788 14.360 29.053 1.00 85.06 323 LYS A O 1
ATOM 2597 N N . VAL A 1 324 ? -7.027 13.009 29.366 1.00 88.88 324 VAL A N 1
ATOM 2598 C CA . VAL A 1 324 ? -6.952 12.571 27.963 1.00 88.88 324 VAL A CA 1
ATOM 2599 C C . VAL A 1 324 ? -8.257 11.913 27.540 1.00 88.88 324 VAL A C 1
ATOM 2601 O O . VAL A 1 324 ? -8.820 12.275 26.512 1.00 88.88 324 VAL A O 1
ATOM 2604 N N . LEU A 1 325 ? -8.768 10.978 28.345 1.00 88.56 325 LEU A N 1
ATOM 2605 C CA . LEU A 1 325 ? -9.997 10.266 28.004 1.00 88.56 325 LEU A CA 1
ATOM 2606 C C . LEU A 1 325 ? -11.240 11.166 28.086 1.00 88.56 325 LEU A C 1
ATOM 2608 O O . LEU A 1 325 ? -12.141 11.029 27.266 1.00 88.56 325 LEU A O 1
ATOM 2612 N N . GLU A 1 326 ? -11.271 12.105 29.036 1.00 89.81 326 GLU A N 1
ATOM 2613 C CA . GLU A 1 326 ? -12.338 13.112 29.142 1.00 89.81 326 GLU A CA 1
ATOM 2614 C C . GLU A 1 326 ? -12.382 13.995 27.886 1.00 89.81 326 GLU A C 1
ATOM 2616 O O . GLU A 1 326 ? -13.442 14.156 27.287 1.00 89.81 326 GLU A O 1
ATOM 2621 N N . ASP A 1 327 ? -11.230 14.480 27.422 1.00 90.25 327 ASP A N 1
ATOM 2622 C CA . ASP A 1 327 ? -11.140 15.288 26.203 1.00 90.25 327 ASP A CA 1
ATOM 2623 C C . ASP A 1 327 ? -11.470 14.498 24.939 1.00 90.25 327 ASP A C 1
ATOM 2625 O O . ASP A 1 327 ? -12.182 15.006 24.071 1.00 90.25 327 ASP A O 1
ATOM 2629 N N . LEU A 1 328 ? -10.987 13.254 24.842 1.00 91.44 328 LEU A N 1
ATOM 2630 C CA . LEU A 1 328 ? -11.308 12.359 23.733 1.00 91.44 328 LEU A CA 1
ATOM 2631 C C . LEU A 1 328 ? -12.817 12.164 23.615 1.00 91.44 328 LEU A C 1
ATOM 2633 O O . LEU A 1 328 ? -13.343 12.281 22.518 1.00 91.44 328 LEU A O 1
ATOM 2637 N N . VAL A 1 329 ? -13.513 11.906 24.726 1.00 91.25 329 VAL A N 1
ATOM 2638 C CA . VAL A 1 329 ? -14.966 11.687 24.734 1.00 91.25 329 VAL A CA 1
ATOM 2639 C C . VAL A 1 329 ? -15.730 12.981 24.431 1.00 91.25 329 VAL A C 1
ATOM 2641 O O . VAL A 1 329 ? -16.615 12.983 23.573 1.00 91.25 329 VAL A O 1
ATOM 2644 N N . LEU A 1 330 ? -15.368 14.098 25.070 1.00 88.19 330 LEU A N 1
ATOM 2645 C CA . LEU A 1 330 ? -16.063 15.380 24.899 1.00 88.19 330 LEU A CA 1
ATOM 2646 C C . LEU A 1 330 ? -15.898 15.981 23.496 1.00 88.19 330 LEU A C 1
ATOM 2648 O O . LEU A 1 330 ? -16.787 16.690 23.033 1.00 88.19 330 LEU A O 1
ATOM 2652 N N . GLN A 1 331 ? -14.765 15.741 22.830 1.00 87.19 331 GLN A N 1
ATOM 2653 C CA . GLN A 1 331 ? -14.422 16.372 21.548 1.00 87.19 331 GLN A CA 1
ATOM 2654 C C . GLN A 1 331 ? -14.244 15.365 20.399 1.00 87.19 331 GLN A C 1
ATOM 2656 O O . GLN A 1 331 ? -13.691 15.744 19.363 1.00 87.19 331 GLN A O 1
ATOM 2661 N N . HIS A 1 332 ? -14.723 14.123 20.556 1.00 87.06 332 HIS A N 1
ATOM 2662 C CA . HIS A 1 332 ? -14.501 13.017 19.613 1.00 87.06 332 HIS A CA 1
ATOM 2663 C C . HIS A 1 332 ? -14.765 13.402 18.148 1.00 87.06 332 HIS A C 1
ATOM 2665 O O . HIS A 1 332 ? -13.846 13.286 17.340 1.00 87.06 332 HIS A O 1
ATOM 2671 N N . GLU A 1 333 ? -15.934 13.966 17.818 1.00 85.56 333 GLU A N 1
ATOM 2672 C CA . GLU A 1 333 ? -16.294 14.359 16.439 1.00 85.56 333 GLU A CA 1
ATOM 2673 C C . GLU A 1 333 ? -15.216 15.245 15.787 1.00 85.56 333 GLU A C 1
ATOM 2675 O O . GLU A 1 333 ? -14.723 14.977 14.694 1.00 85.56 333 GLU A O 1
ATOM 2680 N N . THR A 1 334 ? -14.767 16.283 16.497 1.00 85.81 334 THR A N 1
ATOM 2681 C CA . THR A 1 334 ? -13.784 17.238 15.962 1.00 85.81 334 THR A CA 1
ATOM 2682 C C . THR A 1 334 ? -12.346 16.722 15.982 1.00 85.81 334 THR A C 1
ATOM 2684 O O . THR A 1 334 ? -11.511 17.191 15.205 1.00 85.81 334 THR A O 1
ATOM 2687 N N . LEU A 1 335 ? -12.009 15.812 16.897 1.00 87.31 335 LEU A N 1
ATOM 2688 C CA . LEU A 1 335 ? -10.651 15.293 17.048 1.00 87.31 335 LEU A CA 1
ATOM 2689 C C . LEU A 1 335 ? -10.341 14.259 15.968 1.00 87.31 335 LEU A C 1
ATOM 2691 O O . LEU A 1 335 ? -9.323 14.399 15.286 1.00 87.31 335 LEU A O 1
ATOM 2695 N N . PHE A 1 336 ? -11.227 13.276 15.784 1.00 87.81 336 PHE A N 1
ATOM 2696 C CA . PHE A 1 336 ? -11.025 12.203 14.815 1.00 87.81 336 PHE A CA 1
ATOM 2697 C C . PHE A 1 336 ? -11.088 12.737 13.382 1.00 87.81 336 PHE A C 1
ATOM 2699 O O . PHE A 1 336 ? -10.111 12.558 12.659 1.00 87.81 336 PHE A O 1
ATOM 2706 N N . GLU A 1 337 ? -12.098 13.539 13.009 1.00 86.00 337 GLU A N 1
ATOM 2707 C CA . GLU A 1 337 ? -12.184 14.133 11.661 1.00 86.00 337 GLU A CA 1
ATOM 2708 C C . GLU A 1 337 ? -10.918 14.906 11.248 1.00 86.00 337 GLU A C 1
ATOM 2710 O O . GLU A 1 337 ? -10.471 14.851 10.099 1.00 86.00 337 GLU A O 1
ATOM 2715 N N . ASN A 1 338 ? -10.347 15.688 12.169 1.00 82.06 338 ASN A N 1
ATOM 2716 C CA . ASN A 1 338 ? -9.156 16.487 11.884 1.00 82.06 338 ASN A CA 1
ATOM 2717 C C . ASN A 1 338 ? -7.892 15.623 11.816 1.00 82.06 338 ASN A C 1
ATOM 2719 O O . ASN A 1 338 ? -7.034 15.880 10.968 1.00 82.06 338 ASN A O 1
ATOM 2723 N N . ALA A 1 339 ? -7.792 14.586 12.652 1.00 79.62 339 ALA A N 1
ATOM 2724 C CA . ALA A 1 339 ? -6.711 13.610 12.577 1.00 79.62 339 ALA A CA 1
ATOM 2725 C C . ALA A 1 339 ? -6.744 12.843 11.242 1.00 79.62 339 ALA A C 1
ATOM 2727 O O . ALA A 1 339 ? -5.701 12.684 10.603 1.00 79.62 339 ALA A O 1
ATOM 2728 N N . GLU A 1 340 ? -7.931 12.460 10.753 1.00 82.44 340 GLU A N 1
ATOM 2729 C CA . GLU A 1 340 ? -8.077 11.821 9.441 1.00 82.44 340 GLU A CA 1
ATOM 2730 C C . GLU A 1 340 ? -7.602 12.727 8.305 1.00 82.44 340 GLU A C 1
ATOM 2732 O O . GLU A 1 340 ? -6.841 12.295 7.432 1.00 82.44 340 GLU A O 1
ATOM 2737 N N . LYS A 1 341 ? -8.017 14.001 8.320 1.00 82.00 341 LYS A N 1
ATOM 2738 C CA . LYS A 1 341 ? -7.616 15.000 7.318 1.00 82.00 341 LYS A CA 1
ATOM 2739 C C . LYS A 1 341 ? -6.096 15.198 7.309 1.00 82.00 341 LYS A C 1
ATOM 2741 O 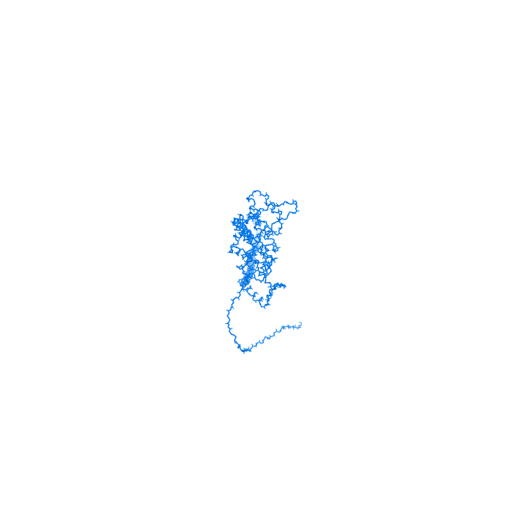O . LYS A 1 341 ? -5.508 15.283 6.231 1.00 82.00 341 LYS A O 1
ATOM 2746 N N . GLN A 1 342 ? -5.450 15.227 8.477 1.00 78.44 342 GLN A N 1
ATOM 2747 C CA . GLN A 1 342 ? -3.989 15.324 8.585 1.00 78.44 342 GLN A CA 1
ATOM 2748 C C . GLN A 1 342 ? -3.278 14.094 8.007 1.00 78.44 342 GLN A C 1
ATOM 2750 O O . GLN A 1 342 ? -2.329 14.251 7.239 1.00 78.44 342 GLN A O 1
ATOM 2755 N N . GLN A 1 343 ? -3.751 12.879 8.303 1.00 77.38 343 GLN A N 1
ATOM 2756 C CA . GLN A 1 343 ? -3.158 11.656 7.748 1.00 77.38 343 GLN A CA 1
ATOM 2757 C C . GLN A 1 343 ? -3.291 11.586 6.222 1.00 77.38 343 GLN A C 1
ATOM 2759 O O . GLN A 1 343 ? -2.324 11.252 5.534 1.00 77.38 343 GLN A O 1
ATOM 2764 N N . HIS A 1 344 ? -4.441 11.987 5.672 1.00 75.81 344 HIS A N 1
ATOM 2765 C CA . HIS A 1 344 ? -4.624 12.080 4.222 1.00 75.81 344 HIS A CA 1
ATOM 2766 C C . HIS A 1 344 ? -3.674 13.106 3.585 1.00 75.81 344 HIS A C 1
ATOM 2768 O O . HIS A 1 344 ? -3.081 12.828 2.545 1.00 75.81 344 HIS A O 1
ATOM 2774 N N . GLN A 1 345 ? -3.469 14.270 4.210 1.00 73.50 345 GLN A N 1
ATOM 2775 C CA . GLN A 1 345 ? -2.525 15.281 3.715 1.00 73.50 345 GLN A CA 1
ATOM 2776 C C . GLN A 1 345 ? -1.068 14.796 3.759 1.00 73.50 345 GLN A C 1
ATOM 2778 O O . GLN A 1 345 ? -0.320 15.023 2.809 1.00 73.50 345 GLN A O 1
ATOM 2783 N N . LEU A 1 346 ? -0.667 14.086 4.818 1.00 66.50 346 LEU A N 1
ATOM 2784 C CA . LEU A 1 346 ? 0.666 13.483 4.924 1.00 66.50 346 LEU A CA 1
ATOM 2785 C C . LEU A 1 346 ? 0.905 12.424 3.835 1.00 66.50 346 LEU A C 1
ATOM 2787 O O . LEU A 1 346 ? 1.983 12.393 3.238 1.00 66.50 346 LEU A O 1
ATOM 2791 N N . HIS A 1 347 ? -0.103 11.606 3.517 1.00 62.59 347 HIS A N 1
ATOM 2792 C CA . HIS A 1 347 ? -0.023 10.599 2.453 1.00 62.59 347 HIS A CA 1
ATOM 2793 C C . HIS A 1 347 ? 0.022 11.220 1.040 1.00 62.59 347 HIS A C 1
ATOM 2795 O O . HIS A 1 347 ? 0.711 10.716 0.153 1.00 62.59 347 HIS A O 1
ATOM 2801 N N . MET A 1 348 ? -0.663 12.350 0.823 1.00 57.69 348 MET A N 1
ATOM 2802 C CA . MET A 1 348 ? -0.596 13.096 -0.444 1.00 57.69 348 MET A CA 1
ATOM 2803 C C . MET A 1 348 ? 0.744 13.830 -0.623 1.00 57.69 348 MET A C 1
ATOM 2805 O O . MET A 1 348 ? 1.292 13.843 -1.722 1.00 57.69 348 MET A O 1
ATOM 2809 N N . ASN A 1 349 ? 1.320 14.388 0.447 1.00 56.56 349 ASN A N 1
ATOM 2810 C CA . ASN A 1 349 ? 2.592 15.121 0.382 1.00 56.56 349 ASN A CA 1
ATOM 2811 C C . ASN A 1 349 ? 3.826 14.210 0.264 1.00 56.56 349 ASN A C 1
ATOM 2813 O O . ASN A 1 349 ? 4.877 14.655 -0.192 1.00 56.56 349 ASN A O 1
ATOM 2817 N N . THR A 1 350 ? 3.707 12.936 0.643 1.00 52.72 350 THR A N 1
ATOM 2818 C CA . THR A 1 350 ? 4.752 11.912 0.459 1.00 52.72 350 THR A CA 1
ATOM 2819 C C . THR A 1 350 ? 4.689 11.221 -0.908 1.00 52.72 350 THR A C 1
ATOM 2821 O O . THR A 1 350 ? 5.553 10.404 -1.216 1.00 52.72 350 THR A O 1
ATOM 2824 N N . SER A 1 351 ? 3.724 11.588 -1.760 1.00 44.75 351 SER A N 1
ATOM 2825 C CA . SER A 1 351 ? 3.563 11.034 -3.106 1.00 44.75 351 SER A CA 1
ATOM 2826 C C . SER A 1 351 ? 3.589 12.122 -4.186 1.00 44.75 351 SER A C 1
ATOM 2828 O O . SER A 1 351 ? 2.552 12.535 -4.703 1.00 44.75 351 SER A O 1
ATOM 2830 N N . PRO A 1 352 ? 4.793 12.484 -4.649 1.00 42.03 352 PRO A N 1
ATOM 2831 C CA . PRO A 1 352 ? 5.046 12.444 -6.079 1.00 42.03 352 PRO A CA 1
ATOM 2832 C C . PRO A 1 352 ? 6.300 11.593 -6.309 1.00 42.03 352 PRO A C 1
ATOM 2834 O O . PRO A 1 352 ? 7.390 11.991 -5.916 1.00 42.03 352 PRO A O 1
ATOM 2837 N N . SER A 1 353 ? 6.140 10.437 -6.967 1.00 37.78 353 SER A N 1
ATOM 2838 C CA . SER A 1 353 ? 7.204 9.482 -7.354 1.00 37.78 353 SER A CA 1
ATOM 2839 C C . SER A 1 353 ? 7.367 8.218 -6.490 1.00 37.78 353 SER A C 1
ATOM 2841 O O . SER A 1 353 ? 8.476 7.866 -6.105 1.00 37.78 353 SER A O 1
ATOM 2843 N N . ALA A 1 354 ? 6.292 7.459 -6.261 1.00 36.69 354 ALA A N 1
ATOM 2844 C CA . ALA A 1 354 ? 6.395 6.020 -5.965 1.00 36.69 354 ALA A CA 1
ATOM 2845 C C . ALA A 1 354 ? 5.101 5.283 -6.354 1.00 36.69 354 ALA A C 1
ATOM 2847 O O . ALA A 1 354 ? 4.444 4.650 -5.538 1.00 36.69 354 ALA A O 1
ATOM 2848 N N . SER A 1 355 ? 4.698 5.392 -7.620 1.00 38.44 355 SER A N 1
ATOM 2849 C CA . SER A 1 355 ? 3.536 4.675 -8.166 1.00 38.44 355 SER A CA 1
ATOM 2850 C C . SER A 1 355 ? 3.973 3.464 -8.988 1.00 38.44 355 SER A C 1
ATOM 2852 O O . SER A 1 355 ? 3.592 3.330 -10.144 1.00 38.44 355 SER A O 1
ATOM 2854 N N . VAL A 1 356 ? 4.803 2.589 -8.418 1.00 42.75 356 VAL A N 1
ATOM 2855 C CA . VAL A 1 356 ? 5.009 1.229 -8.935 1.00 42.75 356 VAL A CA 1
ATOM 2856 C C . VAL A 1 356 ? 5.237 0.325 -7.723 1.00 42.75 356 VAL A C 1
ATOM 2858 O O . VAL A 1 356 ? 6.142 0.590 -6.942 1.00 42.75 356 VAL A O 1
ATOM 2861 N N . LEU A 1 357 ? 4.428 -0.733 -7.600 1.00 40.88 357 LEU A N 1
ATOM 2862 C CA . LEU A 1 357 ? 4.432 -1.773 -6.552 1.00 40.88 357 LEU A CA 1
ATOM 2863 C C . LEU A 1 357 ? 3.570 -1.513 -5.306 1.00 40.88 357 LEU A C 1
ATOM 2865 O O . LEU A 1 357 ? 4.034 -1.553 -4.173 1.00 40.88 357 LEU A O 1
ATOM 2869 N N . SER A 1 358 ? 2.260 -1.445 -5.516 1.00 32.34 358 SER A N 1
ATOM 2870 C CA . SER A 1 358 ? 1.312 -2.077 -4.593 1.00 32.34 358 SER A CA 1
ATOM 2871 C C . SER A 1 358 ? 0.295 -2.869 -5.414 1.00 32.34 358 SER A C 1
ATOM 2873 O O . SER A 1 358 ? -0.757 -2.382 -5.816 1.00 32.34 358 SER A O 1
ATOM 2875 N N . LEU A 1 359 ? 0.656 -4.112 -5.745 1.00 33.12 359 LEU A N 1
ATOM 2876 C CA . LEU A 1 359 ? -0.315 -5.081 -6.247 1.00 33.12 359 LEU A CA 1
ATOM 2877 C C . LEU A 1 359 ? -1.269 -5.418 -5.091 1.00 33.12 359 LEU A C 1
ATOM 2879 O O . LEU A 1 359 ? -0.793 -5.887 -4.054 1.00 33.12 359 LEU A O 1
ATOM 2883 N N . PRO A 1 360 ? -2.592 -5.236 -5.231 1.00 35.91 360 PRO A N 1
ATOM 2884 C CA . PRO A 1 360 ? -3.522 -5.841 -4.300 1.00 35.91 360 PRO A CA 1
ATOM 2885 C C . PRO A 1 360 ? -3.504 -7.346 -4.569 1.00 35.91 360 PRO A C 1
ATOM 2887 O O . PRO A 1 360 ? -3.847 -7.800 -5.663 1.00 35.91 360 PRO A O 1
ATOM 2890 N N . PHE A 1 361 ? -3.099 -8.135 -3.576 1.00 31.69 361 PHE A N 1
ATOM 2891 C CA . PHE A 1 361 ? -3.298 -9.580 -3.593 1.00 31.69 361 PHE A CA 1
ATOM 2892 C C . PHE A 1 361 ? -4.800 -9.839 -3.419 1.00 31.69 361 PHE A C 1
ATOM 2894 O O . PHE A 1 361 ? -5.298 -10.093 -2.325 1.00 31.69 361 PHE A O 1
ATOM 2901 N N . SER A 1 362 ? -5.554 -9.681 -4.506 1.00 30.83 362 SER A N 1
ATOM 2902 C CA . SER A 1 362 ? -6.972 -10.005 -4.543 1.00 30.83 362 SER A CA 1
ATOM 2903 C C . SER A 1 362 ? -7.086 -11.525 -4.521 1.00 30.83 362 SER A C 1
ATOM 2905 O O . SER A 1 362 ? -6.875 -12.205 -5.526 1.00 30.83 362 SER A O 1
ATOM 2907 N N . VAL A 1 363 ? -7.367 -12.077 -3.342 1.00 35.41 363 VAL A N 1
ATOM 2908 C CA . VAL A 1 363 ? -7.805 -13.464 -3.201 1.00 35.41 363 VAL A CA 1
ATOM 2909 C C . VAL A 1 363 ? -9.180 -13.547 -3.856 1.00 35.41 363 VAL A C 1
ATOM 2911 O O . VAL A 1 363 ? -10.207 -13.283 -3.237 1.00 35.41 363 VAL A O 1
ATOM 2914 N N . GLY A 1 364 ? -9.190 -13.861 -5.151 1.00 29.00 364 GLY A N 1
ATOM 2915 C CA . GLY A 1 364 ? -10.404 -14.124 -5.902 1.00 29.00 364 GLY A CA 1
ATOM 2916 C C . GLY A 1 364 ? -11.136 -15.316 -5.296 1.00 29.00 364 GLY A C 1
ATOM 2917 O O . GLY A 1 364 ? -10.737 -16.467 -5.467 1.00 29.00 364 GLY A O 1
ATOM 2918 N N . VAL A 1 365 ? -12.229 -15.036 -4.592 1.00 34.22 365 VAL A N 1
ATOM 2919 C CA . VAL A 1 365 ? -13.235 -16.027 -4.218 1.00 34.22 365 VAL A CA 1
ATOM 2920 C C . VAL A 1 365 ? -13.890 -16.522 -5.509 1.00 34.22 365 VAL A C 1
ATOM 2922 O O . VAL A 1 365 ? -14.814 -15.905 -6.037 1.00 34.22 365 VAL A O 1
ATOM 2925 N N . VAL A 1 366 ? -13.423 -17.653 -6.044 1.00 32.31 366 VAL A N 1
ATOM 2926 C CA . VAL A 1 366 ? -14.149 -18.382 -7.093 1.00 32.31 366 VAL A CA 1
ATOM 2927 C C . VAL A 1 366 ? -15.288 -19.151 -6.430 1.00 32.31 366 VAL A C 1
ATOM 2929 O O . VAL A 1 366 ? -15.200 -20.338 -6.123 1.00 32.31 366 VAL A O 1
ATOM 2932 N N . GLY A 1 367 ? -16.395 -18.449 -6.206 1.00 32.34 367 GLY A N 1
ATOM 2933 C CA . GLY A 1 367 ? -17.697 -19.058 -5.986 1.00 32.34 367 GLY A CA 1
ATOM 2934 C C . GLY A 1 367 ? -18.341 -19.398 -7.329 1.00 32.34 367 GLY A C 1
ATOM 2935 O O . GLY A 1 367 ? -19.003 -18.556 -7.927 1.00 32.34 367 GLY A O 1
ATOM 2936 N N . ARG A 1 368 ? -18.199 -20.640 -7.804 1.00 28.12 368 ARG A N 1
ATOM 2937 C CA . ARG A 1 368 ? -19.114 -21.203 -8.813 1.00 28.12 368 ARG A CA 1
ATOM 2938 C C . ARG A 1 368 ? -19.488 -22.641 -8.465 1.00 28.12 368 ARG A C 1
ATOM 2940 O O . ARG A 1 368 ? -18.750 -23.585 -8.726 1.00 28.12 368 ARG A O 1
ATOM 2947 N N . LYS A 1 369 ? -20.685 -22.793 -7.889 1.00 28.94 369 LYS A N 1
ATOM 2948 C CA . LYS A 1 369 ? -21.455 -24.043 -7.890 1.00 28.94 369 LYS A CA 1
ATOM 2949 C C . LYS A 1 369 ? -22.164 -24.179 -9.240 1.00 28.94 369 LYS A C 1
ATOM 2951 O O . LYS A 1 369 ? -22.882 -23.259 -9.619 1.00 28.94 369 LYS A O 1
ATOM 2956 N N . SER A 1 370 ? -21.971 -25.315 -9.914 1.00 28.81 370 SER A N 1
ATOM 2957 C CA . SER A 1 370 ? -22.919 -26.072 -10.774 1.00 28.81 370 SER A CA 1
ATOM 2958 C C . SER A 1 370 ? -22.116 -26.880 -11.809 1.00 28.81 370 SER A C 1
ATOM 2960 O O . SER A 1 370 ? -21.504 -26.341 -12.719 1.00 28.81 370 SER A O 1
ATOM 2962 N N . SER A 1 371 ? -21.824 -28.153 -11.531 1.00 28.00 371 SER A N 1
ATOM 2963 C CA . SER A 1 371 ? -22.617 -29.320 -11.954 1.00 28.00 371 SER A CA 1
ATOM 2964 C C . SER A 1 371 ? -22.744 -29.464 -13.474 1.00 28.00 371 SER A C 1
ATOM 2966 O O . SER A 1 371 ? -23.753 -29.047 -14.022 1.00 28.00 371 SER A O 1
ATOM 2968 N N . ILE A 1 372 ? -21.783 -30.131 -14.126 1.00 30.50 372 ILE A N 1
ATOM 2969 C CA . ILE A 1 372 ? -22.014 -30.882 -15.372 1.00 30.50 372 ILE A CA 1
ATOM 2970 C C . ILE A 1 372 ? -21.235 -32.206 -15.310 1.00 30.50 372 ILE A C 1
ATOM 2972 O O . ILE A 1 372 ? -20.105 -32.309 -14.838 1.00 30.50 372 ILE A O 1
ATOM 2976 N N . THR A 1 373 ? -21.955 -33.228 -15.735 1.00 29.09 373 THR A N 1
ATOM 2977 C CA . THR A 1 373 ? -21.781 -34.669 -15.642 1.00 29.09 373 THR A CA 1
ATOM 2978 C C . THR A 1 373 ? -20.553 -35.199 -16.382 1.00 29.09 373 THR A C 1
ATOM 2980 O O . THR A 1 373 ? -20.286 -34.850 -17.529 1.00 29.09 373 THR A O 1
ATOM 2983 N N . ARG A 1 374 ? -19.852 -36.143 -15.742 1.00 26.34 374 ARG A N 1
ATOM 2984 C CA . ARG A 1 374 ? -18.838 -37.003 -16.365 1.00 26.34 374 ARG A CA 1
ATOM 2985 C C . ARG A 1 374 ? -19.454 -37.861 -17.480 1.00 26.34 374 ARG A C 1
ATOM 2987 O O . ARG A 1 374 ? -20.423 -38.572 -17.223 1.00 26.34 374 ARG A O 1
ATOM 2994 N N . ARG A 1 375 ? -18.791 -37.932 -18.639 1.00 27.80 375 ARG A N 1
ATOM 2995 C CA . ARG A 1 375 ? -18.655 -39.166 -19.439 1.00 27.80 375 ARG A CA 1
ATOM 2996 C C . ARG A 1 375 ? -17.265 -39.224 -20.092 1.00 27.80 375 ARG A C 1
ATOM 2998 O O . ARG A 1 375 ? -16.792 -38.192 -20.560 1.00 27.80 375 ARG A O 1
ATOM 3005 N N . PRO A 1 376 ? -16.607 -40.398 -20.123 1.00 28.58 376 PRO A N 1
ATOM 3006 C CA . PRO A 1 376 ? -15.299 -40.568 -20.741 1.00 28.58 376 PRO A CA 1
ATOM 3007 C C . PRO A 1 376 ? -15.461 -40.882 -22.232 1.00 28.58 376 PRO A C 1
ATOM 3009 O O . PRO A 1 376 ? -16.266 -41.740 -22.594 1.00 28.58 376 PRO A O 1
ATOM 3012 N N . THR A 1 377 ? -14.672 -40.238 -23.096 1.00 30.11 377 THR A N 1
ATOM 3013 C CA . THR A 1 377 ? -14.613 -40.603 -24.519 1.00 30.11 377 THR A CA 1
ATOM 3014 C C . THR A 1 377 ? -13.167 -40.858 -24.936 1.00 30.11 377 THR A C 1
ATOM 3016 O O . THR A 1 377 ? -12.357 -39.948 -25.052 1.00 30.11 377 THR A O 1
ATOM 3019 N N . VAL A 1 378 ? -12.893 -42.157 -25.046 1.00 32.41 378 VAL A N 1
ATOM 30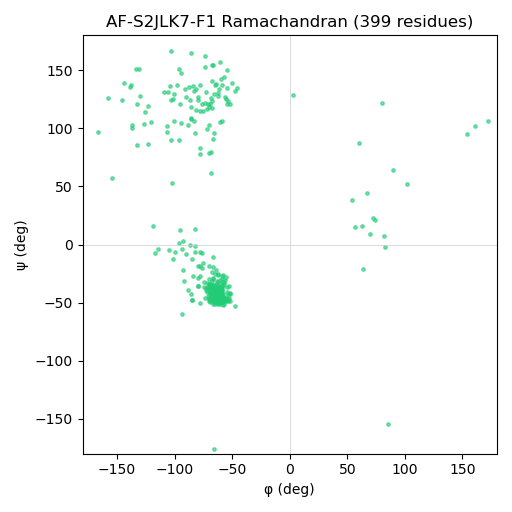20 C CA . VAL A 1 378 ? -11.907 -42.920 -25.825 1.00 32.41 378 VAL A CA 1
ATOM 3021 C C . VAL A 1 378 ? -10.905 -42.138 -26.691 1.00 32.41 378 VAL A C 1
ATOM 3023 O O . VAL A 1 378 ? -11.272 -41.361 -27.569 1.00 32.41 378 VAL A O 1
ATOM 3026 N N . LEU A 1 379 ? -9.628 -42.493 -26.488 1.00 28.73 379 LEU A N 1
ATOM 3027 C CA . LEU A 1 379 ? -8.468 -42.189 -27.325 1.00 28.73 379 LEU A CA 1
ATOM 3028 C C . LEU A 1 379 ? -8.723 -42.422 -28.824 1.00 28.73 379 LEU A C 1
ATOM 3030 O O . LEU A 1 379 ? -9.122 -43.514 -29.230 1.00 28.73 379 LEU A O 1
ATOM 3034 N N . LYS A 1 380 ? -8.296 -41.467 -29.653 1.00 30.52 380 LYS A N 1
ATOM 3035 C CA . LYS A 1 380 ? -7.761 -41.753 -30.989 1.00 30.52 380 LYS A CA 1
ATOM 3036 C C . LYS A 1 380 ? -6.465 -40.974 -31.188 1.00 30.52 380 LYS A C 1
ATOM 3038 O O . LYS A 1 380 ? -6.436 -39.753 -31.081 1.00 30.52 380 LYS A O 1
ATOM 3043 N N . THR A 1 381 ? -5.402 -41.723 -31.448 1.00 33.09 381 THR A N 1
ATOM 3044 C CA . THR A 1 381 ? -4.127 -41.246 -31.986 1.00 33.09 381 THR A CA 1
ATOM 3045 C C . THR A 1 381 ? -4.331 -40.603 -33.361 1.00 33.09 381 THR A C 1
ATOM 3047 O O . THR A 1 381 ? -5.264 -40.958 -34.087 1.00 33.09 381 THR A O 1
ATOM 3050 N N . PRO A 1 382 ? -3.409 -39.719 -33.763 1.00 33.31 382 PRO A N 1
ATOM 3051 C CA . PRO A 1 382 ? -2.798 -39.945 -35.061 1.00 33.31 382 PRO A CA 1
ATOM 3052 C C . PRO A 1 382 ? -1.272 -39.880 -34.994 1.00 33.31 382 PRO A C 1
ATOM 3054 O O . PRO A 1 382 ? -0.655 -38.933 -34.517 1.00 33.31 382 PRO A O 1
ATOM 3057 N N . SER A 1 383 ? -0.692 -40.947 -35.527 1.00 30.55 383 SER A N 1
ATOM 3058 C CA . SER A 1 383 ? 0.640 -41.033 -36.106 1.00 30.55 383 SER A CA 1
ATOM 3059 C C . SER A 1 383 ? 0.928 -39.885 -37.074 1.00 30.55 383 SER A C 1
ATOM 3061 O O . SER A 1 383 ? 0.127 -39.662 -37.983 1.00 30.55 383 SER A O 1
ATOM 3063 N N . SER A 1 384 ? 2.090 -39.241 -36.935 1.00 31.77 384 SER A N 1
ATOM 3064 C CA . SER A 1 384 ? 3.068 -38.970 -38.011 1.00 31.77 384 SER A CA 1
ATOM 3065 C C . SER A 1 384 ? 4.167 -38.043 -37.483 1.00 31.77 384 SER A C 1
ATOM 3067 O O . SER A 1 384 ? 3.953 -36.851 -37.289 1.00 31.77 384 SER A O 1
ATOM 3069 N N . ILE A 1 385 ? 5.348 -38.612 -37.250 1.00 35.12 385 ILE A N 1
ATOM 3070 C CA . ILE A 1 385 ? 6.610 -37.903 -37.006 1.00 35.12 385 ILE A CA 1
ATOM 3071 C C . ILE A 1 385 ? 7.296 -37.720 -38.367 1.00 35.12 385 ILE A C 1
ATOM 3073 O O . ILE A 1 385 ? 7.426 -38.716 -39.082 1.00 35.12 385 ILE A O 1
ATOM 3077 N N . PRO A 1 386 ? 7.822 -36.534 -38.715 1.00 35.75 386 PRO A N 1
ATOM 3078 C CA . PRO A 1 386 ? 8.928 -36.437 -39.653 1.00 35.75 386 PRO A CA 1
ATOM 3079 C C . PRO A 1 386 ? 10.249 -36.206 -38.908 1.00 35.75 386 PRO A C 1
ATOM 3081 O O . PRO A 1 386 ? 10.402 -35.279 -38.114 1.00 35.75 386 PRO A O 1
ATOM 3084 N N . ASN A 1 387 ? 11.198 -37.094 -39.200 1.00 31.17 387 ASN A N 1
ATOM 3085 C CA . ASN A 1 387 ? 12.595 -37.078 -38.782 1.00 31.17 387 ASN A CA 1
ATOM 3086 C C . ASN A 1 387 ? 13.301 -35.768 -39.170 1.00 31.17 387 ASN A C 1
ATOM 3088 O O . ASN A 1 387 ? 13.391 -35.445 -40.353 1.00 31.17 387 ASN A O 1
ATOM 3092 N N . PHE A 1 388 ? 13.910 -35.087 -38.197 1.00 30.78 388 PHE A N 1
ATOM 3093 C CA . PHE A 1 388 ? 15.001 -34.148 -38.460 1.00 30.78 388 PHE A CA 1
ATOM 3094 C C . PHE A 1 388 ? 16.318 -34.928 -38.508 1.00 30.78 388 PHE A C 1
ATOM 3096 O O . PHE A 1 388 ? 16.802 -35.430 -37.494 1.00 30.78 388 PHE A O 1
ATOM 3103 N N . HIS A 1 389 ? 16.887 -35.060 -39.706 1.00 34.50 389 HIS A N 1
ATOM 3104 C CA . HIS A 1 389 ? 18.258 -35.524 -39.882 1.00 34.50 389 HIS A CA 1
ATOM 3105 C C . HIS A 1 389 ? 19.241 -34.419 -39.482 1.00 34.50 389 HIS A C 1
ATOM 3107 O O . HIS A 1 389 ? 19.251 -33.329 -40.054 1.00 34.50 389 HIS A O 1
ATO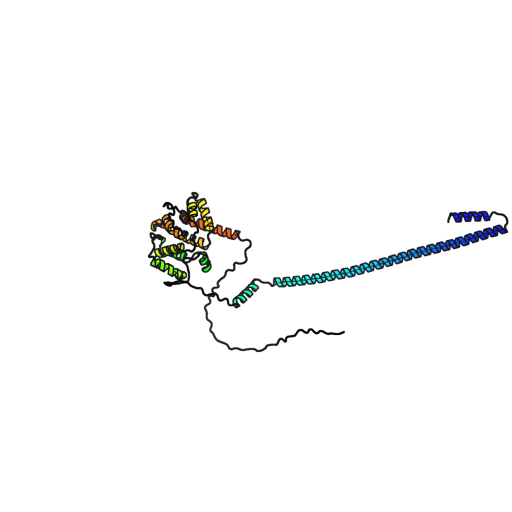M 3113 N N . ASN A 1 390 ? 20.089 -34.751 -38.509 1.00 30.78 390 ASN A N 1
ATOM 3114 C CA . ASN A 1 390 ? 21.325 -34.053 -38.180 1.00 30.78 390 ASN A CA 1
ATOM 3115 C C . ASN A 1 390 ? 22.185 -33.879 -39.437 1.00 30.78 390 ASN A C 1
ATOM 3117 O O . ASN A 1 390 ? 22.595 -34.869 -40.041 1.00 30.78 390 ASN A O 1
ATOM 3121 N N . THR A 1 391 ? 22.504 -32.634 -39.792 1.00 32.91 391 THR A N 1
ATOM 3122 C CA . THR A 1 391 ? 23.591 -32.347 -40.735 1.00 32.91 391 THR A CA 1
ATOM 3123 C C . THR A 1 391 ? 24.809 -31.918 -39.936 1.00 32.91 391 THR A C 1
ATOM 3125 O O . THR A 1 391 ? 24.858 -30.839 -39.348 1.00 32.91 391 THR A O 1
ATOM 3128 N N . THR A 1 392 ? 25.759 -32.838 -39.875 1.00 35.31 392 THR A N 1
ATOM 3129 C CA . THR A 1 392 ? 27.068 -32.723 -39.248 1.00 35.31 392 THR A CA 1
ATOM 3130 C C . THR A 1 392 ? 27.938 -31.716 -39.998 1.00 35.31 392 THR A C 1
ATOM 3132 O O . THR A 1 392 ? 27.951 -31.659 -41.227 1.00 35.31 392 THR A O 1
ATOM 3135 N N . ILE A 1 393 ? 28.683 -30.943 -39.215 1.00 34.03 393 ILE A N 1
ATOM 3136 C CA . ILE A 1 393 ? 29.745 -30.015 -39.605 1.00 34.03 393 ILE A CA 1
ATOM 3137 C C . ILE A 1 393 ? 30.782 -30.747 -40.470 1.00 34.03 393 ILE A C 1
ATOM 3139 O O . ILE A 1 393 ? 31.355 -31.743 -40.032 1.00 34.03 393 ILE A O 1
ATOM 3143 N N . ASN A 1 394 ? 31.035 -30.246 -41.682 1.00 32.56 394 ASN A N 1
ATOM 3144 C CA . ASN A 1 394 ? 32.086 -30.746 -42.566 1.00 32.56 394 ASN A CA 1
ATOM 3145 C C . ASN A 1 394 ? 33.251 -29.744 -42.602 1.00 32.56 394 ASN A C 1
ATOM 3147 O O . ASN A 1 394 ? 33.214 -28.750 -43.325 1.00 32.56 394 ASN A O 1
ATOM 3151 N N . THR A 1 395 ? 34.276 -29.999 -41.791 1.00 37.44 395 THR A N 1
ATOM 3152 C CA . THR A 1 395 ? 35.604 -29.387 -41.904 1.00 37.44 395 THR A CA 1
ATOM 3153 C C . THR A 1 395 ? 36.442 -30.243 -42.844 1.00 37.44 395 THR A C 1
ATOM 3155 O O . THR A 1 395 ? 36.935 -31.292 -42.431 1.00 37.44 395 THR A O 1
ATOM 3158 N N . ASN A 1 396 ? 36.617 -29.807 -44.092 1.00 36.28 396 ASN A N 1
ATOM 3159 C CA . ASN A 1 396 ? 37.538 -30.457 -45.018 1.00 36.28 396 ASN A CA 1
ATOM 3160 C C . ASN A 1 396 ? 38.788 -29.590 -45.207 1.00 36.28 396 ASN A C 1
ATOM 3162 O O . ASN A 1 396 ? 38.780 -28.591 -45.923 1.00 36.28 396 ASN A O 1
ATOM 3166 N N . ASN A 1 397 ? 39.850 -30.008 -44.517 1.00 37.06 397 ASN A N 1
ATOM 3167 C CA . ASN A 1 397 ? 41.238 -29.705 -44.836 1.00 37.06 397 ASN A CA 1
ATOM 3168 C C . ASN A 1 397 ? 41.576 -30.305 -46.207 1.00 37.06 397 ASN A C 1
ATOM 3170 O O . ASN A 1 397 ? 41.435 -31.512 -46.391 1.00 37.06 397 ASN A O 1
ATOM 3174 N N . ASN A 1 398 ? 42.115 -29.494 -47.115 1.00 37.44 398 ASN A N 1
ATOM 3175 C CA . ASN A 1 398 ? 42.933 -29.978 -48.227 1.00 37.44 398 ASN A CA 1
ATOM 3176 C C . ASN A 1 398 ? 44.403 -29.639 -47.937 1.00 37.44 398 ASN A C 1
ATOM 3178 O O . ASN A 1 398 ? 44.685 -28.487 -47.599 1.00 37.44 398 ASN A O 1
ATOM 3182 N N . PRO A 1 399 ? 45.337 -30.594 -48.076 1.00 48.84 399 PRO A N 1
ATOM 3183 C CA . PRO A 1 399 ? 46.764 -30.330 -47.995 1.00 48.84 399 PRO A CA 1
ATOM 3184 C C . PRO A 1 399 ? 47.433 -30.303 -49.387 1.00 48.84 399 PRO A C 1
ATOM 3186 O O . PRO A 1 399 ? 46.902 -30.857 -50.348 1.00 48.84 399 PRO A O 1
ATOM 3189 N N . ILE A 1 400 ? 48.677 -29.794 -49.396 1.00 39.12 400 ILE A N 1
ATOM 3190 C CA . ILE A 1 400 ? 49.737 -29.930 -50.424 1.00 39.12 400 ILE A CA 1
ATOM 3191 C C . ILE A 1 400 ? 49.534 -28.973 -51.627 1.00 39.12 400 ILE A C 1
ATOM 3193 O O . ILE A 1 400 ? 48.480 -28.981 -52.247 1.00 39.12 400 ILE A O 1
ATOM 3197 N N . GLN A 1 401 ? 50.460 -28.077 -51.992 1.00 40.47 401 GLN A N 1
ATOM 3198 C CA . GLN A 1 401 ? 51.913 -28.211 -52.154 1.00 40.47 401 GLN A CA 1
ATOM 3199 C C . GLN A 1 401 ? 52.602 -26.842 -52.102 1.00 40.47 401 GLN A C 1
ATOM 3201 O O . GLN A 1 401 ? 51.967 -25.864 -52.560 1.00 40.47 401 GLN A O 1
#

Radius of gyration: 60.3 Å; Cα contacts (8 Å, |Δi|>4): 283; chains: 1; bounding box: 125×105×157 Å

Organism: Mucor circinelloides f. circinelloides (strain 1006PhL) (NCBI:txid1220926)

Mean predicted aligned error: 16.89 Å

Nearest PDB structures (foldseek):
  1f7c-asse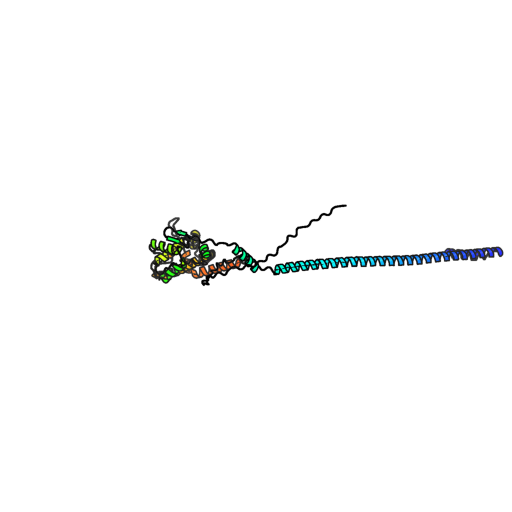mbly1_A  TM=8.737E-01  e=9.843E-11  Gallus gallus
  5m6x-assembly1_A  TM=8.036E-01  e=2.193E-09  Homo sapiens
  1ow3-assembly1_A  TM=7.632E-01  e=1.883E-09  Homo sapiens
  1tx4-assembly1_A  TM=7.732E-01  e=5.481E-09  Homo sapiens
  7qtm-assembly1_H  TM=7.788E-01  e=3.987E-08  Homo sapiens

InterPro domains:
  IPR000198 Rho GTPase-activating protein domain [PF00620] (165-310)
  IPR000198 Rho GTPase-activating protein domain [PS50238] (151-336)
  IPR000198 Rho GTPase-activating protein domain [SM00324] (162-333)
  IPR008936 Rho GTPase activation protein [G3DSA:1.10.555.10] (142-348)
  IPR008936 Rho GTPase activation protein [SSF48350] (146-336)
  IPR027267 AH/BAR domain superfamily [G3DSA:1.20.1270.60] (6-139)
  IPR027267 AH/BAR domain superfamily [SSF103657] (20-140)
  IPR050729 Rho GTPase-activating protein [PTHR23176] (132-340)

Secondary structure (DSSP, 8-state):
-HHHHHHHHHHHHHHTSSS-HHHHHHHHHHHHHHHHHHHHHHHHHHHHHHHHHHHHHHHHHHHHHHHHHHHHHHHHHHHHHHHHHHHHHHHHHHHHHHHHHHHHHHHHT--HHHHHHHHHHHHHHTT--PPPPPPEEETTTEEES---TT--HHHHHHHHT-SS-HHHHHHHHHHHHTTGGGSTTTTTS---HHHHHHHHHHHHHHGGG---TTS-HHHHHHHHHHHHHHSSS-SS---HHHHHHHHH---HHHHHHHHHHHHHTS-HHHHHHHHHHHHHHHHHHHTHHHH---HHHHHHHHHHHHSS-----SSSSPPP---HHHHHHHTHHHHHHHHHHHHHHHHHHT-SS--S----------------------------PPP--------------

pLDDT: mean 80.54, std 20.75, range [26.34, 97.88]

Solvent-accessible surface area (backbone atoms only — not comparable to full-atom values): 23487 Å² total; per-residue (Å²): 107,73,67,59,54,53,52,51,52,53,51,56,58,56,48,75,72,57,95,49,77,71,63,28,52,53,53,49,51,50,52,52,47,53,50,52,52,51,51,50,54,48,53,52,53,52,52,50,52,51,50,51,52,52,50,50,53,51,50,50,53,51,51,50,54,52,51,50,53,52,53,49,53,49,51,53,51,51,49,55,51,50,53,53,50,54,51,53,52,49,55,52,52,52,55,49,52,52,51,52,52,52,54,49,54,55,57,71,66,65,46,73,65,61,56,48,52,53,48,51,56,54,53,58,69,70,58,78,74,77,76,78,87,84,60,54,70,41,94,89,81,41,68,20,68,47,73,66,70,55,31,50,59,67,59,51,21,66,76,69,74,38,50,50,58,65,69,55,54,52,37,54,50,47,30,55,74,72,50,35,46,60,36,69,37,57,72,71,49,68,50,60,64,71,59,30,53,49,52,51,50,44,40,23,38,38,60,86,77,55,78,61,91,88,52,60,52,38,29,42,43,40,40,49,45,49,44,42,43,35,32,64,55,42,58,49,88,60,54,73,65,57,45,50,54,55,47,67,54,83,51,66,67,62,48,50,53,55,51,27,54,57,48,40,72,46,53,69,26,36,40,50,38,47,50,56,51,38,56,51,50,36,55,36,38,74,30,19,91,65,10,66,34,42,64,72,60,47,44,72,60,42,44,33,20,35,45,60,40,72,96,63,55,85,69,87,74,58,81,78,72,71,44,64,63,55,50,46,38,77,39,38,75,67,40,52,58,50,15,53,51,50,42,53,50,54,58,53,73,74,52,85,88,75,93,76,87,82,78,79,85,73,80,77,79,83,84,76,90,80,91,81,81,90,80,89,83,80,92,78,86,80,91,84,84,82,87,84,78,86,81,77,87,83,85,80,86,82,80,89,132

Foldseek 3Di:
DVVVVVVLVVVLVVLCPDDDVVVSVVVNVVSVVVVVVVVVVVVVVVVVVVVVVVVVVVVVVVVVVVVVVVVVVVVVVVVVVVVVVVVVVVVVVVVVVVVVVVVVVVVVPDDPVVVVVVVVVVVVVVVPDDDDDDFDQDPPQGTFPADQFLEALVVVCLVVVHLEDLLLVLLLVLCVVVVVLQAACQLNDADDPVLLVVLLSVCRRPVVPDDCNPPDNNSSSVNNLNSLLRYNAFLQAADPVNQLVLVPDPDPVVSLVVLLVSLLPDDSSSNVNLLSVLQSVLSSCVSCVRRVCHLVNVCQRCVCSRHVDRQDCPDDPDRRDRCSSVSCNVCVVPSSVSSVVVNVVVVVVVDDPDPDDDDPPPPDPPDDDDDDDDDDDDDDDDDDDDDDDDDDDDDDDDDDD